Protein AF-A0AAD6GJM2-F1 (afdb_monomer_lite)

Foldseek 3Di:
DDDDPPVVCVDPVVVVCCVVDDDDPLPDPCSVCVVDPDCPPPNPPPPCLDDPFQFEAAEEEEAEAAPQPAAAPADDADVVWAAAQLNQRCPDPVQDDNVSSQVVSQVSLVVLLCVLPVRHHYDYHRLHAPVVLLVVLQVQCVVQPQHEYEYEYAQRRYDAQDLQQWGWGAHPVRPDIDTDHLLSSCVSNPPPYEYEYQFWLQQSNVVVLVVSQVVLVVVQVVQCVVPVPDDHTHRPNYKYKYLFHNHGGFGTPHLAHSSNLSCLQRVVLLSVLLLLQVPPPPNDPDDSVPQDQDDDCCDCQGLNVVLNLLLLLLLLLLCVVFDDLVVSCVQCPSYSSSNSRSSSVLSSCQRRVVRVGHMAMVVGGDNRNPPPCVVVSSVSSVLRVVCRVVVVCVVVVNDDDDDDRDCSLVVLLVVLVVCLVVDDDLVDDDSSLSVLLSCCPPPVCNLSSLVSLLSQLVSALSSLVVSSSSPSVVSLLVCLPDPDLSCLQSSLSNLLSNCVNPLVCLVVCLVSVSLVSLLQLLAPPRDRPDPPSLVSNLSSLLSLLSSVPVDVSSVVVCPDPSSVVSLVVQCPVPPDVSSVVSSVSD

Radius of gyration: 30.92 Å; chains: 1; bounding box: 70×74×113 Å

pLDDT: mean 88.08, std 12.28, range [32.47, 98.69]

InterPro domains:
  IPR004083 Regulatory associated protein of TOR [PTHR12848] (2-572)
  IPR011989 Armadillo-like helical [G3DSA:1.25.10.10] (441-584)
  IPR016024 Armadillo-type fold [SSF48371] (427-577)
  IPR029347 Raptor, N-terminal CASPase-like domain [PF14538] (56-209)
  IPR029347 Raptor, N-terminal CASPase-like domain [SM01302] (54-210)

Sequence (586 aa):
MRHGWQEEYTSSEYLKILHSNFYMYFTEKRHETNGIPRDPVGSWPSQDWRMKDRLKTVSAALAICLNIGVDPPDVVKTNPTSKLECWVDPTSTTGGGQNKIMEQIGKKLQEQYETLSLRTRYKQYLDPSVDETKKFCISLRRNAKDERVLLHYNGHGVPLPTQSGEIWVFNKNYTQYIPVPLYDLQSWLAGPSLFVFDVSHAGNIVQNFHTFVEKHEKENIEAKKRDPNAVVQNYGDCILLAACQKNESLPTNPDLPADLFTCCLTTPIEIALRFFILQNPLRTDISIDDFRVPGRLQDRRSPLGELNWIFTAITDTIAWNTLPRALFKKLFRQDLMVAALFRNFLLSERIMRTYKCNPISSPELPETHHHPLWKSWDLAVEMVLAQLPALIDQEEGRRQYEYQHSTFFAEQLTAFEVYLSSGPTEKTPPDQLPIVLQVLLSQAHRLRALILLSKFLDLGPWAVHLALSIGIFPYVVKLLQSAAQELKPVMVFIWARIMAVDHTVQNDLLKDNGIHYFISILNPASPIPVGNASEHRAMCAFIVSIFCKNYPQGQNVCLSGELFDSCLRHLGDVENPCCGNGLVCA

Secondary structure (DSSP, 8-state):
-----TTTTT-HHHHHHHHH-----S-SHHHHTTTPPPPPSS-------S-S----EEEEEEEE---TT---TT----SS----BTTB-TT-TTS-SHHHHHHHHHHHHHHHHHHH-TTSEEEEEES-BHHHHHHHHHHHHHHHTTSEEEEEEE-TTSPPPPTTSEEEEE-TTSSSEEEEEHHHHHHHH-SSEEEEEESTTTHHHHHHHHHHHHHHHHHHHHHHHH-TT--PPP-S-EEEEESS-TT------TTS-TTHHHHHHH-HHHHHHHHHHHH-SS--S--TTT----S-TT-TTSHHHHHHHHHHHHHHHHHHHHS-HHHHHHHHTS-HHHHHHHHHHHHHHHHHHHTT---EEESPPPP-TT-THHHHHHHHHHHHHHHHHHHHHHHTTS--------SHHHHHHHHHHHHHHT---TTS--TTHHHHHHHHT-STTHHHHHHHHHHHHTT-HHHHHHHHHHT-HHHHHHHTT---GGGHHHHHHHHHHHHHH-GGGHHHHHHTTTHHHHHHHHSTTS--SSS-HHHHHHHHHHHHHHHHTT-HHHHHHH--HHHHHHHHHHHT-TT-HHHHHHHH--

Organism: NCBI:txid3151616

Structure (mmCIF, N/CA/C/O backbone):
data_AF-A0AAD6GJM2-F1
#
_entry.id   AF-A0AAD6GJM2-F1
#
loop_
_atom_site.group_PDB
_atom_site.id
_atom_site.type_symbol
_atom_site.label_atom_id
_atom_site.label_alt_id
_atom_site.label_comp_id
_atom_site.label_asym_id
_atom_site.label_entity_id
_atom_site.label_seq_id
_atom_site.pdbx_PDB_ins_code
_atom_site.Cartn_x
_atom_site.Cartn_y
_atom_site.Cartn_z
_atom_site.occupancy
_atom_site.B_iso_or_equiv
_atom_site.auth_seq_id
_atom_site.auth_comp_id
_atom_site.auth_asym_id
_atom_site.auth_atom_id
_atom_site.pdbx_PDB_model_num
ATOM 1 N N . MET A 1 1 ? 37.701 30.498 -75.502 1.00 48.41 1 MET A N 1
ATOM 2 C CA . MET A 1 1 ? 37.377 29.058 -75.581 1.00 48.41 1 MET A CA 1
ATOM 3 C C . MET A 1 1 ? 38.491 28.252 -74.935 1.00 48.41 1 MET A C 1
ATOM 5 O O . MET A 1 1 ? 39.576 28.200 -75.498 1.00 48.41 1 MET A O 1
ATOM 9 N N . ARG A 1 2 ? 38.239 27.670 -73.757 1.00 41.62 2 ARG A N 1
ATOM 10 C CA . ARG A 1 2 ? 38.970 26.520 -73.202 1.00 41.62 2 ARG A CA 1
ATOM 11 C C . ARG A 1 2 ? 38.174 25.950 -72.022 1.00 41.62 2 ARG A C 1
ATOM 13 O O . ARG A 1 2 ? 37.637 26.724 -71.239 1.00 41.62 2 ARG A O 1
ATOM 20 N N . HIS A 1 3 ? 38.184 24.619 -71.939 1.00 45.28 3 HIS A N 1
ATOM 21 C CA . HIS A 1 3 ? 37.600 23.718 -70.931 1.00 45.28 3 HIS A CA 1
ATOM 22 C C . HIS A 1 3 ? 36.175 23.224 -71.231 1.00 45.28 3 HIS A C 1
ATOM 24 O O . HIS A 1 3 ? 35.176 23.849 -70.893 1.00 45.28 3 HIS A O 1
ATOM 30 N N . GLY A 1 4 ? 36.130 22.069 -71.908 1.00 52.31 4 GLY A N 1
ATOM 31 C CA . GLY A 1 4 ? 34.930 21.314 -72.238 1.00 52.31 4 GLY A CA 1
ATOM 32 C C . GLY A 1 4 ? 34.343 20.606 -71.023 1.00 52.31 4 GLY A C 1
ATOM 33 O O . GLY A 1 4 ? 34.796 19.531 -70.657 1.00 52.31 4 GLY A O 1
ATOM 34 N N . TRP A 1 5 ? 33.314 21.224 -70.452 1.00 48.25 5 TRP A N 1
ATOM 35 C CA . TRP A 1 5 ? 32.417 20.615 -69.464 1.00 48.25 5 TRP A CA 1
ATOM 36 C C . TRP A 1 5 ? 30.939 20.755 -69.865 1.00 48.25 5 TRP A C 1
ATOM 38 O O . TRP A 1 5 ? 30.056 20.431 -69.087 1.00 48.25 5 TRP A O 1
ATOM 48 N N . GLN A 1 6 ? 30.627 21.257 -71.066 1.00 52.19 6 GLN A N 1
ATOM 49 C CA . GLN A 1 6 ? 29.241 21.573 -71.442 1.00 52.19 6 GLN A CA 1
ATOM 50 C C . GLN A 1 6 ? 28.368 20.323 -71.687 1.00 52.19 6 GLN A C 1
ATOM 52 O O . GLN A 1 6 ? 27.159 20.378 -71.463 1.00 52.19 6 GLN A O 1
ATOM 57 N N . GLU A 1 7 ? 28.962 19.206 -72.123 1.00 51.91 7 GLU A N 1
ATOM 58 C CA . GLU A 1 7 ? 28.227 17.980 -72.487 1.00 51.91 7 GLU A CA 1
ATOM 59 C C . GLU A 1 7 ? 27.856 17.100 -71.278 1.00 51.91 7 GLU A C 1
ATOM 61 O O . GLU A 1 7 ? 26.853 16.391 -71.328 1.00 51.91 7 GLU A O 1
ATOM 66 N N . GLU A 1 8 ? 28.574 17.189 -70.152 1.00 51.59 8 GLU A N 1
ATOM 67 C CA . GLU A 1 8 ? 28.241 16.408 -68.946 1.00 51.59 8 GLU A CA 1
ATOM 68 C C . GLU A 1 8 ? 26.975 16.929 -68.243 1.00 51.59 8 GLU A C 1
ATOM 70 O O . GLU A 1 8 ? 26.131 16.133 -67.827 1.00 51.59 8 GLU A O 1
ATOM 75 N N . TYR A 1 9 ? 26.772 18.253 -68.205 1.00 51.66 9 TYR A N 1
ATOM 76 C CA . TYR A 1 9 ? 25.588 18.883 -67.595 1.00 51.66 9 TYR A CA 1
ATOM 77 C C . TYR A 1 9 ? 24.320 18.819 -68.465 1.00 51.66 9 TYR A C 1
ATOM 79 O O . TYR A 1 9 ? 23.241 19.191 -68.005 1.00 51.66 9 TYR A O 1
ATOM 87 N N . THR A 1 10 ? 24.427 18.366 -69.718 1.00 54.91 10 THR A N 1
ATOM 88 C CA . THR A 1 10 ? 23.298 18.243 -70.662 1.00 54.91 10 THR A CA 1
ATOM 89 C C . THR A 1 10 ? 22.994 16.800 -71.062 1.00 54.91 10 THR A C 1
ATOM 91 O O . THR A 1 10 ? 22.073 16.560 -71.846 1.00 54.91 10 THR A O 1
ATOM 94 N N . SER A 1 11 ? 23.706 15.818 -70.497 1.00 64.44 11 SER A N 1
ATOM 95 C CA . SER A 1 11 ? 23.408 14.410 -70.749 1.00 64.44 11 SER A CA 1
ATOM 96 C C . SER A 1 11 ? 22.015 14.045 -70.212 1.00 64.44 11 SER A C 1
ATOM 98 O O . SER A 1 11 ? 21.613 14.429 -69.109 1.00 64.44 11 SER A O 1
ATOM 100 N N . SER A 1 12 ? 21.252 13.279 -70.999 1.00 62.16 12 SER A N 1
ATOM 101 C CA . SER A 1 12 ? 19.899 12.838 -70.617 1.00 62.16 12 SER A CA 1
ATOM 102 C C . SER A 1 12 ? 19.874 12.009 -69.323 1.00 62.16 12 SER A C 1
ATOM 104 O O . SER A 1 12 ? 18.846 11.920 -68.656 1.00 62.16 12 SER A O 1
ATOM 106 N N . GLU A 1 13 ? 21.016 11.432 -68.953 1.00 62.97 13 GLU A N 1
ATOM 107 C CA . GLU A 1 13 ? 21.228 10.625 -67.756 1.00 62.97 13 GLU A CA 1
ATOM 108 C C . GLU A 1 13 ? 21.452 11.504 -66.514 1.00 62.97 13 GLU A C 1
ATOM 110 O O . GLU A 1 13 ? 20.819 11.275 -65.486 1.00 62.97 13 GLU A O 1
ATOM 115 N N . TYR A 1 14 ? 22.233 12.586 -66.629 1.00 63.31 14 TYR A N 1
ATOM 116 C CA . TYR A 1 14 ? 22.404 13.593 -65.572 1.00 63.31 14 TYR A CA 1
ATOM 117 C C . TYR A 1 14 ? 21.103 14.358 -65.283 1.00 63.31 14 TYR A C 1
ATOM 119 O O . TYR A 1 14 ? 20.727 14.552 -64.126 1.00 63.31 14 TYR A O 1
ATOM 127 N N . LEU A 1 15 ? 20.353 14.715 -66.331 1.00 64.69 15 LEU A N 1
ATOM 128 C CA . LEU A 1 15 ? 19.030 15.331 -66.188 1.00 64.69 15 LEU A CA 1
ATOM 129 C C . LEU A 1 15 ? 17.995 14.358 -65.598 1.00 64.69 15 LEU A C 1
ATOM 131 O O . LEU A 1 15 ? 17.140 14.785 -64.822 1.00 64.69 15 LEU A O 1
ATOM 135 N N . LYS A 1 16 ? 18.094 13.051 -65.890 1.00 63.56 16 LYS A N 1
ATOM 136 C CA . LYS A 1 16 ? 17.300 12.014 -65.208 1.00 63.56 16 LYS A CA 1
ATOM 137 C C . LYS A 1 16 ? 17.653 11.910 -63.726 1.00 63.56 16 LYS A C 1
ATOM 139 O O . LYS A 1 16 ? 16.728 11.865 -62.928 1.00 63.56 16 LYS A O 1
ATOM 144 N N . ILE A 1 17 ? 18.939 11.938 -63.361 1.00 64.75 17 ILE A N 1
ATOM 145 C CA . ILE A 1 17 ? 19.404 11.915 -61.961 1.00 64.75 17 ILE A CA 1
ATOM 146 C C . ILE A 1 17 ? 18.888 13.135 -61.185 1.00 64.75 17 ILE A C 1
ATOM 148 O O . ILE A 1 17 ? 18.401 12.974 -60.070 1.00 64.75 17 ILE A O 1
ATOM 152 N N . LEU A 1 18 ? 18.926 14.334 -61.776 1.00 59.38 18 LEU A N 1
ATOM 153 C CA . LEU A 1 18 ? 18.370 15.555 -61.173 1.00 59.38 18 LEU A CA 1
ATOM 154 C C . LEU A 1 18 ? 16.837 15.524 -61.049 1.00 59.38 18 LEU A C 1
ATOM 156 O O . LEU A 1 18 ? 16.288 16.078 -60.102 1.00 59.38 18 LEU A O 1
ATOM 160 N N . HIS A 1 19 ? 16.141 14.871 -61.984 1.00 60.06 19 HIS A N 1
ATOM 161 C CA . HIS A 1 19 ? 14.687 14.698 -61.934 1.00 60.06 19 HIS A CA 1
ATOM 162 C C . HIS A 1 19 ? 14.254 13.582 -60.960 1.00 60.06 19 HIS A C 1
ATOM 164 O O . HIS A 1 19 ? 13.132 13.612 -60.456 1.00 60.06 19 HIS A O 1
ATOM 170 N N . SER A 1 20 ? 15.112 12.590 -60.688 1.00 62.97 20 SER A N 1
ATOM 171 C CA . SER A 1 20 ? 14.824 11.472 -59.777 1.00 62.97 20 SER A CA 1
ATOM 172 C C . SER A 1 20 ? 15.326 11.679 -58.342 1.00 62.97 20 SER A C 1
ATOM 174 O O . SER A 1 20 ? 14.704 11.160 -57.421 1.00 62.97 20 SER A O 1
ATOM 176 N N . ASN A 1 21 ? 16.407 12.442 -58.132 1.00 61.53 21 ASN A N 1
ATOM 177 C CA . ASN A 1 21 ? 16.992 12.716 -56.815 1.00 61.53 21 ASN A CA 1
ATOM 178 C C . ASN A 1 21 ? 16.865 14.204 -56.458 1.00 61.53 21 ASN A C 1
ATOM 180 O O . ASN A 1 21 ? 17.702 15.027 -56.828 1.00 61.53 21 ASN A O 1
ATOM 184 N N . PHE A 1 22 ? 15.835 14.543 -55.682 1.00 70.25 22 PHE A N 1
ATOM 185 C CA . PHE A 1 22 ? 15.718 15.859 -55.056 1.00 70.25 22 PHE A CA 1
ATOM 186 C C . PHE A 1 22 ? 16.562 15.911 -53.779 1.00 70.25 22 PHE A C 1
ATOM 188 O O . PHE A 1 22 ? 16.211 15.311 -52.763 1.00 70.25 22 PHE A O 1
ATOM 195 N N . TYR A 1 23 ? 17.663 16.662 -53.811 1.00 72.44 23 TYR A N 1
ATOM 196 C CA . TYR A 1 23 ? 18.408 17.002 -52.601 1.00 72.44 23 TYR A CA 1
ATOM 197 C C . TYR A 1 23 ? 17.672 18.111 -51.853 1.00 72.44 23 TYR A C 1
ATOM 199 O O . TYR A 1 23 ? 17.548 19.238 -52.333 1.00 72.44 23 TYR A O 1
ATOM 207 N N . MET A 1 24 ? 17.159 17.782 -50.671 1.00 77.81 24 MET A N 1
ATOM 208 C CA . MET A 1 24 ? 16.561 18.765 -49.778 1.00 77.81 24 MET A CA 1
ATOM 209 C C . MET A 1 24 ? 17.670 19.481 -49.004 1.00 77.81 24 MET A C 1
ATOM 211 O O . MET A 1 24 ? 18.383 18.871 -48.209 1.00 77.81 24 MET A O 1
ATOM 215 N N . TYR A 1 25 ? 17.827 20.779 -49.252 1.00 81.19 25 TYR A N 1
ATOM 216 C CA . TYR A 1 25 ? 18.770 21.635 -48.534 1.00 81.19 25 TYR A CA 1
ATOM 217 C C . TYR A 1 25 ? 18.047 22.372 -47.405 1.00 81.19 25 TYR A C 1
ATOM 219 O O . TYR A 1 25 ? 16.904 22.789 -47.567 1.00 81.19 25 TYR A O 1
ATOM 227 N N . PHE A 1 26 ? 18.725 22.564 -46.269 1.00 79.06 26 PHE A N 1
ATOM 228 C CA . PHE A 1 26 ? 18.203 23.293 -45.101 1.00 79.06 26 PHE A CA 1
ATOM 229 C C . PHE A 1 26 ? 16.931 22.705 -44.464 1.00 79.06 26 PHE A C 1
ATOM 231 O O . PHE A 1 26 ? 16.203 23.410 -43.774 1.00 79.06 26 PHE A O 1
ATOM 238 N N . THR A 1 27 ? 16.681 21.408 -44.645 1.00 80.12 27 THR A N 1
ATOM 239 C CA . THR A 1 27 ? 15.526 20.703 -44.061 1.00 80.12 27 THR A CA 1
ATOM 240 C C . THR A 1 27 ? 15.868 19.886 -42.813 1.00 80.12 27 THR A C 1
ATOM 242 O O . THR A 1 27 ? 15.007 19.212 -42.260 1.00 80.12 27 THR A O 1
ATOM 245 N N . GLU A 1 28 ? 17.124 19.897 -42.357 1.00 77.69 28 GLU A N 1
ATOM 246 C CA . GLU A 1 28 ? 17.504 19.247 -41.097 1.00 77.69 28 GLU A CA 1
ATOM 247 C C . GLU A 1 28 ? 16.947 19.996 -39.874 1.00 77.69 28 GLU A C 1
ATOM 249 O O . GLU A 1 28 ? 16.827 21.221 -39.882 1.00 77.69 28 GLU A O 1
ATOM 254 N N . LYS A 1 29 ? 16.732 19.276 -38.762 1.00 75.06 29 LYS A N 1
ATOM 255 C CA . LYS A 1 29 ? 16.180 19.822 -37.504 1.00 75.06 29 LYS A CA 1
ATOM 256 C C . LYS A 1 29 ? 16.883 21.089 -37.001 1.00 75.06 29 LYS A C 1
ATOM 258 O O . LYS A 1 29 ? 16.228 21.978 -36.466 1.00 75.06 29 LYS A O 1
ATOM 263 N N . ARG A 1 30 ? 18.205 21.209 -37.195 1.00 77.00 30 ARG A N 1
ATOM 264 C CA . ARG A 1 30 ? 18.977 22.409 -36.808 1.00 77.00 30 ARG A CA 1
ATOM 265 C C . ARG A 1 30 ? 18.494 23.686 -37.512 1.00 77.00 30 ARG A C 1
ATOM 267 O O . ARG A 1 30 ? 18.637 24.773 -36.960 1.00 77.00 30 ARG A O 1
ATOM 274 N N . HIS A 1 31 ? 17.920 23.551 -38.708 1.00 82.00 31 HIS A N 1
ATOM 275 C CA . HIS A 1 31 ? 17.394 24.648 -39.519 1.00 82.00 31 HIS A CA 1
ATOM 276 C C . HIS A 1 31 ? 15.937 24.986 -39.171 1.00 82.00 31 HIS A C 1
ATOM 278 O O . HIS A 1 31 ? 15.516 26.119 -39.369 1.00 82.00 31 HIS A O 1
ATOM 284 N N . GLU A 1 32 ? 15.183 24.057 -38.572 1.00 77.62 32 GLU A N 1
ATOM 285 C CA . GLU A 1 32 ? 13.817 24.320 -38.088 1.00 77.62 32 GLU A CA 1
ATOM 286 C C . GLU A 1 32 ? 13.773 25.207 -36.836 1.00 77.62 32 GLU A C 1
ATOM 288 O O . GLU A 1 32 ? 12.739 25.806 -36.522 1.00 77.62 32 GLU A O 1
ATOM 293 N N . THR A 1 33 ? 14.863 25.234 -36.065 1.00 71.44 33 THR A N 1
ATOM 294 C CA . THR A 1 33 ? 14.949 25.973 -34.797 1.00 71.44 33 THR A CA 1
ATOM 295 C C . THR A 1 33 ? 16.070 27.010 -34.778 1.00 71.44 33 THR A C 1
ATOM 297 O O . THR A 1 33 ? 16.302 27.634 -33.746 1.00 71.44 33 THR A O 1
ATOM 300 N N . ASN A 1 34 ? 16.769 27.215 -35.902 1.00 74.19 34 ASN A N 1
ATOM 301 C CA . ASN A 1 34 ? 17.951 28.083 -36.011 1.00 74.19 34 ASN A CA 1
ATOM 302 C C . ASN A 1 34 ? 19.024 27.790 -34.944 1.00 74.19 34 ASN A C 1
ATOM 304 O O . ASN A 1 34 ? 19.669 28.701 -34.431 1.00 74.19 34 ASN A O 1
ATOM 308 N N . GLY A 1 35 ? 19.183 26.519 -34.563 1.00 67.62 35 GLY A N 1
ATOM 309 C CA . GLY A 1 35 ? 20.106 26.103 -33.501 1.00 67.62 35 GLY A CA 1
ATOM 310 C C . GLY A 1 35 ? 19.695 26.520 -32.083 1.00 67.62 35 GLY A C 1
ATOM 311 O O . GLY A 1 35 ? 20.417 26.222 -31.137 1.00 67.62 35 GLY A O 1
ATOM 312 N N . ILE A 1 36 ? 18.538 27.163 -31.908 1.00 72.25 36 ILE A N 1
ATOM 313 C CA . ILE A 1 36 ? 17.976 27.478 -30.596 1.00 72.25 36 ILE A CA 1
ATOM 314 C C . ILE A 1 36 ? 17.217 26.235 -30.121 1.00 72.25 36 ILE A C 1
ATOM 316 O O . ILE A 1 36 ? 16.324 25.762 -30.835 1.00 72.25 36 ILE A O 1
ATOM 320 N N . PRO A 1 37 ? 17.546 25.660 -28.951 1.00 67.88 37 PRO A N 1
ATOM 321 C CA . PRO A 1 37 ? 16.721 24.619 -28.358 1.00 67.88 37 PRO A CA 1
ATOM 322 C C . PRO A 1 37 ? 15.307 25.172 -28.180 1.00 67.88 37 PRO A C 1
ATOM 324 O O . PRO A 1 37 ? 15.127 26.196 -27.523 1.00 67.88 37 PRO A O 1
ATOM 327 N N . ARG A 1 38 ? 14.297 24.539 -28.789 1.00 62.69 38 ARG A N 1
ATOM 328 C CA . ARG A 1 38 ? 12.911 24.895 -28.472 1.00 62.69 38 ARG A CA 1
ATOM 329 C C . ARG A 1 38 ? 12.703 24.596 -26.993 1.00 62.69 38 ARG A C 1
ATOM 331 O O . ARG A 1 38 ? 12.960 23.466 -26.571 1.00 62.69 38 ARG A O 1
ATOM 338 N N . ASP A 1 39 ? 12.205 25.572 -26.240 1.00 56.12 39 ASP A N 1
ATOM 339 C CA . ASP A 1 39 ? 11.537 25.245 -24.987 1.00 56.12 39 ASP A CA 1
ATOM 340 C C . ASP A 1 39 ? 10.459 24.209 -25.327 1.00 56.12 39 ASP A C 1
ATOM 342 O O . ASP A 1 39 ? 9.733 24.398 -26.316 1.00 56.12 39 ASP A O 1
ATOM 346 N N . PRO A 1 40 ? 10.389 23.076 -24.607 1.00 55.28 40 PRO A N 1
ATOM 347 C CA . PRO A 1 40 ? 9.371 22.076 -24.873 1.00 55.28 40 PRO A CA 1
ATOM 348 C C . PRO A 1 40 ? 8.015 22.785 -24.873 1.00 55.28 40 PRO A C 1
ATOM 350 O O . PRO A 1 40 ? 7.659 23.455 -23.905 1.00 55.28 40 PRO A O 1
ATOM 353 N N . VAL A 1 41 ? 7.308 22.720 -26.005 1.00 43.38 41 VAL A N 1
ATOM 354 C CA . VAL A 1 41 ? 6.005 23.369 -26.182 1.00 43.38 41 VAL A CA 1
ATOM 355 C C . VAL A 1 41 ? 5.102 22.910 -25.040 1.00 43.38 41 VAL A C 1
ATOM 357 O O . VAL A 1 41 ? 4.840 21.717 -24.913 1.00 43.38 41 VAL A O 1
ATOM 360 N N . GLY A 1 42 ? 4.680 23.858 -24.199 1.00 50.03 42 GLY A N 1
ATOM 361 C CA . GLY A 1 42 ? 4.120 23.554 -22.886 1.00 50.03 42 GLY A CA 1
ATOM 362 C C . GLY A 1 42 ? 5.231 23.093 -21.950 1.00 50.03 42 GLY A C 1
ATOM 363 O O . GLY A 1 42 ? 5.522 21.904 -21.884 1.00 50.03 42 GLY A O 1
ATOM 364 N N . SER A 1 43 ? 5.854 24.031 -21.229 1.00 48.75 43 SER A N 1
ATOM 365 C CA . SER A 1 43 ? 6.734 23.721 -20.104 1.00 48.75 43 SER A CA 1
ATOM 366 C C . SER A 1 43 ? 5.998 22.723 -19.221 1.00 48.75 43 SER A C 1
ATOM 368 O O . SER A 1 43 ? 5.069 23.125 -18.519 1.00 48.75 43 SER A O 1
ATOM 370 N N . TRP A 1 44 ? 6.338 21.434 -19.311 1.00 53.56 44 TRP A N 1
ATOM 371 C CA . TRP A 1 44 ? 5.795 20.430 -18.413 1.00 53.56 44 TRP A CA 1
ATOM 372 C C . TRP A 1 44 ? 6.175 20.943 -17.034 1.00 53.56 44 TRP A C 1
ATOM 374 O O . TRP A 1 44 ? 7.376 21.008 -16.742 1.00 53.56 44 TRP A O 1
ATOM 384 N N . PRO A 1 45 ? 5.216 21.451 -16.233 1.00 50.09 45 PRO A N 1
ATOM 385 C CA . PRO A 1 45 ? 5.564 21.954 -14.922 1.00 50.09 45 PRO A CA 1
ATOM 386 C C . PRO A 1 45 ? 6.261 20.789 -14.245 1.00 50.09 45 PRO A C 1
ATOM 388 O O . PRO A 1 45 ? 5.763 19.669 -14.354 1.00 50.09 45 PRO A O 1
ATOM 391 N N . SER A 1 46 ? 7.431 21.034 -13.652 1.00 52.75 46 SER A N 1
ATOM 392 C CA . SER A 1 46 ? 8.192 20.028 -12.915 1.00 52.75 46 SER A CA 1
ATOM 393 C C . SER A 1 46 ? 7.245 19.346 -11.929 1.00 52.75 46 SER A C 1
ATOM 395 O O . SER A 1 46 ? 7.047 19.831 -10.815 1.00 52.75 46 SER A O 1
ATOM 397 N N . GLN A 1 47 ? 6.598 18.260 -12.354 1.00 57.91 47 GLN A N 1
ATOM 398 C CA . GLN A 1 47 ? 5.697 17.514 -11.505 1.00 57.91 47 GLN A CA 1
ATOM 399 C C . GLN A 1 47 ? 6.609 16.873 -10.484 1.00 57.91 47 GLN A C 1
ATOM 401 O O . GLN A 1 47 ? 7.511 16.110 -10.833 1.00 57.91 47 GLN A O 1
ATOM 406 N N . ASP A 1 48 ? 6.413 17.247 -9.224 1.00 69.75 48 ASP A N 1
ATOM 407 C CA . ASP A 1 48 ? 7.217 16.758 -8.119 1.00 69.75 48 ASP A CA 1
ATOM 408 C C . ASP A 1 48 ? 6.879 15.280 -7.888 1.00 69.75 48 ASP A C 1
ATOM 410 O O . ASP A 1 48 ? 6.048 14.911 -7.057 1.00 69.75 48 ASP A O 1
ATOM 414 N N . TRP A 1 49 ? 7.470 14.409 -8.705 1.00 83.88 49 TRP A N 1
ATOM 415 C CA . TRP A 1 49 ? 7.344 12.958 -8.611 1.00 83.88 49 TRP A CA 1
ATOM 416 C C . TRP A 1 49 ? 8.153 12.426 -7.421 1.00 83.88 49 TRP A C 1
ATOM 418 O O . TRP A 1 49 ? 7.825 11.378 -6.861 1.00 83.88 49 TRP A O 1
ATOM 428 N N . ARG A 1 50 ? 9.159 13.185 -6.961 1.00 83.94 50 ARG A N 1
ATOM 429 C CA . ARG A 1 50 ? 9.966 12.847 -5.788 1.00 83.94 50 ARG A CA 1
ATOM 430 C C . ARG A 1 50 ? 9.107 12.852 -4.525 1.00 83.94 50 ARG A C 1
ATOM 432 O O . ARG A 1 50 ? 8.233 13.692 -4.315 1.00 83.94 50 ARG A O 1
ATOM 439 N N . MET A 1 51 ? 9.343 11.876 -3.657 1.00 75.00 51 MET A N 1
ATOM 440 C CA . MET A 1 51 ? 8.694 11.809 -2.348 1.00 75.00 51 MET A CA 1
ATOM 441 C C . MET A 1 51 ? 9.565 12.550 -1.335 1.00 75.00 51 MET A C 1
ATOM 443 O O . MET A 1 51 ? 10.548 11.982 -0.861 1.00 75.00 51 MET A O 1
ATOM 447 N N . LYS A 1 52 ? 9.231 13.813 -1.048 1.00 69.00 52 LYS A N 1
ATOM 448 C CA . LYS A 1 52 ? 9.972 14.650 -0.090 1.00 69.00 52 LYS A CA 1
ATOM 449 C C . LYS A 1 52 ? 9.730 14.216 1.362 1.00 69.00 52 LYS A C 1
ATOM 451 O O . LYS A 1 52 ? 10.692 14.065 2.108 1.00 69.00 52 LYS A O 1
ATOM 456 N N . ASP A 1 53 ? 8.490 13.857 1.701 1.00 70.25 53 ASP A N 1
ATOM 457 C CA . ASP A 1 53 ? 8.089 13.516 3.072 1.00 70.25 53 ASP A CA 1
ATOM 458 C C . ASP A 1 53 ? 7.806 12.015 3.224 1.00 70.25 53 ASP A C 1
ATOM 460 O O . ASP A 1 53 ? 6.661 11.565 3.162 1.00 70.25 53 ASP A O 1
ATOM 464 N N . ARG A 1 54 ? 8.851 11.196 3.394 1.00 76.00 54 ARG A N 1
ATOM 465 C CA . ARG A 1 54 ? 8.674 9.766 3.711 1.00 76.00 54 ARG A CA 1
ATOM 466 C C . ARG A 1 54 ? 8.313 9.584 5.186 1.00 76.00 54 ARG A C 1
ATOM 468 O O . ARG A 1 54 ? 9.207 9.463 6.019 1.00 76.00 54 ARG A O 1
ATOM 475 N N . LEU A 1 55 ? 7.017 9.515 5.473 1.00 86.88 55 LEU A N 1
ATOM 476 C CA . LEU A 1 55 ? 6.491 9.107 6.778 1.00 86.88 55 LEU A CA 1
ATOM 477 C C . LEU A 1 55 ? 6.614 7.593 6.969 1.00 86.88 55 LEU A C 1
ATOM 479 O O . LEU A 1 55 ? 6.509 6.827 6.008 1.00 86.88 55 LEU A O 1
ATOM 483 N N . LYS A 1 56 ? 6.815 7.152 8.212 1.00 92.62 56 LYS A N 1
ATOM 484 C CA . LYS A 1 56 ? 6.840 5.729 8.560 1.00 92.62 56 LYS A CA 1
ATOM 485 C C . LYS A 1 56 ? 5.932 5.439 9.743 1.00 92.62 56 LYS A C 1
ATOM 487 O O . LYS A 1 56 ? 5.956 6.134 10.756 1.00 92.62 56 LYS A O 1
ATOM 492 N N . THR A 1 57 ? 5.212 4.328 9.664 1.00 95.62 57 THR A N 1
ATOM 493 C CA . THR A 1 57 ? 4.492 3.777 10.812 1.00 95.62 57 THR A CA 1
ATOM 494 C C . THR A 1 57 ? 5.464 3.030 11.726 1.00 95.62 57 THR A C 1
ATOM 496 O O . THR A 1 57 ? 5.864 1.895 11.453 1.00 95.62 57 THR A O 1
ATOM 499 N N . VAL A 1 58 ? 5.879 3.674 12.820 1.00 95.75 58 VAL A N 1
ATOM 500 C CA . VAL A 1 58 ? 6.941 3.166 13.713 1.00 95.75 58 VAL A CA 1
ATOM 501 C C . VAL A 1 58 ? 6.421 2.329 14.876 1.00 95.75 58 VAL A C 1
ATOM 503 O O . VAL A 1 58 ? 7.143 1.469 15.385 1.00 95.75 58 VAL A O 1
ATOM 506 N N . SER A 1 59 ? 5.192 2.582 15.325 1.00 96.00 59 SER A N 1
ATOM 507 C CA . SER A 1 59 ? 4.580 1.875 16.455 1.00 96.00 59 SER A CA 1
ATOM 508 C C . SER A 1 59 ? 3.103 1.608 16.185 1.00 96.00 59 SER A C 1
ATOM 510 O O . SER A 1 59 ? 2.446 2.414 15.527 1.00 96.00 59 SER A O 1
ATOM 512 N N . ALA A 1 60 ? 2.593 0.502 16.718 1.00 97.38 60 ALA A N 1
ATOM 513 C CA . ALA A 1 60 ? 1.207 0.084 16.582 1.00 97.38 60 ALA A CA 1
ATOM 514 C C . ALA A 1 60 ? 0.637 -0.388 17.930 1.00 97.38 60 ALA A C 1
ATOM 516 O O . ALA A 1 60 ? 1.276 -1.177 18.629 1.00 97.38 60 ALA A O 1
ATOM 517 N N . ALA A 1 61 ? -0.555 0.088 18.282 1.00 97.94 61 ALA A N 1
ATOM 518 C CA . ALA A 1 61 ? -1.386 -0.456 19.352 1.00 97.94 61 ALA A CA 1
ATOM 519 C C . ALA A 1 61 ? -2.469 -1.349 18.753 1.00 97.94 61 ALA A C 1
ATOM 521 O O . ALA A 1 61 ? -3.194 -0.916 17.861 1.00 97.94 61 ALA A O 1
ATOM 522 N N . LEU A 1 62 ? -2.587 -2.561 19.281 1.00 98.38 62 LEU A N 1
ATOM 523 C CA . LEU A 1 62 ? -3.640 -3.514 18.957 1.00 98.38 62 LEU A CA 1
ATOM 524 C C . LEU A 1 62 ? -4.571 -3.596 20.171 1.00 98.38 62 LEU A C 1
ATOM 526 O O . LEU A 1 62 ? -4.279 -4.326 21.116 1.00 98.38 62 LEU A O 1
ATOM 530 N N . ALA A 1 63 ? -5.615 -2.769 20.188 1.00 97.94 63 ALA A N 1
ATOM 531 C CA . ALA A 1 63 ? -6.620 -2.724 21.244 1.00 97.94 63 ALA A CA 1
ATOM 532 C C . ALA A 1 63 ? -7.781 -3.658 20.882 1.00 97.94 63 ALA A C 1
ATOM 534 O O . ALA A 1 63 ? -8.561 -3.368 19.977 1.00 97.94 63 ALA A O 1
ATOM 535 N N . ILE A 1 64 ? -7.864 -4.788 21.576 1.00 97.75 64 ILE A N 1
ATOM 536 C CA . ILE A 1 64 ? -8.833 -5.854 21.316 1.00 97.75 64 ILE A CA 1
ATOM 537 C C . ILE A 1 64 ? -9.813 -5.876 22.485 1.00 97.75 64 ILE A C 1
ATOM 539 O O . ILE A 1 64 ? -9.396 -6.143 23.608 1.00 97.75 64 ILE A O 1
ATOM 543 N N . CYS A 1 65 ? -11.082 -5.561 22.230 1.00 96.88 65 CYS A N 1
ATOM 544 C CA . CYS A 1 65 ? -12.145 -5.515 23.230 1.00 96.88 65 CYS A CA 1
ATOM 545 C C . CYS A 1 65 ? -13.201 -6.580 22.895 1.00 96.88 65 CYS A C 1
ATOM 547 O O . CYS A 1 65 ? -14.151 -6.293 22.166 1.00 96.88 65 CYS A O 1
ATOM 549 N N . LEU A 1 66 ? -13.024 -7.809 23.395 1.00 94.25 66 LEU A N 1
ATOM 550 C CA . LEU A 1 66 ? -13.861 -8.968 23.044 1.00 94.25 66 LEU A CA 1
ATOM 551 C C . LEU A 1 66 ? -14.652 -9.550 24.216 1.00 94.25 66 LEU A C 1
ATOM 553 O O . LEU A 1 66 ? -15.703 -10.128 23.956 1.00 94.25 66 LEU A O 1
ATOM 557 N N . ASN A 1 67 ? -14.167 -9.433 25.463 1.00 92.38 67 ASN A N 1
ATOM 558 C CA . ASN A 1 67 ? -14.805 -10.012 26.659 1.00 92.38 67 ASN A CA 1
ATOM 559 C C . ASN A 1 67 ? -15.406 -11.410 26.405 1.00 92.38 67 ASN A C 1
ATOM 561 O O . ASN A 1 67 ? -16.617 -11.628 26.492 1.00 92.38 67 ASN A O 1
ATOM 565 N N . ILE A 1 68 ? -14.546 -12.344 25.985 1.00 90.75 68 ILE A N 1
ATOM 566 C CA . ILE A 1 68 ? -14.954 -13.635 25.415 1.00 90.75 68 ILE A CA 1
ATOM 567 C C . ILE A 1 68 ? -15.969 -14.341 26.321 1.00 90.75 68 ILE A C 1
ATOM 569 O O . ILE A 1 68 ? -15.708 -14.597 27.493 1.00 90.75 68 ILE A O 1
ATOM 573 N N . GLY A 1 69 ? -17.108 -14.727 25.743 1.00 84.88 69 GLY A N 1
ATOM 574 C CA . GLY A 1 69 ? -18.182 -15.440 26.439 1.00 84.88 69 GLY A CA 1
ATOM 575 C C . GLY A 1 69 ? -19.264 -14.542 27.044 1.00 84.88 69 GLY A C 1
ATOM 576 O O . GLY A 1 69 ? -20.247 -15.075 27.555 1.00 84.88 69 GLY A O 1
ATOM 577 N N . VAL A 1 70 ? -19.120 -13.217 26.964 1.00 88.25 70 VAL A N 1
ATOM 578 C CA . VAL A 1 70 ? -20.145 -12.252 27.373 1.00 88.25 70 VAL A CA 1
ATOM 579 C C . VAL A 1 70 ? -20.496 -11.367 26.184 1.00 88.25 70 VAL A C 1
ATOM 581 O O . VAL A 1 70 ? -19.672 -10.593 25.707 1.00 88.25 70 VAL A O 1
ATOM 584 N N . ASP A 1 71 ? -21.734 -11.471 25.708 1.00 86.12 71 ASP A N 1
ATOM 585 C CA . ASP A 1 71 ? -22.204 -10.645 24.598 1.00 86.12 71 ASP A CA 1
ATOM 586 C C . ASP A 1 71 ? -22.592 -9.233 25.082 1.00 86.12 71 ASP A C 1
ATOM 588 O O . ASP A 1 71 ? -23.187 -9.086 26.159 1.00 86.12 71 ASP A O 1
ATOM 592 N N . PRO A 1 72 ? -22.277 -8.176 24.311 1.00 89.44 72 PRO A N 1
ATOM 593 C CA . PRO A 1 72 ? -22.700 -6.823 24.641 1.00 89.44 72 PRO A CA 1
ATOM 594 C C . PRO A 1 72 ? -24.222 -6.658 24.467 1.00 89.44 72 PRO A C 1
ATOM 596 O O . PRO A 1 72 ? -24.831 -7.328 23.632 1.00 89.44 72 PRO A O 1
ATOM 599 N N . PRO A 1 73 ? -24.858 -5.741 25.220 1.00 85.62 73 PRO A N 1
ATOM 600 C CA . PRO A 1 73 ? -26.320 -5.623 25.283 1.00 85.62 73 PRO A CA 1
ATOM 601 C C . PRO A 1 73 ? -26.981 -5.230 23.952 1.00 85.62 73 PRO A C 1
ATOM 603 O O . PRO A 1 73 ? -28.145 -5.556 23.732 1.00 85.62 73 PRO A O 1
ATOM 606 N N . ASP A 1 74 ? -26.245 -4.551 23.069 1.00 81.88 74 ASP A N 1
ATOM 607 C CA . ASP A 1 74 ? -26.779 -3.969 21.832 1.00 81.88 74 ASP A CA 1
ATOM 608 C C . ASP A 1 74 ? -26.660 -4.904 20.616 1.00 81.88 74 ASP A C 1
ATOM 610 O O . ASP A 1 74 ? -27.104 -4.555 19.521 1.00 81.88 74 ASP A O 1
ATOM 614 N N . VAL A 1 75 ? -26.047 -6.083 20.779 1.00 79.25 75 VAL A N 1
ATOM 615 C CA . VAL A 1 75 ? -25.761 -7.009 19.675 1.00 79.25 75 VAL A CA 1
ATOM 616 C C . VAL A 1 75 ? -26.490 -8.327 19.895 1.00 79.25 75 VAL A C 1
ATOM 618 O O . VAL A 1 75 ? -26.160 -9.109 20.781 1.00 79.25 75 VAL A O 1
ATOM 621 N N . VAL A 1 76 ? -27.465 -8.609 19.032 1.00 78.94 76 VAL A N 1
ATOM 622 C CA . VAL A 1 76 ? -28.159 -9.901 19.011 1.00 78.94 76 VAL A CA 1
ATOM 623 C C . VAL A 1 76 ? -27.444 -10.829 18.032 1.00 78.94 76 VAL A C 1
ATOM 625 O O . VAL A 1 76 ? -27.515 -10.633 16.819 1.00 78.94 76 VAL A O 1
ATOM 628 N N . LYS A 1 77 ? -26.759 -11.853 18.551 1.00 80.19 77 LYS A N 1
ATOM 629 C CA . LYS A 1 77 ? -26.099 -12.874 17.726 1.00 80.19 77 LYS A CA 1
ATOM 630 C C . LYS A 1 77 ? -27.105 -13.905 17.216 1.00 80.19 77 LYS A C 1
ATOM 632 O O . LYS A 1 77 ? -28.003 -14.338 17.937 1.00 80.19 77 LYS A O 1
ATOM 637 N N . THR A 1 78 ? -26.942 -14.321 15.964 1.00 83.56 78 THR A N 1
ATOM 638 C CA . THR A 1 78 ? -27.702 -15.436 15.387 1.00 83.56 78 THR A CA 1
ATOM 639 C C . THR A 1 78 ? -27.139 -16.779 15.865 1.00 83.56 78 THR A C 1
ATOM 641 O O . THR A 1 78 ? -26.017 -16.859 16.360 1.00 83.56 78 THR A O 1
ATOM 644 N N . ASN A 1 79 ? -27.899 -17.867 15.729 1.00 82.06 79 ASN A N 1
ATOM 645 C CA . ASN A 1 79 ? -27.380 -19.218 15.946 1.00 82.06 79 ASN A CA 1
ATOM 646 C C . ASN A 1 79 ? -27.676 -20.083 14.710 1.00 82.06 79 ASN A C 1
ATOM 648 O O . ASN A 1 79 ? -28.849 -20.390 14.483 1.00 82.06 79 ASN A O 1
ATOM 652 N N . PRO A 1 80 ? -26.664 -20.475 13.915 1.00 86.31 80 PRO A N 1
ATOM 653 C CA . PRO A 1 80 ? -25.229 -20.183 14.065 1.00 86.31 80 PRO A CA 1
ATOM 654 C C . PRO A 1 80 ? -24.856 -18.715 13.732 1.00 86.31 80 PRO A C 1
ATOM 656 O O . PRO A 1 80 ? -25.641 -17.978 13.135 1.00 86.31 80 PRO A O 1
ATOM 659 N N . THR A 1 81 ? -23.661 -18.281 14.146 1.00 86.00 81 THR A N 1
ATOM 660 C CA . THR A 1 81 ? -23.079 -16.942 13.882 1.00 86.00 81 THR A CA 1
ATOM 661 C C . THR A 1 81 ? -21.618 -17.083 13.469 1.00 86.00 81 THR A C 1
ATOM 663 O O . THR A 1 81 ? -21.005 -18.111 13.768 1.00 86.00 81 THR A O 1
ATOM 666 N N . SER A 1 82 ? -21.058 -16.050 12.837 1.00 89.25 82 SER A N 1
ATOM 667 C CA . SER A 1 82 ? -19.610 -15.859 12.699 1.00 89.25 82 SER A CA 1
ATOM 668 C C . SER A 1 82 ? -18.961 -15.785 14.083 1.00 89.25 82 SER A C 1
ATOM 670 O O . SER A 1 82 ? -19.478 -15.128 14.992 1.00 89.25 82 SER A O 1
ATOM 672 N N . LYS A 1 83 ? -17.863 -16.525 14.270 1.00 90.94 83 LYS A N 1
ATOM 673 C CA . LYS A 1 83 ? -17.181 -16.654 15.574 1.00 90.94 83 LYS A CA 1
ATOM 674 C C . LYS A 1 83 ? -15.677 -16.460 15.509 1.00 90.94 83 LYS A C 1
ATOM 676 O O . LYS A 1 83 ? -15.106 -16.057 16.512 1.00 90.94 83 LYS A O 1
ATOM 681 N N . LEU A 1 84 ? -15.041 -16.814 14.391 1.00 94.00 84 LEU A N 1
ATOM 682 C CA . LEU A 1 84 ? -13.584 -16.782 14.297 1.00 94.00 84 LEU A CA 1
ATOM 683 C C . LEU A 1 84 ? -13.089 -15.343 14.449 1.00 94.00 84 LEU A C 1
ATOM 685 O O . LEU A 1 84 ? -13.582 -14.456 13.761 1.00 94.00 84 LEU A O 1
ATOM 689 N N . GLU A 1 85 ? -12.114 -15.155 15.328 1.00 95.56 85 GLU A N 1
ATOM 690 C CA . GLU A 1 85 ? -11.402 -13.897 15.549 1.00 95.56 85 GLU A CA 1
ATOM 691 C C . GLU A 1 85 ? -9.927 -14.164 15.268 1.00 95.56 85 GLU A C 1
ATOM 693 O O . GLU A 1 85 ? -9.313 -15.031 15.896 1.00 95.56 85 GLU A O 1
ATOM 698 N N . CYS A 1 86 ? -9.351 -13.476 14.286 1.00 96.25 86 CYS A N 1
ATOM 699 C CA . CYS A 1 86 ? -7.976 -13.675 13.835 1.00 96.25 86 CYS A CA 1
ATOM 700 C C . CYS A 1 86 ? -7.662 -15.147 13.500 1.00 96.25 86 CYS A C 1
ATOM 702 O O . CYS A 1 86 ? -6.559 -15.633 13.775 1.00 96.25 86 CYS A O 1
ATOM 704 N N . TRP A 1 87 ? -8.643 -15.843 12.910 1.00 94.56 87 TRP A N 1
ATOM 705 C CA . TRP A 1 87 ? -8.617 -17.279 12.586 1.00 94.56 87 TRP A CA 1
ATOM 706 C C . TRP A 1 87 ? -8.553 -18.224 13.799 1.00 94.56 87 TRP A C 1
ATOM 708 O O . TRP A 1 87 ? -8.157 -19.382 13.673 1.00 94.56 87 TRP A O 1
ATOM 718 N N . VAL A 1 88 ? -8.947 -17.751 14.983 1.00 94.12 88 VAL A N 1
ATOM 719 C CA . VAL A 1 88 ? -9.055 -18.549 16.212 1.00 94.12 88 VAL A CA 1
ATOM 720 C C . VAL A 1 88 ? -10.523 -18.651 16.615 1.00 94.12 88 VAL A C 1
ATOM 722 O O . VAL A 1 88 ? -11.226 -17.646 16.641 1.00 94.12 88 VAL A O 1
ATOM 725 N N . ASP A 1 89 ? -10.996 -19.856 16.948 1.00 91.94 89 ASP A N 1
ATOM 726 C CA . ASP A 1 89 ? -12.337 -20.042 17.512 1.00 91.94 89 ASP A CA 1
ATOM 727 C C . ASP A 1 89 ? -12.336 -19.693 19.013 1.00 91.94 89 ASP A C 1
ATOM 729 O O . ASP A 1 89 ? -11.747 -20.437 19.810 1.00 91.94 89 ASP A O 1
ATOM 733 N N . PRO A 1 90 ? -13.013 -18.605 19.434 1.00 89.38 90 PRO A N 1
ATOM 734 C CA . PRO A 1 90 ? -13.040 -18.185 20.828 1.00 89.38 90 PRO A CA 1
ATOM 735 C C . PRO A 1 90 ? -13.857 -19.123 21.729 1.00 89.38 90 PRO A C 1
ATOM 737 O O . PRO A 1 90 ? -13.757 -19.042 22.953 1.00 89.38 90 PRO A O 1
ATOM 740 N N . THR A 1 91 ? -14.667 -20.010 21.143 1.00 85.25 91 THR A N 1
ATOM 741 C CA . THR A 1 91 ? -15.504 -20.985 21.859 1.00 85.25 91 THR A CA 1
ATOM 742 C C . THR A 1 91 ? -14.844 -22.355 22.008 1.00 85.25 91 THR A C 1
ATOM 744 O O . THR A 1 91 ? -15.390 -23.240 22.671 1.00 85.25 91 THR A O 1
ATOM 747 N N . SER A 1 92 ? -13.652 -22.535 21.433 1.00 80.50 92 SER A N 1
ATOM 748 C CA . SER A 1 92 ? -12.937 -23.803 21.477 1.00 80.50 92 SER A CA 1
ATOM 749 C C . SER A 1 92 ? -12.476 -24.162 22.894 1.00 80.50 92 SER A C 1
ATOM 751 O O . SER A 1 92 ? -11.716 -23.441 23.540 1.00 80.50 92 SER A O 1
ATOM 753 N N . THR A 1 93 ? -12.875 -25.346 23.361 1.00 66.88 93 THR A N 1
ATOM 754 C CA . THR A 1 93 ? -12.477 -25.901 24.667 1.00 66.88 93 THR A CA 1
ATOM 755 C C . THR A 1 93 ? -11.034 -26.414 24.696 1.00 66.88 93 THR A C 1
ATOM 757 O O . THR A 1 93 ? -10.494 -26.665 25.774 1.00 66.88 93 THR A O 1
ATOM 760 N N . THR A 1 94 ? -10.370 -26.540 23.541 1.00 64.38 94 THR A N 1
ATOM 761 C CA . THR A 1 94 ? -8.983 -27.032 23.438 1.00 64.38 94 THR A CA 1
ATOM 762 C C . THR A 1 94 ? -7.931 -25.934 23.654 1.00 64.38 94 THR A C 1
ATOM 764 O O . THR A 1 94 ? -6.761 -26.244 23.885 1.00 64.38 94 THR A O 1
ATOM 767 N N . GLY A 1 95 ? -8.330 -24.654 23.644 1.00 59.75 95 GLY A N 1
ATOM 768 C CA . GLY A 1 95 ? -7.437 -23.488 23.745 1.00 59.75 95 GLY A CA 1
ATOM 769 C C . GLY A 1 95 ? -6.955 -23.127 25.159 1.00 59.75 95 GLY A C 1
ATOM 770 O O . GLY A 1 95 ? -5.995 -22.364 25.304 1.00 59.75 95 GLY A O 1
ATOM 771 N N . GLY A 1 96 ? -7.552 -23.709 26.206 1.00 63.25 96 GLY A N 1
ATOM 772 C CA . GLY A 1 96 ? -7.392 -23.293 27.608 1.00 63.25 96 GLY A CA 1
ATOM 773 C C . GLY A 1 96 ? -8.488 -22.315 28.056 1.00 63.25 96 GLY A C 1
ATOM 774 O O . GLY A 1 96 ? -9.474 -22.132 27.356 1.00 63.25 96 GLY A O 1
ATOM 775 N N . GLY A 1 97 ? -8.351 -21.710 29.244 1.00 81.12 97 GLY A N 1
ATOM 776 C CA . GLY A 1 97 ? -9.320 -20.715 29.734 1.00 81.12 97 GLY A CA 1
ATOM 777 C C . GLY A 1 97 ? -9.379 -19.452 28.858 1.00 81.12 97 GLY A C 1
ATOM 778 O O . GLY A 1 97 ? -8.442 -19.182 28.108 1.00 81.12 97 GLY A O 1
ATOM 779 N N . GLN A 1 98 ? -10.443 -18.653 28.998 1.00 83.88 98 GLN A N 1
ATOM 780 C CA . GLN A 1 98 ? -10.727 -17.461 28.171 1.00 83.88 98 GLN A CA 1
ATOM 781 C C . GLN A 1 98 ? -9.523 -16.513 28.010 1.00 83.88 98 GLN A C 1
ATOM 783 O O . GLN A 1 98 ? -9.232 -16.075 26.901 1.00 83.88 98 GLN A O 1
ATOM 788 N N . ASN A 1 99 ? -8.750 -16.284 29.077 1.00 86.69 99 ASN A N 1
ATOM 789 C CA . ASN A 1 99 ? -7.548 -15.439 29.028 1.00 86.69 99 ASN A CA 1
ATOM 790 C C . ASN A 1 99 ? -6.484 -15.959 28.048 1.00 86.69 99 ASN A C 1
ATOM 792 O O . ASN A 1 99 ? -5.869 -15.179 27.329 1.00 86.69 99 ASN A O 1
ATOM 796 N N . LYS A 1 100 ? -6.283 -17.280 27.976 1.00 90.75 100 LYS A N 1
ATOM 797 C CA . LYS A 1 100 ? -5.290 -17.883 27.076 1.00 90.75 100 LYS A CA 1
ATOM 798 C C . LYS A 1 100 ? -5.727 -17.787 25.614 1.00 90.75 100 LYS A C 1
ATOM 800 O O . LYS A 1 100 ? -4.886 -17.615 24.737 1.00 90.75 100 LYS A O 1
ATOM 805 N N . ILE A 1 101 ? -7.029 -17.884 25.355 1.00 92.75 101 ILE A N 1
ATOM 806 C CA . ILE A 1 101 ? -7.607 -17.683 24.021 1.00 92.75 101 ILE A CA 1
ATOM 807 C C . ILE A 1 101 ? -7.444 -16.218 23.599 1.00 92.75 101 ILE A C 1
ATOM 809 O O . ILE A 1 101 ? -6.985 -15.952 22.492 1.00 92.75 101 ILE A O 1
ATOM 813 N N . MET A 1 102 ? -7.723 -15.268 24.496 1.00 93.31 102 MET A N 1
ATOM 814 C CA . MET A 1 102 ? -7.503 -13.842 24.241 1.00 93.31 102 MET A CA 1
ATOM 815 C C . MET A 1 102 ? -6.033 -13.535 23.902 1.00 93.31 102 MET A C 1
ATOM 817 O O . MET A 1 102 ? -5.749 -12.835 22.932 1.00 93.31 102 MET A O 1
ATOM 821 N N . GLU A 1 103 ? -5.082 -14.105 24.649 1.00 94.81 103 GLU A N 1
ATOM 822 C CA . GLU A 1 103 ? -3.647 -13.990 24.347 1.00 94.81 103 GLU A CA 1
ATOM 823 C C . GLU A 1 103 ? -3.284 -14.597 22.982 1.00 94.81 103 GLU A C 1
ATOM 825 O O . GLU A 1 103 ? -2.442 -14.055 22.264 1.00 94.81 103 GLU A O 1
ATOM 830 N N . GLN A 1 104 ? -3.918 -15.710 22.597 1.00 95.56 104 GLN A N 1
ATOM 831 C CA . GLN A 1 104 ? -3.727 -16.316 21.277 1.00 95.56 104 GLN A CA 1
ATOM 832 C C . GLN A 1 104 ? -4.247 -15.415 20.155 1.00 95.56 104 GLN A C 1
ATOM 834 O O . GLN A 1 104 ? -3.520 -15.224 19.182 1.00 95.56 104 GLN A O 1
ATOM 839 N N . ILE A 1 105 ? -5.441 -14.832 20.301 1.00 96.69 105 ILE A N 1
ATOM 840 C CA . ILE A 1 105 ? -6.009 -13.874 19.337 1.00 96.69 105 ILE A CA 1
ATOM 841 C C . ILE A 1 105 ? -5.085 -12.659 19.205 1.00 96.69 105 ILE A C 1
ATOM 843 O O . ILE A 1 105 ? -4.679 -12.310 18.098 1.00 96.69 105 ILE A O 1
ATOM 847 N N . GLY A 1 106 ? -4.654 -12.071 20.327 1.00 97.38 106 GLY A N 1
ATOM 848 C CA . GLY A 1 106 ? -3.718 -10.943 20.333 1.00 97.38 106 GLY A CA 1
ATOM 849 C C . GLY A 1 106 ? -2.392 -11.251 19.641 1.00 97.38 106 GLY A C 1
ATOM 850 O O . GLY A 1 106 ? -1.916 -10.468 18.812 1.00 97.38 106 GLY A O 1
ATOM 851 N N . LYS A 1 107 ? -1.814 -12.423 19.926 1.00 97.50 107 LYS A N 1
ATOM 852 C CA . LYS A 1 107 ? -0.592 -12.894 19.270 1.00 97.50 107 LYS A CA 1
ATOM 853 C C . LYS A 1 107 ? -0.802 -13.109 17.774 1.00 97.50 107 LYS A C 1
ATOM 855 O O . LYS A 1 107 ? 0.052 -12.701 16.993 1.00 97.50 107 LYS A O 1
ATOM 860 N N . LYS A 1 108 ? -1.925 -13.709 17.373 1.00 97.69 108 LYS A N 1
ATOM 861 C CA . LYS A 1 108 ? -2.260 -13.933 15.964 1.00 97.69 108 LYS A CA 1
ATOM 862 C C . LYS A 1 108 ? -2.425 -12.618 15.218 1.00 97.69 108 LYS A C 1
ATOM 864 O O . LYS A 1 108 ? -1.792 -12.455 14.183 1.00 97.69 108 LYS A O 1
ATOM 869 N N . LEU A 1 109 ? -3.159 -11.653 15.767 1.00 98.25 109 LEU A N 1
ATOM 870 C CA . LEU A 1 109 ? -3.302 -10.333 15.155 1.00 98.25 109 LEU A CA 1
ATOM 871 C C . LEU A 1 109 ? -1.947 -9.637 14.970 1.00 98.25 109 LEU A C 1
ATOM 873 O O . LEU A 1 109 ? -1.676 -9.060 13.915 1.00 98.25 109 LEU A O 1
ATOM 877 N N . GLN A 1 110 ? -1.067 -9.717 15.973 1.00 98.12 110 GLN A N 1
ATOM 878 C CA . GLN A 1 110 ? 0.291 -9.192 15.851 1.00 98.12 110 GLN A CA 1
ATOM 879 C C . GLN A 1 110 ? 1.077 -9.898 14.736 1.00 98.12 110 GLN A C 1
ATOM 881 O O . GLN A 1 110 ? 1.650 -9.211 13.892 1.00 98.12 110 GLN A O 1
ATOM 886 N N . GLU A 1 111 ? 1.077 -11.236 14.700 1.00 97.38 111 GLU A N 1
ATOM 887 C CA . GLU A 1 111 ? 1.732 -12.025 13.644 1.00 97.38 111 GLU A CA 1
ATOM 888 C C . GLU A 1 111 ? 1.227 -11.612 12.250 1.00 97.38 111 GLU A C 1
ATOM 890 O O . GLU A 1 111 ? 2.027 -11.445 11.328 1.00 97.38 111 GLU A O 1
ATOM 895 N N . GLN A 1 112 ? -0.082 -11.384 12.094 1.00 97.38 112 GLN A N 1
ATOM 896 C CA . GLN A 1 112 ? -0.670 -10.947 10.828 1.00 97.38 112 GLN A CA 1
ATOM 897 C C . GLN A 1 112 ? -0.170 -9.554 10.411 1.00 97.38 112 GLN A C 1
ATOM 899 O O . GLN A 1 112 ? 0.260 -9.371 9.271 1.00 97.38 112 GLN A O 1
ATOM 904 N N . TYR A 1 113 ? -0.149 -8.575 11.320 1.00 97.69 113 TYR A N 1
ATOM 905 C CA . TYR A 1 113 ? 0.392 -7.241 11.027 1.00 97.69 113 TYR A CA 1
ATOM 906 C C . TYR A 1 113 ? 1.903 -7.249 10.739 1.00 97.69 113 TYR A C 1
ATOM 908 O O . TYR A 1 113 ? 2.379 -6.502 9.877 1.00 97.69 113 TYR A O 1
ATOM 916 N N . GLU A 1 114 ? 2.669 -8.111 11.410 1.00 96.00 114 GLU A N 1
ATOM 917 C CA . GLU A 1 114 ? 4.103 -8.296 11.161 1.00 96.00 114 GLU A CA 1
ATOM 918 C C . GLU A 1 114 ? 4.382 -8.759 9.722 1.00 96.00 114 GLU A C 1
ATOM 920 O O . GLU A 1 114 ? 5.410 -8.379 9.152 1.00 96.00 114 GLU A O 1
ATOM 925 N N . THR A 1 115 ? 3.445 -9.480 9.087 1.00 93.50 115 THR A N 1
ATOM 926 C CA . THR A 1 115 ? 3.549 -9.824 7.656 1.00 93.50 115 THR A CA 1
ATOM 927 C C . THR A 1 115 ? 3.501 -8.596 6.739 1.00 93.50 115 THR A C 1
ATOM 929 O O . THR A 1 115 ? 4.130 -8.604 5.678 1.00 93.50 115 THR A O 1
ATOM 932 N N . LEU A 1 116 ? 2.810 -7.524 7.153 1.00 93.88 116 LEU A N 1
ATOM 933 C CA . LEU A 1 116 ? 2.711 -6.263 6.410 1.00 93.88 116 LEU A CA 1
ATOM 934 C C . LEU A 1 116 ? 3.939 -5.372 6.652 1.00 93.88 116 LEU A C 1
ATOM 936 O O . LEU A 1 116 ? 4.452 -4.742 5.725 1.00 93.88 116 LEU A O 1
ATOM 940 N N . SER A 1 117 ? 4.426 -5.317 7.897 1.00 92.94 117 SER A N 1
ATOM 941 C CA . SER A 1 117 ? 5.632 -4.570 8.274 1.00 92.94 117 SER A CA 1
ATOM 942 C C . SER A 1 117 ? 6.326 -5.180 9.492 1.00 92.94 117 SER A C 1
ATOM 944 O O . SER A 1 117 ? 5.881 -5.015 10.627 1.00 92.94 117 SER A O 1
ATOM 946 N N . LEU A 1 118 ? 7.504 -5.766 9.271 1.00 89.62 118 LEU A N 1
ATOM 947 C CA . LEU A 1 118 ? 8.370 -6.299 10.334 1.00 89.62 118 LEU A CA 1
ATOM 948 C C . LEU A 1 118 ? 9.086 -5.212 11.157 1.00 89.62 118 LEU A C 1
ATOM 950 O O . LEU A 1 118 ? 9.706 -5.507 12.174 1.00 89.62 118 LEU A O 1
ATOM 954 N N . ARG A 1 119 ? 9.091 -3.955 10.692 1.00 90.94 119 ARG A N 1
ATOM 955 C CA . ARG A 1 119 ? 9.850 -2.860 11.333 1.00 90.94 119 ARG A CA 1
ATOM 956 C C . ARG A 1 119 ? 9.039 -2.088 12.369 1.00 90.94 119 ARG A C 1
ATOM 958 O O . ARG A 1 119 ? 9.615 -1.332 13.150 1.00 90.94 119 ARG A O 1
ATOM 965 N N . THR A 1 120 ? 7.720 -2.225 12.335 1.00 94.94 120 THR A N 1
ATOM 966 C CA . THR A 1 120 ? 6.806 -1.530 13.239 1.00 94.94 120 THR A CA 1
ATOM 967 C C . THR A 1 120 ? 6.805 -2.235 14.595 1.00 94.94 120 THR A C 1
ATOM 969 O O . THR A 1 120 ? 6.815 -3.458 14.666 1.00 94.94 120 THR A O 1
ATOM 972 N N . ARG A 1 121 ? 6.820 -1.472 15.692 1.00 95.88 121 ARG A N 1
ATOM 973 C CA . ARG A 1 121 ? 6.753 -2.038 17.047 1.00 95.88 121 ARG A CA 1
ATOM 974 C C . ARG A 1 121 ? 5.304 -2.221 17.472 1.00 95.88 121 ARG A C 1
ATOM 976 O O . ARG A 1 121 ? 4.623 -1.226 17.722 1.00 95.88 121 ARG A O 1
ATOM 983 N N . TYR A 1 122 ? 4.867 -3.466 17.587 1.00 97.00 122 TYR A N 1
ATOM 984 C CA . TYR A 1 122 ? 3.511 -3.819 18.000 1.00 97.00 122 TYR A CA 1
ATOM 985 C C . TYR A 1 122 ? 3.402 -3.950 19.518 1.00 97.00 122 TYR A C 1
ATOM 987 O O . TYR A 1 122 ? 4.319 -4.431 20.187 1.00 97.00 122 TYR A O 1
ATOM 995 N N . LYS A 1 123 ? 2.271 -3.503 20.064 1.00 96.69 123 LYS A N 1
ATOM 996 C CA . LYS A 1 123 ? 1.872 -3.732 21.453 1.00 96.69 123 LYS A CA 1
ATOM 997 C C . LYS A 1 123 ? 0.414 -4.152 21.494 1.00 96.69 123 LYS A C 1
ATOM 999 O O . LYS A 1 123 ? -0.436 -3.469 20.926 1.00 96.69 123 LYS A O 1
ATOM 1004 N N . GLN A 1 124 ? 0.156 -5.255 22.181 1.00 97.25 124 GLN A N 1
ATOM 1005 C CA . GLN A 1 124 ? -1.179 -5.804 22.376 1.00 97.25 124 GLN A CA 1
ATOM 1006 C C . GLN A 1 124 ? -1.786 -5.235 23.659 1.00 97.25 124 GLN A C 1
ATOM 1008 O O . GLN A 1 124 ? -1.106 -5.142 24.683 1.00 97.25 124 GLN A O 1
ATOM 1013 N N . TYR A 1 125 ? -3.057 -4.862 23.587 1.00 97.25 125 TYR A N 1
ATOM 1014 C CA . TYR A 1 125 ? -3.866 -4.392 24.701 1.00 97.25 125 TYR A CA 1
ATOM 1015 C C . TYR A 1 125 ? -5.174 -5.179 24.669 1.00 97.25 125 TYR A C 1
ATOM 1017 O O . TYR A 1 125 ? -6.029 -4.929 23.823 1.00 97.25 125 TYR A O 1
ATOM 1025 N N . LEU A 1 126 ? -5.270 -6.174 25.549 1.00 96.50 126 LEU A N 1
ATOM 1026 C CA . LEU A 1 126 ? -6.360 -7.147 25.598 1.00 96.50 126 LEU A CA 1
ATOM 1027 C C . LEU A 1 126 ? -7.359 -6.705 26.668 1.00 96.50 126 LEU A C 1
ATOM 1029 O O . LEU A 1 126 ? -6.966 -6.564 27.823 1.00 96.50 126 LEU A O 1
ATOM 1033 N N . ASP A 1 127 ? -8.596 -6.431 26.257 1.00 95.88 127 ASP A N 1
ATOM 1034 C CA . ASP A 1 127 ? -9.671 -5.840 27.059 1.00 95.88 127 ASP A CA 1
ATOM 1035 C C . ASP A 1 127 ? -9.190 -4.656 27.936 1.00 95.88 127 ASP A C 1
ATOM 1037 O O . ASP A 1 127 ? -9.328 -4.664 29.158 1.00 95.88 127 ASP A O 1
ATOM 1041 N N . PRO A 1 128 ? -8.584 -3.604 27.348 1.00 96.56 128 PRO A N 1
ATOM 1042 C CA . PRO A 1 128 ? -7.967 -2.539 28.129 1.00 96.56 128 PRO A CA 1
ATOM 1043 C C . PRO A 1 128 ? -8.989 -1.716 28.917 1.00 96.56 128 PRO A C 1
ATOM 1045 O O . PRO A 1 128 ? -10.109 -1.460 28.469 1.00 96.56 128 PRO A O 1
ATOM 1048 N N . SER A 1 129 ? -8.552 -1.188 30.062 1.00 96.69 129 SER A N 1
ATOM 1049 C CA . SER A 1 129 ? -9.299 -0.154 30.777 1.00 96.69 129 SER A CA 1
ATOM 1050 C C . SER A 1 129 ? -9.111 1.243 30.168 1.00 96.69 129 SER A C 1
ATOM 1052 O O . SER A 1 129 ? -8.146 1.504 29.443 1.00 96.69 129 SER A O 1
ATOM 1054 N N . VAL A 1 130 ? -9.986 2.198 30.504 1.00 95.88 130 VAL A N 1
ATOM 1055 C CA . VAL A 1 130 ? -9.839 3.603 30.059 1.00 95.88 130 VAL A CA 1
ATOM 1056 C C . VAL A 1 130 ? -8.511 4.238 30.503 1.00 95.88 130 VAL A C 1
ATOM 1058 O O . VAL A 1 130 ? -7.855 4.934 29.724 1.00 95.88 130 VAL A O 1
ATOM 1061 N N . ASP A 1 131 ? -8.062 3.944 31.729 1.00 95.38 131 ASP A N 1
ATOM 1062 C CA . ASP A 1 131 ? -6.786 4.430 32.269 1.00 95.38 131 ASP A CA 1
ATOM 1063 C C . ASP A 1 131 ? -5.599 3.893 31.461 1.00 95.38 131 ASP A C 1
ATOM 1065 O O . ASP A 1 131 ? -4.632 4.612 31.197 1.00 95.38 131 ASP A O 1
ATOM 1069 N N . GLU A 1 132 ? -5.649 2.612 31.092 1.00 95.81 132 GLU A N 1
ATOM 1070 C CA . GLU A 1 132 ? -4.624 1.968 30.273 1.00 95.81 132 GLU A CA 1
ATOM 1071 C C . GLU A 1 132 ? -4.639 2.518 28.854 1.00 95.81 132 GLU A C 1
ATOM 1073 O O . GLU A 1 132 ? -3.573 2.860 28.343 1.00 95.81 132 GLU A O 1
ATOM 1078 N N . THR A 1 133 ? -5.832 2.710 28.284 1.00 96.12 133 THR A N 1
ATOM 1079 C CA . THR A 1 133 ? -6.054 3.323 26.966 1.00 96.12 133 THR A CA 1
ATOM 1080 C C . THR A 1 133 ? -5.390 4.683 26.863 1.00 96.12 133 THR A C 1
ATOM 1082 O O . THR A 1 133 ? -4.531 4.911 26.007 1.00 96.12 133 THR A O 1
ATOM 1085 N N . LYS A 1 134 ? -5.671 5.564 27.822 1.00 97.25 134 LYS A N 1
ATOM 1086 C CA . LYS A 1 134 ? -5.020 6.871 27.908 1.00 97.25 134 LYS A CA 1
ATOM 1087 C C . LYS A 1 134 ? -3.499 6.756 28.026 1.00 97.25 134 LYS A C 1
ATOM 1089 O O . LYS A 1 134 ? -2.762 7.429 27.301 1.00 97.25 134 LYS A O 1
ATOM 1094 N N . LYS A 1 135 ? -3.006 5.900 28.929 1.00 96.75 135 LYS A N 1
ATOM 1095 C CA . LYS A 1 135 ? -1.563 5.728 29.171 1.00 96.75 135 LYS A CA 1
ATOM 1096 C C . LYS A 1 135 ? -0.830 5.230 27.931 1.00 96.75 135 LYS A C 1
ATOM 1098 O O . LYS A 1 135 ? 0.247 5.752 27.625 1.00 96.75 135 LYS A O 1
ATOM 1103 N N . PHE A 1 136 ? -1.368 4.234 27.225 1.00 95.56 136 PHE A N 1
ATOM 1104 C CA . PHE A 1 136 ? -0.689 3.698 26.055 1.00 95.56 136 PHE A CA 1
ATOM 1105 C C . PHE A 1 136 ? -0.730 4.656 24.870 1.00 95.56 136 PHE A C 1
ATOM 1107 O O . PHE A 1 136 ? 0.302 4.813 24.221 1.00 95.56 136 PHE A O 1
ATOM 1114 N N . CYS A 1 137 ? -1.840 5.362 24.638 1.00 96.88 137 CYS A N 1
ATOM 1115 C CA . CYS A 1 137 ? -1.951 6.348 23.562 1.00 96.88 137 CYS A CA 1
ATOM 1116 C C . CYS A 1 137 ? -0.906 7.465 23.715 1.00 96.88 137 CYS A C 1
ATOM 1118 O O . CYS A 1 137 ? -0.100 7.698 22.810 1.00 96.88 137 CYS A O 1
ATOM 1120 N N . ILE A 1 138 ? -0.826 8.063 24.910 1.00 96.12 138 ILE A N 1
ATOM 1121 C CA . ILE A 1 138 ? 0.155 9.116 25.223 1.00 96.12 138 ILE A CA 1
ATOM 1122 C C . ILE A 1 138 ? 1.591 8.583 25.107 1.00 96.12 138 ILE A C 1
ATOM 1124 O O . ILE A 1 138 ? 2.476 9.248 24.565 1.00 96.12 138 ILE A O 1
ATOM 1128 N N . SER A 1 139 ? 1.842 7.366 25.602 1.00 96.00 139 SER A N 1
ATOM 1129 C CA . SER A 1 139 ? 3.163 6.734 25.527 1.00 96.00 139 SER A CA 1
ATOM 1130 C C . SER A 1 139 ? 3.600 6.491 24.079 1.00 96.00 139 SER A C 1
ATOM 1132 O O . SER A 1 139 ? 4.753 6.757 23.732 1.00 96.00 139 SER A O 1
ATOM 1134 N N . LEU A 1 140 ? 2.692 6.027 23.216 1.00 95.06 140 LEU A N 1
ATOM 1135 C CA . LEU A 1 140 ? 2.971 5.773 21.803 1.00 95.06 140 LEU A CA 1
ATOM 1136 C C . LEU A 1 140 ? 3.295 7.058 21.048 1.00 95.06 140 LEU A C 1
ATOM 1138 O O . LEU A 1 140 ? 4.340 7.100 20.397 1.00 95.06 140 LEU A O 1
ATOM 1142 N N . ARG A 1 141 ? 2.483 8.115 21.192 1.00 94.44 141 ARG A N 1
ATOM 1143 C CA . ARG A 1 141 ? 2.781 9.417 20.576 1.00 94.44 141 ARG A CA 1
ATOM 1144 C C . ARG A 1 141 ? 4.126 9.960 21.049 1.00 94.44 141 ARG A C 1
ATOM 1146 O O . ARG A 1 141 ? 4.966 10.307 20.222 1.00 94.44 141 ARG A O 1
ATOM 1153 N N . ARG A 1 142 ? 4.390 9.957 22.360 1.00 94.00 142 ARG A N 1
ATOM 1154 C CA . ARG A 1 142 ? 5.673 10.429 22.912 1.00 94.00 142 ARG A CA 1
ATOM 1155 C C . ARG A 1 142 ? 6.876 9.703 22.298 1.00 94.00 142 ARG A C 1
ATOM 1157 O O . ARG A 1 142 ? 7.897 10.330 22.034 1.00 94.00 142 ARG A O 1
ATOM 1164 N N . ASN A 1 143 ? 6.760 8.396 22.064 1.00 93.44 143 ASN A N 1
ATOM 1165 C CA . ASN A 1 143 ? 7.840 7.595 21.486 1.00 93.44 143 ASN A CA 1
ATOM 1166 C C . ASN A 1 143 ? 7.967 7.762 19.963 1.00 93.44 143 ASN A C 1
ATOM 1168 O O . ASN A 1 143 ? 9.069 7.623 19.433 1.00 93.44 143 ASN A O 1
ATOM 1172 N N . ALA A 1 144 ? 6.860 8.017 19.262 1.00 92.88 144 ALA A N 1
ATOM 1173 C CA . ALA A 1 144 ? 6.835 8.187 17.811 1.00 92.88 144 ALA A CA 1
ATOM 1174 C C . ALA A 1 144 ? 7.251 9.595 17.358 1.00 92.88 144 ALA A C 1
ATOM 1176 O O . ALA A 1 144 ? 7.755 9.735 16.248 1.00 92.88 144 ALA A O 1
ATOM 1177 N N . LYS A 1 145 ? 7.106 10.618 18.214 1.00 92.06 145 LYS A N 1
ATOM 1178 C CA . LYS A 1 145 ? 7.342 12.029 17.861 1.00 92.06 145 LYS A CA 1
ATOM 1179 C C . LYS A 1 145 ? 6.495 12.421 16.640 1.00 92.06 145 LYS A C 1
ATOM 1181 O O . LYS A 1 145 ? 5.269 12.357 16.731 1.00 92.06 145 LYS A O 1
ATOM 1186 N N . ASP A 1 146 ? 7.141 12.743 15.521 1.00 90.00 146 ASP A N 1
ATOM 1187 C CA . ASP A 1 146 ? 6.524 13.154 14.255 1.00 90.00 146 ASP A CA 1
ATOM 1188 C C . ASP A 1 146 ? 6.262 11.980 13.296 1.00 90.00 146 ASP A C 1
ATOM 1190 O O . ASP A 1 146 ? 5.752 12.173 12.197 1.00 90.00 146 ASP A O 1
ATOM 1194 N N . GLU A 1 147 ? 6.604 10.750 13.690 1.00 93.56 147 GLU A N 1
ATOM 1195 C CA . GLU A 1 147 ? 6.321 9.549 12.902 1.00 93.56 147 GLU A CA 1
ATOM 1196 C C . GLU A 1 147 ? 4.894 9.035 13.149 1.00 93.56 147 GLU A C 1
ATOM 1198 O O . GLU A 1 147 ? 4.228 9.374 14.138 1.00 93.56 147 GLU A O 1
ATOM 1203 N N . ARG A 1 148 ? 4.411 8.184 12.238 1.00 95.56 148 ARG A N 1
ATOM 1204 C CA . ARG A 1 148 ? 3.034 7.687 12.261 1.00 95.56 148 ARG A CA 1
ATOM 1205 C C . ARG A 1 148 ? 2.848 6.595 13.320 1.00 95.56 148 ARG A C 1
ATOM 1207 O O . ARG A 1 148 ? 3.689 5.701 13.471 1.00 95.56 148 ARG A O 1
ATOM 1214 N N . VAL A 1 149 ? 1.724 6.652 14.035 1.00 97.12 149 VAL A N 1
ATOM 1215 C CA . VAL A 1 149 ? 1.269 5.606 14.969 1.00 97.12 149 VAL A CA 1
ATOM 1216 C C . VAL A 1 149 ? 0.032 4.922 14.398 1.00 97.12 149 VAL A C 1
ATOM 1218 O O . VAL A 1 149 ? -0.876 5.603 13.934 1.00 97.12 149 VAL A O 1
ATOM 1221 N N . LEU A 1 150 ? -0.010 3.591 14.440 1.00 98.12 150 LEU A N 1
ATOM 1222 C CA . LEU A 1 150 ? -1.201 2.802 14.123 1.00 98.12 150 LEU A CA 1
ATOM 1223 C C . LEU A 1 150 ? -1.975 2.481 15.413 1.00 98.12 150 LEU A C 1
ATOM 1225 O O . LEU A 1 150 ? -1.388 1.984 16.371 1.00 98.12 150 LEU A O 1
ATOM 1229 N N . LEU A 1 151 ? -3.282 2.724 15.434 1.00 98.38 151 LEU A N 1
ATOM 1230 C CA . LEU A 1 151 ? -4.207 2.177 16.423 1.00 98.38 151 LEU A CA 1
ATOM 1231 C C . LEU A 1 151 ? -5.202 1.268 15.702 1.00 98.38 151 LEU A C 1
ATOM 1233 O O . LEU A 1 151 ? -6.013 1.738 14.908 1.00 98.38 151 LEU A O 1
ATOM 1237 N N . HIS A 1 152 ? -5.139 -0.022 15.995 1.00 98.69 152 HIS A N 1
ATOM 1238 C CA . HIS A 1 152 ? -6.173 -0.977 15.634 1.00 98.69 152 HIS A CA 1
ATOM 1239 C C . HIS A 1 152 ? -7.108 -1.149 16.831 1.00 98.69 152 HIS A C 1
ATOM 1241 O O . HIS A 1 152 ? -6.639 -1.450 17.927 1.00 98.69 152 HIS A O 1
ATOM 1247 N N . TYR A 1 153 ? -8.403 -0.949 16.621 1.00 98.62 153 TYR A N 1
ATOM 1248 C CA . TYR A 1 153 ? -9.454 -1.139 17.610 1.00 98.62 153 TYR A CA 1
ATOM 1249 C C . TYR A 1 153 ? -10.453 -2.172 17.088 1.00 98.62 153 TYR A C 1
ATOM 1251 O O . TYR A 1 153 ? -11.137 -1.913 16.096 1.00 98.62 153 TYR A O 1
ATOM 1259 N N . ASN A 1 154 ? -10.530 -3.313 17.770 1.00 98.25 154 ASN A N 1
ATOM 1260 C CA . ASN A 1 154 ? -11.573 -4.319 17.586 1.00 98.25 154 ASN A CA 1
ATOM 1261 C C . ASN A 1 154 ? -12.552 -4.198 18.762 1.00 98.25 154 ASN A C 1
ATOM 1263 O O . ASN A 1 154 ? -12.145 -4.314 19.921 1.00 98.25 154 ASN A O 1
ATOM 1267 N N . GLY A 1 155 ? -13.817 -3.907 18.453 1.00 96.75 155 GLY A N 1
ATOM 1268 C CA . GLY A 1 155 ? -14.863 -3.597 19.428 1.00 96.75 155 GLY A CA 1
ATOM 1269 C C . GLY A 1 155 ? -16.008 -4.611 19.481 1.00 96.75 155 GLY A C 1
ATOM 1270 O O . GLY A 1 155 ? -17.130 -4.214 19.779 1.00 96.75 155 GLY A O 1
ATOM 1271 N N . HIS A 1 156 ? -15.792 -5.889 19.153 1.00 95.50 156 HIS A N 1
ATOM 1272 C CA . HIS A 1 156 ? -16.899 -6.857 19.044 1.00 95.50 156 HIS A CA 1
ATOM 1273 C C . HIS A 1 156 ? -17.510 -7.300 20.383 1.00 95.50 156 HIS A C 1
ATOM 1275 O O . HIS A 1 156 ? -18.647 -7.772 20.411 1.00 95.50 156 HIS A O 1
ATOM 1281 N N . GLY A 1 157 ? -16.782 -7.148 21.490 1.00 94.81 157 GLY A N 1
ATOM 1282 C CA . GLY A 1 157 ? -17.225 -7.499 22.844 1.00 94.81 157 GLY A CA 1
ATOM 1283 C C . GLY A 1 157 ? -17.774 -6.338 23.663 1.00 94.81 157 GLY A C 1
ATOM 1284 O O . GLY A 1 157 ? -17.930 -6.466 24.876 1.00 94.81 157 GLY A O 1
ATOM 1285 N N . VAL A 1 158 ? -18.005 -5.184 23.039 1.00 95.75 158 VAL A N 1
ATOM 1286 C CA . VAL A 1 158 ? -18.461 -3.959 23.703 1.00 95.75 158 VAL A CA 1
ATOM 1287 C C . VAL A 1 158 ? -19.672 -3.362 22.973 1.00 95.75 158 VAL A C 1
ATOM 1289 O O . VAL A 1 158 ? -19.965 -3.760 21.845 1.00 95.75 158 VAL A O 1
ATOM 1292 N N . PRO A 1 159 ? -20.417 -2.435 23.605 1.00 95.56 159 PRO A N 1
ATOM 1293 C CA . PRO A 1 159 ? -21.505 -1.711 22.957 1.00 95.56 159 PRO A CA 1
ATOM 1294 C C . PRO A 1 159 ? -21.087 -1.005 21.663 1.00 95.56 159 PRO A C 1
ATOM 1296 O O . PRO A 1 159 ? -19.912 -0.705 21.431 1.00 95.56 159 PRO A O 1
ATOM 1299 N N . LEU A 1 160 ? -22.079 -0.698 20.829 1.00 95.44 160 LEU A N 1
ATOM 1300 C CA . LEU A 1 160 ? -21.853 -0.060 19.535 1.00 95.44 160 LEU A CA 1
ATOM 1301 C C . LEU A 1 160 ? -21.361 1.393 19.703 1.00 95.44 160 LEU A C 1
ATOM 1303 O O . LEU A 1 160 ? -21.774 2.082 20.644 1.00 95.44 160 LEU A O 1
ATOM 1307 N N . PRO A 1 161 ? -20.519 1.907 18.783 1.00 96.00 161 PRO A N 1
ATOM 1308 C CA . PRO A 1 161 ? -20.112 3.307 18.796 1.00 96.00 161 PRO A CA 1
ATOM 1309 C C . PRO A 1 161 ? -21.316 4.249 18.738 1.00 96.00 161 PRO A C 1
ATOM 1311 O O . PRO A 1 161 ? -22.188 4.125 17.867 1.00 96.00 161 PRO A O 1
ATOM 1314 N N . THR A 1 162 ? -21.355 5.216 19.653 1.00 94.19 162 THR A N 1
ATOM 1315 C CA . THR A 1 162 ? -22.507 6.114 19.800 1.00 94.19 162 THR A CA 1
ATOM 1316 C C . THR A 1 162 ? -22.554 7.150 18.674 1.00 94.19 162 THR A C 1
ATOM 1318 O O . THR A 1 162 ? -21.533 7.515 18.086 1.00 94.19 162 THR A O 1
ATOM 1321 N N . GLN A 1 163 ? -23.745 7.690 18.391 1.00 93.06 163 GLN A N 1
ATOM 1322 C CA . GLN A 1 163 ? -23.904 8.789 17.424 1.00 93.06 163 GLN A CA 1
ATOM 1323 C C . GLN A 1 163 ? -23.142 10.058 17.844 1.00 93.06 163 GLN A C 1
ATOM 1325 O O . GLN A 1 163 ? -22.801 10.873 16.990 1.00 93.06 163 GLN A O 1
ATOM 1330 N N . SER A 1 164 ? -22.838 10.195 19.138 1.00 91.81 164 SER A N 1
ATOM 1331 C CA . SER A 1 164 ? -22.054 11.290 19.718 1.00 91.81 164 SER A CA 1
ATOM 1332 C C . SER A 1 164 ? -20.539 11.138 19.519 1.00 91.81 164 SER A C 1
ATOM 1334 O O . SER A 1 164 ? -19.789 12.045 19.873 1.00 91.81 164 SER A O 1
ATOM 1336 N N . GLY A 1 165 ? -20.072 10.016 18.959 1.00 91.38 165 GLY A N 1
ATOM 1337 C CA . GLY A 1 165 ? -18.654 9.782 18.692 1.00 91.38 165 GLY A CA 1
ATOM 1338 C C . GLY A 1 165 ? -17.881 9.286 19.913 1.00 91.38 165 GLY A C 1
ATOM 1339 O O . GLY A 1 165 ? -16.862 9.871 20.286 1.00 91.38 165 GLY A O 1
ATOM 1340 N N . GLU A 1 166 ? -18.352 8.199 20.520 1.00 95.88 166 GLU A N 1
ATOM 1341 C CA . GLU A 1 166 ? -17.662 7.487 21.600 1.00 95.88 166 GLU A CA 1
ATOM 1342 C C . GLU A 1 166 ? -17.381 6.042 21.179 1.00 95.88 166 GLU A C 1
ATOM 1344 O O . GLU A 1 166 ? -18.214 5.401 20.534 1.00 95.88 166 GLU A O 1
ATOM 1349 N N . ILE A 1 167 ? -16.210 5.532 21.561 1.00 97.06 167 ILE A N 1
ATOM 1350 C CA . ILE A 1 167 ? -15.886 4.099 21.516 1.00 97.06 167 ILE A CA 1
ATOM 1351 C C . ILE A 1 167 ? -15.953 3.526 22.929 1.00 97.06 167 ILE A C 1
ATOM 1353 O O . ILE A 1 167 ? -15.864 4.272 23.901 1.00 97.06 167 ILE A O 1
ATOM 1357 N N . TRP A 1 168 ? -16.070 2.210 23.067 1.00 97.56 168 TRP A N 1
ATOM 1358 C CA . TRP A 1 168 ? -16.239 1.575 24.372 1.00 97.56 168 TRP A CA 1
ATOM 1359 C C . TRP A 1 168 ? -15.023 0.738 24.757 1.00 97.56 168 TRP A C 1
ATOM 1361 O O . TRP A 1 168 ? -14.420 0.060 23.925 1.00 97.56 168 TRP A O 1
ATOM 1371 N N . VAL A 1 169 ? -14.667 0.793 26.035 1.00 97.06 169 VAL A N 1
ATOM 1372 C CA . VAL A 1 169 ? -13.634 -0.040 26.667 1.00 97.06 169 VAL A CA 1
ATOM 1373 C C . VAL A 1 169 ? -14.158 -0.558 28.006 1.00 97.06 169 VAL A C 1
ATOM 1375 O O . VAL A 1 169 ? -15.310 -0.308 28.361 1.00 97.06 169 VAL A O 1
ATOM 1378 N N . PHE A 1 170 ? -13.336 -1.259 28.783 1.00 95.88 170 PHE A N 1
ATOM 1379 C CA . PHE A 1 170 ? -13.763 -1.816 30.066 1.00 95.88 170 PHE A CA 1
ATOM 1380 C C . PHE A 1 170 ? -13.362 -0.940 31.257 1.00 95.88 170 PHE A C 1
ATOM 1382 O O . PHE A 1 170 ? -12.521 -0.038 31.176 1.00 95.88 170 PHE A O 1
ATOM 1389 N N . ASN A 1 171 ? -13.955 -1.220 32.415 1.00 94.12 171 ASN A N 1
ATOM 1390 C CA . ASN A 1 171 ? -13.341 -0.881 33.694 1.00 94.12 171 ASN A CA 1
ATOM 1391 C C . ASN A 1 171 ? -12.383 -2.005 34.142 1.00 94.12 171 ASN A C 1
ATOM 1393 O O . ASN A 1 171 ? -12.398 -3.105 33.601 1.00 94.12 171 ASN A O 1
ATOM 1397 N N . LYS A 1 172 ? -11.562 -1.756 35.171 1.00 90.31 172 LYS A N 1
ATOM 1398 C CA . LYS A 1 172 ? -10.542 -2.721 35.645 1.00 90.31 172 LYS A CA 1
ATOM 1399 C C . LYS A 1 172 ? -11.102 -4.071 36.113 1.00 90.31 172 LYS A C 1
ATOM 1401 O O . LYS A 1 172 ? -10.350 -5.032 36.199 1.00 90.31 172 LYS A O 1
ATOM 1406 N N . ASN A 1 173 ? -12.390 -4.119 36.453 1.00 89.88 173 ASN A N 1
ATOM 1407 C CA . ASN A 1 173 ? -13.049 -5.305 36.997 1.00 89.88 173 ASN A CA 1
ATOM 1408 C C . ASN A 1 173 ? -13.970 -5.992 35.971 1.00 89.88 173 ASN A C 1
ATOM 1410 O O . ASN A 1 173 ? -14.679 -6.918 36.351 1.00 89.88 173 ASN A O 1
ATOM 1414 N N . TYR A 1 174 ? -14.010 -5.521 34.718 1.00 89.19 174 TYR A N 1
ATOM 1415 C CA . TYR A 1 174 ? -14.890 -6.017 33.650 1.00 89.19 174 TYR A CA 1
ATOM 1416 C C . TYR A 1 174 ? -16.386 -6.053 34.011 1.00 89.19 174 TYR A C 1
ATOM 1418 O O . TYR A 1 174 ? -17.140 -6.884 33.515 1.00 89.19 174 TYR A O 1
ATOM 1426 N N . THR A 1 175 ? -16.836 -5.146 34.886 1.00 89.12 175 THR A N 1
ATOM 1427 C CA . THR A 1 175 ? -18.247 -5.072 35.313 1.00 89.12 175 THR A CA 1
ATOM 1428 C C . THR A 1 175 ? -19.064 -4.053 34.531 1.00 89.12 175 THR A C 1
ATOM 1430 O O . THR A 1 175 ? -20.291 -4.111 34.546 1.00 89.12 175 THR A O 1
ATOM 1433 N N . GLN A 1 176 ? -18.402 -3.083 33.898 1.00 91.69 176 GLN A N 1
ATOM 1434 C CA . GLN A 1 176 ? -19.043 -1.990 33.172 1.00 91.69 176 GLN A CA 1
ATOM 1435 C C . GLN A 1 176 ? -18.253 -1.652 31.913 1.00 91.69 176 GLN A C 1
ATOM 1437 O O . GLN A 1 176 ? -17.018 -1.650 31.924 1.00 91.69 176 GLN A O 1
ATOM 1442 N N . TYR A 1 177 ? -18.992 -1.291 30.868 1.00 95.81 177 TYR A N 1
ATOM 1443 C CA . TYR A 1 177 ? -18.456 -0.645 29.681 1.00 95.81 177 TYR A CA 1
ATOM 1444 C C . TYR A 1 177 ? -18.280 0.850 29.958 1.00 95.81 177 TYR A C 1
ATOM 1446 O O . TYR A 1 177 ? -19.176 1.500 30.496 1.00 95.81 177 TYR A O 1
ATOM 1454 N N . ILE A 1 178 ? -17.117 1.389 29.610 1.00 97.00 178 ILE A N 1
ATOM 1455 C CA . ILE A 1 178 ? -16.735 2.782 29.833 1.00 97.00 178 ILE A CA 1
ATOM 1456 C C . ILE A 1 178 ? -16.603 3.474 28.471 1.00 97.00 178 ILE A C 1
ATOM 1458 O O . ILE A 1 178 ? -15.831 2.991 27.636 1.00 97.00 178 ILE A O 1
ATOM 1462 N N . PRO A 1 179 ? -17.320 4.586 28.227 1.00 96.81 179 PRO A N 1
ATOM 1463 C CA . PRO A 1 179 ? -17.206 5.319 26.976 1.00 96.81 179 PRO A CA 1
ATOM 1464 C C . PRO A 1 179 ? -15.908 6.135 26.949 1.00 96.81 179 PRO A C 1
ATOM 1466 O O . PRO A 1 179 ? -15.507 6.750 27.940 1.00 96.81 179 PRO A O 1
ATOM 1469 N N . VAL A 1 180 ? -15.258 6.155 25.791 1.00 97.38 180 VAL A N 1
ATOM 1470 C CA . VAL A 1 180 ? -14.080 6.962 25.475 1.00 97.38 180 VAL A CA 1
ATOM 1471 C C . VAL A 1 180 ? -14.455 7.903 24.331 1.00 97.38 180 VAL A C 1
ATOM 1473 O O . VAL A 1 180 ? -14.623 7.446 23.194 1.00 97.38 180 VAL A O 1
ATOM 1476 N N . PRO A 1 181 ? -14.581 9.214 24.594 1.00 96.88 181 PRO A N 1
ATOM 1477 C CA . PRO A 1 181 ? -14.853 10.191 23.551 1.00 96.88 181 PRO A CA 1
ATOM 1478 C C . PRO A 1 181 ? -13.725 10.230 22.518 1.00 96.88 181 PRO A C 1
ATOM 1480 O O . PRO A 1 181 ? -12.541 10.259 22.869 1.00 96.88 181 PRO A O 1
ATOM 1483 N N . LEU A 1 182 ? -14.074 10.320 21.233 1.00 96.12 182 LEU A N 1
ATOM 1484 C CA . LEU A 1 182 ? -13.079 10.477 20.164 1.00 96.12 182 LEU A CA 1
ATOM 1485 C C . LEU A 1 182 ? -12.252 11.754 20.326 1.00 96.12 182 LEU A C 1
ATOM 1487 O O . LEU A 1 182 ? -11.075 11.768 19.972 1.00 96.12 182 LEU A O 1
ATOM 1491 N N . TYR A 1 183 ? -12.846 12.794 20.914 1.00 95.75 183 TYR A N 1
ATOM 1492 C CA . TYR A 1 183 ? -12.155 14.022 21.292 1.00 95.75 183 TYR A CA 1
ATOM 1493 C C . TYR A 1 183 ? -10.915 13.747 22.158 1.00 95.75 183 TYR A C 1
ATOM 1495 O O . TYR A 1 183 ? -9.826 14.226 21.840 1.00 95.75 183 TYR A O 1
ATOM 1503 N N . ASP A 1 184 ? -11.063 12.928 23.203 1.00 96.25 184 ASP A N 1
ATOM 1504 C CA . ASP A 1 184 ? -9.974 12.584 24.119 1.00 96.25 184 ASP A CA 1
ATOM 1505 C C . ASP A 1 184 ? -8.953 11.665 23.446 1.00 96.25 184 ASP A C 1
ATOM 1507 O O . ASP A 1 184 ? -7.743 11.865 23.583 1.00 96.25 184 ASP A O 1
ATOM 1511 N N . LEU A 1 185 ? -9.427 10.687 22.665 1.00 96.06 185 LEU A N 1
ATOM 1512 C CA . LEU A 1 185 ? -8.560 9.788 21.905 1.00 96.06 185 LEU A CA 1
ATOM 1513 C C . LEU A 1 185 ? -7.637 10.568 20.952 1.00 96.06 185 LEU A C 1
ATOM 1515 O O . LEU A 1 185 ? -6.436 10.287 20.881 1.00 96.06 185 LEU A O 1
ATOM 1519 N N . GLN A 1 186 ? -8.183 11.574 20.261 1.00 95.06 186 GLN A N 1
ATOM 1520 C CA . GLN A 1 186 ? -7.428 12.485 19.399 1.00 95.06 186 GLN A CA 1
ATOM 1521 C C . GLN A 1 186 ? -6.395 13.294 20.185 1.00 95.06 186 GLN A C 1
ATOM 1523 O O . GLN A 1 186 ? -5.263 13.415 19.723 1.00 95.06 186 GLN A O 1
ATOM 1528 N N . SER A 1 187 ? -6.726 13.784 21.383 1.00 94.12 187 SER A N 1
ATOM 1529 C CA . SER A 1 187 ? -5.758 14.467 22.252 1.00 94.12 187 SER A CA 1
ATOM 1530 C C . SER A 1 187 ? -4.627 13.556 22.730 1.00 94.12 187 SER A C 1
ATOM 1532 O O . SER A 1 187 ? -3.495 14.006 22.901 1.00 94.12 187 SER A O 1
ATOM 1534 N N . TRP A 1 188 ? -4.895 12.268 22.955 1.00 95.56 188 TRP A N 1
ATOM 1535 C CA . TRP A 1 188 ? -3.875 11.338 23.446 1.00 95.56 188 TRP A CA 1
ATOM 1536 C C . TRP A 1 188 ? -2.912 10.880 22.349 1.00 95.56 188 TRP A C 1
ATOM 1538 O O . TRP A 1 188 ? -1.713 10.758 22.608 1.00 95.56 188 TRP A O 1
ATOM 1548 N N . LEU A 1 189 ? -3.425 10.601 21.145 1.00 93.56 189 LEU A N 1
ATOM 1549 C CA . LEU A 1 189 ? -2.621 10.097 20.029 1.00 93.56 189 LEU A CA 1
ATOM 1550 C C . LEU A 1 189 ? -2.127 11.182 19.086 1.00 93.56 189 LEU A C 1
ATOM 1552 O O . LEU A 1 189 ? -1.021 11.026 18.583 1.00 93.56 189 LEU A O 1
ATOM 1556 N N . ALA A 1 190 ? -2.897 12.241 18.832 1.00 92.62 190 ALA A N 1
ATOM 1557 C CA . ALA A 1 190 ? -2.616 13.286 17.844 1.00 92.62 190 ALA A CA 1
ATOM 1558 C C . ALA A 1 190 ? -2.227 12.759 16.442 1.00 92.62 190 ALA A C 1
ATOM 1560 O O . ALA A 1 190 ? -2.276 11.562 16.162 1.00 92.62 190 ALA A O 1
ATOM 1561 N N . GLY A 1 191 ? -1.851 13.648 15.530 1.00 90.00 191 GLY A N 1
ATOM 1562 C CA . GLY A 1 191 ? -1.300 13.332 14.214 1.00 90.00 191 GLY A CA 1
ATOM 1563 C C . GLY A 1 191 ? 0.238 13.356 14.200 1.00 90.00 191 GLY A C 1
ATOM 1564 O O . GLY A 1 191 ? 0.841 14.061 15.011 1.00 90.00 191 GLY A O 1
ATOM 1565 N N . PRO A 1 192 ? 0.890 12.621 13.279 1.00 94.69 192 PRO A N 1
ATOM 1566 C CA . PRO A 1 192 ? 0.282 11.758 12.265 1.00 94.69 192 PRO A CA 1
ATOM 1567 C C . PRO A 1 192 ? -0.128 10.378 12.804 1.00 94.69 192 PRO A C 1
ATOM 1569 O O . PRO A 1 192 ? 0.665 9.711 13.472 1.00 94.69 192 PRO A O 1
ATOM 1572 N N . SER A 1 193 ? -1.346 9.919 12.500 1.00 96.19 193 SER A N 1
ATOM 1573 C CA . SER A 1 193 ? -1.878 8.631 12.989 1.00 96.19 193 SER A CA 1
ATOM 1574 C C . SER A 1 193 ? -2.668 7.864 11.928 1.00 96.19 193 SER A C 1
ATOM 1576 O O . SER A 1 193 ? -3.155 8.431 10.952 1.00 96.19 193 SER A O 1
ATOM 1578 N N . LEU A 1 194 ? -2.755 6.549 12.097 1.00 97.69 194 LEU A N 1
ATOM 1579 C CA . LEU A 1 194 ? -3.541 5.625 11.287 1.00 97.69 194 LEU A CA 1
ATOM 1580 C C . LEU A 1 194 ? -4.466 4.838 12.212 1.00 97.69 194 LEU A C 1
ATOM 1582 O O . LEU A 1 194 ? -3.996 4.249 13.179 1.00 97.69 194 LEU A O 1
ATOM 1586 N N . PHE A 1 195 ? -5.755 4.815 11.911 1.00 98.38 195 PHE A N 1
ATOM 1587 C CA . PHE A 1 195 ? -6.766 4.143 12.713 1.00 98.38 195 PHE A CA 1
ATOM 1588 C C . PHE A 1 195 ? -7.447 3.046 11.903 1.00 98.38 195 PHE A C 1
ATOM 1590 O O . PHE A 1 195 ? -7.819 3.274 10.753 1.00 98.38 195 PHE A O 1
ATOM 1597 N N . VAL A 1 196 ? -7.624 1.879 12.514 1.00 98.69 196 VAL A N 1
ATOM 1598 C CA . VAL A 1 196 ? -8.417 0.768 11.981 1.00 98.69 196 VAL A CA 1
ATOM 1599 C C . VAL A 1 196 ? -9.497 0.446 13.006 1.00 98.69 196 VAL A C 1
ATOM 1601 O O . VAL A 1 196 ? -9.166 0.103 14.137 1.00 98.69 196 VAL A O 1
ATOM 1604 N N . PHE A 1 197 ? -10.763 0.590 12.623 1.00 98.50 197 PHE A N 1
ATOM 1605 C CA . PHE A 1 197 ? -11.922 0.324 13.473 1.00 98.50 197 PHE A CA 1
ATOM 1606 C C . PHE A 1 197 ? -12.700 -0.870 12.922 1.00 98.50 197 PHE A C 1
ATOM 1608 O O . PHE A 1 197 ? -13.430 -0.728 11.935 1.00 98.50 197 PHE A O 1
ATOM 1615 N N . ASP A 1 198 ? -12.540 -2.024 13.567 1.00 98.31 198 ASP A N 1
ATOM 1616 C CA . ASP A 1 198 ? -13.337 -3.220 13.304 1.00 98.31 198 ASP A CA 1
ATOM 1617 C C . ASP A 1 198 ? -14.453 -3.330 14.345 1.00 98.31 198 ASP A C 1
ATOM 1619 O O . ASP A 1 198 ? -14.249 -3.743 15.488 1.00 98.31 198 ASP A O 1
ATOM 1623 N N . VAL A 1 199 ? -15.610 -2.782 13.980 1.00 96.44 199 VAL A N 1
ATOM 1624 C CA . VAL A 1 199 ? -16.814 -2.753 14.807 1.00 96.44 199 VAL A CA 1
ATOM 1625 C C . VAL A 1 199 ? -18.024 -2.443 13.923 1.00 96.44 199 VAL A C 1
ATOM 1627 O O . VAL A 1 199 ? -17.915 -1.777 12.888 1.00 96.44 199 VAL A O 1
ATOM 1630 N N . SER A 1 200 ? -19.202 -2.905 14.333 1.00 95.69 200 SER A N 1
ATOM 1631 C CA . SER A 1 200 ? -20.467 -2.479 13.723 1.00 95.69 200 SER A CA 1
ATOM 1632 C C . SER A 1 200 ? -20.718 -0.983 13.985 1.00 95.69 200 SER A C 1
ATOM 1634 O O . SER A 1 200 ? -20.245 -0.440 14.978 1.00 95.69 200 SER A O 1
ATOM 1636 N N . HIS A 1 201 ? -21.457 -0.294 13.111 1.00 95.88 201 HIS A N 1
ATOM 1637 C CA . HIS A 1 201 ? -21.695 1.157 13.182 1.00 95.88 201 HIS A CA 1
ATOM 1638 C C . HIS A 1 201 ? -20.421 2.034 13.176 1.00 95.88 201 HIS A C 1
ATOM 1640 O O . HIS A 1 201 ? -20.453 3.193 13.604 1.00 95.88 201 HIS A O 1
ATOM 1646 N N . ALA A 1 202 ? -19.297 1.532 12.649 1.00 96.81 202 ALA A N 1
ATOM 1647 C CA . ALA A 1 202 ? -18.020 2.253 12.631 1.00 96.81 202 ALA A CA 1
ATOM 1648 C C . ALA A 1 202 ? -18.075 3.601 11.880 1.00 96.81 202 ALA A C 1
ATOM 1650 O O . ALA A 1 202 ? -17.284 4.500 12.164 1.00 96.81 202 ALA A O 1
ATOM 1651 N N . GLY A 1 203 ? -19.043 3.807 10.981 1.00 95.88 203 GLY A N 1
ATOM 1652 C CA . GLY A 1 203 ? -19.264 5.099 10.326 1.00 95.88 203 GLY A CA 1
ATOM 1653 C C . GLY A 1 203 ? -19.566 6.252 11.294 1.00 95.88 203 GLY A C 1
ATOM 1654 O O . GLY A 1 203 ? -19.191 7.388 11.003 1.00 95.88 203 GLY A O 1
ATOM 1655 N N . ASN A 1 204 ? -20.144 5.974 12.473 1.00 96.00 204 ASN A N 1
ATOM 1656 C CA . ASN A 1 204 ? -20.313 6.984 13.528 1.00 96.00 204 ASN A CA 1
ATOM 1657 C C . ASN A 1 204 ? -18.961 7.528 14.007 1.00 96.00 204 ASN A C 1
ATOM 1659 O O . ASN A 1 204 ? -18.851 8.710 14.340 1.00 96.00 204 ASN A O 1
ATOM 1663 N N . ILE A 1 205 ? -17.925 6.683 14.011 1.00 96.88 205 ILE A N 1
ATOM 1664 C CA . ILE A 1 205 ? -16.575 7.077 14.406 1.00 96.88 205 ILE A CA 1
ATOM 1665 C C . ILE A 1 205 ? -15.998 8.035 13.371 1.00 96.88 205 ILE A C 1
ATOM 1667 O O . ILE A 1 205 ? -15.610 9.145 13.722 1.00 96.88 205 ILE A O 1
ATOM 1671 N N . VAL A 1 206 ? -15.985 7.639 12.095 1.00 95.38 206 VAL A N 1
ATOM 1672 C CA . VAL A 1 206 ? -15.380 8.434 11.012 1.00 95.38 206 VAL A CA 1
ATOM 1673 C C . VAL A 1 206 ? -16.057 9.798 10.873 1.00 95.38 206 VAL A C 1
ATOM 1675 O O . VAL A 1 206 ? -15.367 10.812 10.772 1.00 95.38 206 VAL A O 1
ATOM 1678 N N . GLN A 1 207 ? -17.392 9.841 10.933 1.00 93.25 207 GLN A N 1
ATOM 1679 C CA . GLN A 1 207 ? -18.153 11.085 10.821 1.00 93.25 207 GLN A CA 1
ATOM 1680 C C . GLN A 1 207 ? -17.793 12.074 11.940 1.00 93.25 207 GLN A C 1
ATOM 1682 O O . GLN A 1 207 ? -17.468 13.228 11.664 1.00 93.25 207 GLN A O 1
ATOM 1687 N N . ASN A 1 208 ? -17.816 11.625 13.198 1.00 95.25 208 ASN A N 1
ATOM 1688 C CA . ASN A 1 208 ? -17.534 12.496 14.340 1.00 95.25 208 ASN A CA 1
ATOM 1689 C C . ASN A 1 208 ? -16.043 12.833 14.480 1.00 95.25 208 ASN A C 1
ATOM 1691 O O . ASN A 1 208 ? -15.695 13.883 15.025 1.00 95.25 208 ASN A O 1
ATOM 1695 N N . PHE A 1 209 ? -15.148 11.984 13.962 1.00 95.12 209 PHE A N 1
ATOM 1696 C CA . PHE A 1 209 ? -13.708 12.214 14.031 1.00 95.12 209 PHE A CA 1
ATOM 1697 C C . PHE A 1 209 ? -13.324 13.555 13.396 1.00 95.12 209 PHE A C 1
ATOM 1699 O O . PHE A 1 209 ? -12.598 14.337 14.009 1.00 95.12 209 PHE A O 1
ATOM 1706 N N . HIS A 1 210 ? -13.855 13.859 12.209 1.00 91.81 210 HIS A N 1
ATOM 1707 C CA . HIS A 1 210 ? -13.593 15.126 11.519 1.00 91.81 210 HIS A CA 1
ATOM 1708 C C . HIS A 1 210 ? -14.099 16.339 12.306 1.00 91.81 210 HIS A C 1
ATOM 1710 O O . HIS A 1 210 ? -13.372 17.319 12.455 1.00 91.81 210 HIS A O 1
ATOM 1716 N N . THR A 1 211 ? -15.295 16.248 12.892 1.00 93.50 211 THR A N 1
ATOM 1717 C CA . THR A 1 211 ? -15.864 17.320 13.720 1.00 93.50 211 THR A CA 1
ATOM 1718 C C . THR A 1 211 ? -14.988 17.639 14.934 1.00 93.50 211 THR A C 1
ATOM 1720 O O . THR A 1 211 ? -14.781 18.810 15.261 1.00 93.50 211 THR A O 1
ATOM 1723 N N . PHE A 1 212 ? -14.431 16.621 15.596 1.00 94.69 212 PHE A N 1
ATOM 1724 C CA . PHE A 1 212 ? -13.533 16.840 16.731 1.00 94.69 212 PHE A CA 1
ATOM 1725 C C . PHE A 1 212 ? -12.153 17.368 16.315 1.00 94.69 212 PHE A C 1
ATOM 1727 O O . PHE A 1 212 ? -11.611 18.213 17.027 1.00 94.69 212 PHE A O 1
ATOM 1734 N N . VAL A 1 213 ? -11.630 16.983 15.142 1.00 93.50 213 VAL A N 1
ATOM 1735 C CA . VAL A 1 213 ? -10.399 17.578 14.588 1.00 93.50 213 VAL A CA 1
ATOM 1736 C C . VAL A 1 213 ? -10.581 19.079 14.360 1.00 93.50 213 VAL A C 1
ATOM 1738 O O . VAL A 1 213 ? -9.762 19.865 14.830 1.00 93.50 213 VAL A O 1
ATOM 1741 N N . GLU A 1 214 ? -11.680 19.501 13.726 1.00 93.44 214 GLU A N 1
ATOM 1742 C CA . GLU A 1 214 ? -11.969 20.928 13.511 1.00 93.44 214 GLU A CA 1
ATOM 1743 C C . GLU A 1 214 ? -12.070 21.709 14.827 1.00 93.44 214 GLU A C 1
ATOM 1745 O O . GLU A 1 214 ? -11.666 22.873 14.908 1.00 93.44 214 GLU A O 1
ATOM 1750 N N . LYS A 1 215 ? -12.620 21.083 15.874 1.00 94.12 215 LYS A N 1
ATOM 1751 C CA . LYS A 1 215 ? -12.701 21.685 17.206 1.00 94.12 215 LYS A CA 1
ATOM 1752 C C . LYS A 1 215 ? -11.307 21.889 17.807 1.00 94.12 215 LYS A C 1
ATOM 1754 O O . LYS A 1 215 ? -10.993 23.005 18.215 1.00 94.12 215 LYS A O 1
ATOM 1759 N N . HIS A 1 216 ? -10.460 20.860 17.788 1.00 94.38 216 HIS A N 1
ATOM 1760 C CA . HIS A 1 216 ? -9.072 20.954 18.254 1.00 94.38 216 HIS A CA 1
ATOM 1761 C C . HIS A 1 216 ? -8.260 21.999 17.474 1.00 94.38 216 HIS A C 1
ATOM 1763 O O . HIS A 1 216 ? -7.462 22.738 18.050 1.00 94.38 216 HIS A O 1
ATOM 1769 N N . GLU A 1 217 ? -8.474 22.115 16.162 1.00 92.19 217 GLU A N 1
ATOM 1770 C CA . GLU A 1 217 ? -7.810 23.127 15.334 1.00 92.19 217 GLU A CA 1
ATOM 1771 C C . GLU A 1 217 ? -8.244 24.556 15.685 1.00 92.19 217 GLU A C 1
ATOM 1773 O O . GLU A 1 217 ? -7.398 25.453 15.758 1.00 92.19 217 GLU A O 1
ATOM 1778 N N . LYS A 1 218 ? -9.532 24.782 15.974 1.00 93.62 218 LYS A N 1
ATOM 1779 C CA . LYS A 1 218 ? -10.023 26.079 16.473 1.00 93.62 218 LYS A CA 1
ATOM 1780 C C . LYS A 1 218 ? -9.385 26.436 17.815 1.00 93.62 218 LYS A C 1
ATOM 1782 O O . LYS A 1 218 ? -8.909 27.559 17.975 1.00 93.62 218 LYS A O 1
ATOM 1787 N N . GLU A 1 219 ? -9.301 25.481 18.737 1.00 93.19 219 GLU A N 1
ATOM 1788 C CA . GLU A 1 219 ? -8.654 25.675 20.040 1.00 93.19 219 GLU A CA 1
ATOM 1789 C C . GLU A 1 219 ? -7.154 25.978 19.897 1.00 93.19 219 GLU A C 1
ATOM 1791 O O . GLU A 1 219 ? -6.647 26.897 20.542 1.00 93.19 219 GLU A O 1
ATOM 1796 N N . ASN A 1 220 ? -6.452 25.301 18.982 1.00 93.19 220 ASN A N 1
ATOM 1797 C CA . ASN A 1 220 ? -5.058 25.609 18.643 1.00 93.19 220 ASN A CA 1
ATOM 1798 C C . ASN A 1 220 ? -4.888 27.048 18.119 1.00 93.19 220 ASN A C 1
ATOM 1800 O O . ASN A 1 220 ? -3.923 27.733 18.474 1.00 93.19 220 ASN A O 1
ATOM 1804 N N . ILE A 1 221 ? -5.805 27.523 17.267 1.00 92.25 221 ILE A N 1
ATOM 1805 C CA . ILE A 1 221 ? -5.784 28.897 16.741 1.00 92.25 221 ILE A CA 1
ATOM 1806 C C . ILE A 1 221 ? -6.023 29.908 17.868 1.00 92.25 221 ILE A C 1
ATOM 1808 O O . ILE A 1 221 ? -5.329 30.922 17.943 1.00 92.25 221 ILE A O 1
ATOM 1812 N N . GLU A 1 222 ? -6.986 29.652 18.753 1.00 93.56 222 GLU A N 1
ATOM 1813 C CA . GLU A 1 222 ? -7.263 30.515 19.904 1.00 93.56 222 GLU A CA 1
ATOM 1814 C C . GLU A 1 222 ? -6.100 30.551 20.898 1.00 93.56 222 GLU A C 1
ATOM 1816 O O . GLU A 1 222 ? -5.742 31.629 21.377 1.00 93.56 222 GLU A O 1
ATOM 1821 N N . ALA A 1 223 ? -5.464 29.408 21.159 1.00 91.50 223 ALA A N 1
ATOM 1822 C CA . ALA A 1 223 ? -4.269 29.324 21.989 1.00 91.50 223 ALA A CA 1
ATOM 1823 C C . ALA A 1 223 ? -3.132 30.174 21.406 1.00 91.50 223 ALA A C 1
ATOM 1825 O O . ALA A 1 223 ? -2.569 30.997 22.123 1.00 91.50 223 ALA A O 1
ATOM 1826 N N . LYS A 1 224 ? -2.875 30.076 20.093 1.00 91.62 224 LYS A N 1
ATOM 1827 C CA . LYS A 1 224 ? -1.879 30.916 19.401 1.00 91.62 224 LYS A CA 1
ATOM 1828 C C . LYS A 1 224 ? -2.213 32.406 19.402 1.00 91.62 224 LYS A C 1
ATOM 1830 O O . LYS A 1 224 ? -1.307 33.234 19.400 1.00 91.62 224 LYS A O 1
ATOM 1835 N N . LYS A 1 225 ? -3.500 32.769 19.389 1.00 93.19 225 LYS A N 1
ATOM 1836 C CA . LYS A 1 225 ? -3.928 34.171 19.525 1.00 93.19 225 LYS A CA 1
ATOM 1837 C C . LYS A 1 225 ? -3.664 34.716 20.929 1.00 93.19 225 LYS A C 1
ATOM 1839 O O . LYS A 1 225 ? -3.360 35.898 21.055 1.00 93.19 225 LYS A O 1
ATOM 1844 N N . ARG A 1 226 ? -3.808 33.885 21.968 1.00 93.69 226 ARG A N 1
ATOM 1845 C CA . ARG A 1 226 ? -3.537 34.267 23.366 1.00 93.69 226 ARG A CA 1
ATOM 1846 C C . ARG A 1 226 ? -2.040 34.305 23.671 1.00 93.69 226 ARG A C 1
ATOM 1848 O O . ARG A 1 226 ? -1.599 35.207 24.373 1.00 93.69 226 ARG A O 1
ATOM 1855 N N . ASP A 1 227 ? -1.283 33.355 23.133 1.00 93.06 227 ASP A N 1
ATOM 1856 C CA . ASP A 1 227 ? 0.170 33.270 23.255 1.00 93.06 227 ASP A CA 1
ATOM 1857 C C . ASP A 1 227 ? 0.789 32.820 21.916 1.00 93.06 227 ASP A C 1
ATOM 1859 O O . ASP A 1 227 ? 0.637 31.656 21.530 1.00 93.06 227 ASP A O 1
ATOM 1863 N N . PRO A 1 228 ? 1.524 33.702 21.209 1.00 90.62 228 PRO A N 1
ATOM 1864 C CA . PRO A 1 228 ? 2.207 33.350 19.965 1.00 90.62 228 PRO A CA 1
ATOM 1865 C C . PRO A 1 228 ? 3.190 32.174 20.086 1.00 90.62 228 PRO A C 1
ATOM 1867 O O . PRO A 1 228 ? 3.477 31.527 19.078 1.00 90.62 228 PRO A O 1
ATOM 1870 N N . ASN A 1 229 ? 3.689 31.879 21.294 1.00 91.56 229 ASN A N 1
ATOM 1871 C CA . ASN A 1 229 ? 4.627 30.788 21.568 1.00 91.56 229 ASN A CA 1
ATOM 1872 C C . ASN A 1 229 ? 3.943 29.495 22.051 1.00 91.56 229 ASN A C 1
ATOM 1874 O O . ASN A 1 229 ? 4.635 28.540 22.414 1.00 91.56 229 ASN A O 1
ATOM 1878 N N . ALA A 1 230 ? 2.606 29.429 22.046 1.00 88.38 230 ALA A N 1
ATOM 1879 C CA . ALA A 1 230 ? 1.874 28.235 22.451 1.00 88.38 230 ALA A CA 1
ATOM 1880 C C . ALA A 1 230 ? 2.253 27.018 21.585 1.00 88.38 230 ALA A C 1
ATOM 1882 O O . ALA A 1 230 ? 2.168 27.044 20.351 1.00 88.38 230 ALA A O 1
ATOM 1883 N N . VAL A 1 231 ? 2.633 25.919 22.245 1.00 85.00 231 VAL A N 1
ATOM 1884 C CA . VAL A 1 231 ? 2.886 24.634 21.585 1.00 85.00 231 VAL A CA 1
ATOM 1885 C C . VAL A 1 231 ? 1.550 24.058 21.127 1.00 85.00 231 VAL A C 1
ATOM 1887 O O . VAL A 1 231 ? 0.713 23.697 21.949 1.00 85.00 231 VAL A O 1
ATOM 1890 N N . VAL A 1 232 ? 1.356 23.971 19.811 1.00 87.62 232 VAL A N 1
ATOM 1891 C CA . VAL A 1 232 ? 0.159 23.374 19.206 1.00 87.62 232 VAL A CA 1
ATOM 1892 C C . VAL A 1 232 ? 0.446 21.963 18.730 1.00 87.62 232 VAL A C 1
ATOM 1894 O O . VAL A 1 232 ? 1.522 21.675 18.204 1.00 87.62 232 VAL A O 1
ATOM 1897 N N . GLN A 1 233 ? -0.539 21.088 18.886 1.00 85.44 233 GLN A N 1
ATOM 1898 C CA . GLN A 1 233 ? -0.454 19.712 18.423 1.00 85.44 233 GLN A CA 1
ATOM 1899 C C . GLN A 1 233 ? -1.159 19.577 17.070 1.00 85.44 233 GLN A C 1
ATOM 1901 O O . GLN A 1 233 ? -2.195 20.198 16.840 1.00 85.44 233 GLN A O 1
ATOM 1906 N N . ASN A 1 234 ? -0.598 18.788 16.155 1.00 88.06 234 ASN A N 1
ATOM 1907 C CA . ASN A 1 234 ? -1.265 18.479 14.893 1.00 88.06 234 ASN A CA 1
ATOM 1908 C C . ASN A 1 234 ? -2.323 17.397 15.135 1.00 88.06 234 ASN A C 1
ATOM 1910 O O . ASN A 1 234 ? -1.995 16.368 15.714 1.00 88.06 234 ASN A O 1
ATOM 1914 N N . TYR A 1 235 ? -3.550 17.597 14.659 1.00 88.31 235 TYR A N 1
ATOM 1915 C CA . TYR A 1 235 ? -4.630 16.605 14.727 1.00 88.31 235 TYR A CA 1
ATOM 1916 C C . TYR A 1 235 ? -5.116 16.150 13.339 1.00 88.31 235 TYR A C 1
ATOM 1918 O O . TYR A 1 235 ? -5.795 15.131 13.234 1.00 88.31 235 TYR A O 1
ATOM 1926 N N . GLY A 1 236 ? -4.738 16.863 12.270 1.00 83.62 236 GLY A N 1
ATOM 1927 C CA . GLY A 1 236 ? -5.312 16.703 10.932 1.00 83.62 236 GLY A CA 1
ATOM 1928 C C . GLY A 1 236 ? -4.684 15.612 10.058 1.00 83.62 236 GLY A C 1
ATOM 1929 O O . GLY A 1 236 ? -5.357 15.089 9.173 1.00 83.62 236 GLY A O 1
ATOM 1930 N N . ASP A 1 237 ? -3.426 15.205 10.289 1.00 89.75 237 ASP A N 1
ATOM 1931 C CA . ASP A 1 237 ? -2.794 14.122 9.502 1.00 89.75 237 ASP A CA 1
ATOM 1932 C C . ASP A 1 237 ? -3.176 12.721 10.015 1.00 89.75 237 ASP A C 1
ATOM 1934 O O . ASP A 1 237 ? -2.338 11.901 10.403 1.00 89.75 237 ASP A O 1
ATOM 1938 N N . CYS A 1 238 ? -4.479 12.452 10.038 1.00 94.50 238 CYS A N 1
ATOM 1939 C CA . CYS A 1 238 ? -5.043 11.169 10.429 1.00 94.50 238 CYS A CA 1
ATOM 1940 C C . CYS A 1 238 ? -5.601 10.430 9.212 1.00 94.50 238 CYS A C 1
ATOM 1942 O O . CYS A 1 238 ? -6.249 11.016 8.349 1.00 94.50 238 CYS A O 1
ATOM 1944 N N . ILE A 1 239 ? -5.342 9.127 9.159 1.00 97.44 239 ILE A N 1
ATOM 1945 C CA . ILE A 1 239 ? -5.957 8.206 8.205 1.00 97.44 239 ILE A CA 1
ATOM 1946 C C . ILE A 1 239 ? -6.868 7.274 8.993 1.00 97.44 239 ILE A C 1
ATOM 1948 O O . ILE A 1 239 ? -6.455 6.759 10.030 1.00 97.44 239 ILE A O 1
ATOM 1952 N N . LEU A 1 240 ? -8.079 7.045 8.502 1.00 98.06 240 LEU A N 1
ATOM 1953 C CA . LEU A 1 240 ? -9.058 6.169 9.131 1.00 98.06 240 LEU A CA 1
ATOM 1954 C C . LEU A 1 240 ? -9.483 5.077 8.156 1.00 98.06 240 LEU A C 1
ATOM 1956 O O . LEU A 1 240 ? -9.728 5.365 6.989 1.00 98.06 240 LEU A O 1
ATOM 1960 N N . LEU A 1 241 ? -9.597 3.851 8.652 1.00 98.69 241 LEU A N 1
ATOM 1961 C CA . LEU A 1 241 ? -10.213 2.709 7.988 1.00 98.69 241 LEU A CA 1
ATOM 1962 C C . LEU A 1 241 ? -11.275 2.154 8.943 1.00 98.69 241 LEU A C 1
ATOM 1964 O O . LEU A 1 241 ? -10.967 1.836 10.089 1.00 98.69 241 LEU A O 1
ATOM 1968 N N . ALA A 1 242 ? -12.518 2.068 8.493 1.00 98.25 242 ALA A N 1
ATOM 1969 C CA . ALA A 1 242 ? -13.660 1.644 9.289 1.00 98.25 242 ALA A CA 1
ATOM 1970 C C . ALA A 1 242 ? -14.433 0.546 8.559 1.00 98.25 242 ALA A C 1
ATOM 1972 O O . ALA A 1 242 ? -14.623 0.619 7.344 1.00 98.25 242 ALA A O 1
ATOM 1973 N N . ALA A 1 243 ? -14.887 -0.455 9.307 1.00 97.81 243 ALA A N 1
ATOM 1974 C CA . ALA A 1 243 ? -15.456 -1.667 8.733 1.00 97.81 243 ALA A CA 1
ATOM 1975 C C . ALA A 1 243 ? -16.802 -1.471 8.015 1.00 97.81 243 ALA A C 1
ATOM 1977 O O . ALA A 1 243 ? -17.094 -2.194 7.067 1.00 97.81 243 ALA A O 1
ATOM 1978 N N . CYS A 1 244 ? -17.628 -0.512 8.441 1.00 96.81 244 CYS A N 1
ATOM 1979 C CA . CYS A 1 244 ? -18.999 -0.367 7.943 1.00 96.81 244 CYS A CA 1
ATOM 1980 C C . CYS A 1 244 ? -19.561 1.055 8.097 1.00 96.81 244 CYS A C 1
ATOM 1982 O O . CYS A 1 244 ? -19.001 1.882 8.825 1.00 96.81 244 CYS A O 1
ATOM 1984 N N . GLN A 1 245 ? -20.700 1.334 7.454 1.00 96.50 245 GLN A N 1
ATOM 1985 C CA . GLN A 1 245 ? -21.418 2.606 7.592 1.00 96.50 245 GLN A CA 1
ATOM 1986 C C . GLN A 1 245 ? -22.099 2.770 8.959 1.00 96.50 245 GLN A C 1
ATOM 1988 O O . GLN A 1 245 ? -22.257 1.834 9.737 1.00 96.50 245 GLN A O 1
ATOM 1993 N N . LYS A 1 246 ? -22.559 3.992 9.253 1.00 93.75 246 LYS A N 1
ATOM 1994 C CA . LYS A 1 246 ? -23.180 4.377 10.539 1.00 93.75 246 LYS A CA 1
ATOM 1995 C C . LYS A 1 246 ? -24.412 3.562 10.960 1.00 93.75 246 LYS A C 1
ATOM 1997 O O . LYS A 1 246 ? -24.739 3.546 12.141 1.00 93.75 246 LYS A O 1
ATOM 2002 N N . ASN A 1 247 ? -25.097 2.934 10.006 1.00 93.00 247 ASN A N 1
ATOM 2003 C CA . ASN A 1 247 ? -26.333 2.168 10.211 1.00 93.00 247 ASN A CA 1
ATOM 2004 C C . ASN A 1 247 ? -26.179 0.705 9.767 1.00 93.00 247 ASN A C 1
ATOM 2006 O O . ASN A 1 247 ? -27.175 0.030 9.520 1.00 93.00 247 ASN A O 1
ATOM 2010 N N . GLU A 1 248 ? -24.944 0.245 9.591 1.00 95.00 248 GLU A N 1
ATOM 2011 C CA . GLU A 1 248 ? -24.645 -1.107 9.142 1.00 95.00 248 GLU A CA 1
ATOM 2012 C C . GLU A 1 248 ? -24.028 -1.917 10.273 1.00 95.00 248 GLU A C 1
ATOM 2014 O O . GLU A 1 248 ? -23.295 -1.405 11.124 1.00 95.00 248 GLU A O 1
ATOM 2019 N N . SER A 1 249 ? -24.317 -3.210 10.251 1.00 93.19 249 SER A N 1
ATOM 2020 C CA . SER A 1 249 ? -23.719 -4.187 11.149 1.00 93.19 249 SER A CA 1
ATOM 2021 C C . SER A 1 249 ? -22.786 -5.099 10.365 1.00 93.19 249 SER A C 1
ATOM 2023 O O . SER A 1 249 ? -22.931 -5.272 9.151 1.00 93.19 249 SER A O 1
ATOM 2025 N N . LEU A 1 250 ? -21.810 -5.669 11.063 1.00 94.75 250 LEU A N 1
ATOM 2026 C CA . LEU A 1 250 ? -20.893 -6.638 10.481 1.00 94.75 250 LEU A CA 1
ATOM 2027 C C . LEU A 1 250 ? -21.629 -7.929 10.081 1.00 94.75 250 LEU A C 1
ATOM 2029 O O . LEU A 1 250 ? -22.649 -8.273 10.689 1.00 94.75 250 LEU A O 1
ATOM 2033 N N . PRO A 1 251 ? -21.129 -8.667 9.074 1.00 92.81 251 PRO A N 1
ATOM 2034 C CA . PRO A 1 251 ? -21.748 -9.916 8.645 1.00 92.81 251 PRO A CA 1
ATOM 2035 C C . PRO A 1 251 ? -21.750 -10.996 9.736 1.00 92.81 251 PRO A C 1
ATOM 2037 O O . PRO A 1 251 ? -20.730 -11.280 10.359 1.00 92.81 251 PRO A O 1
ATOM 2040 N N . THR A 1 252 ? -22.893 -11.665 9.903 1.00 90.56 252 THR A N 1
ATOM 2041 C CA . THR A 1 252 ? -23.089 -12.753 10.881 1.00 90.56 252 THR A CA 1
ATOM 2042 C C . THR A 1 252 ? -23.047 -14.156 10.264 1.00 90.56 252 THR A C 1
ATOM 2044 O O . THR A 1 252 ? -23.370 -15.135 10.936 1.00 90.56 252 THR A O 1
ATOM 2047 N N . ASN A 1 253 ? -22.666 -14.277 8.985 1.00 91.06 253 ASN A N 1
ATOM 2048 C CA . ASN A 1 253 ? -22.577 -15.568 8.295 1.00 91.06 253 ASN A CA 1
ATOM 2049 C C . ASN A 1 253 ? -21.560 -16.484 9.015 1.00 91.06 253 ASN A C 1
ATOM 2051 O O . ASN A 1 253 ? -20.393 -16.102 9.085 1.00 91.06 253 ASN A O 1
ATOM 2055 N N . PRO A 1 254 ? -21.955 -17.673 9.513 1.00 91.75 254 PRO A N 1
ATOM 2056 C CA . PRO A 1 254 ? -21.062 -18.575 10.248 1.00 91.75 254 PRO A CA 1
ATOM 2057 C C . PRO A 1 254 ? -19.847 -19.055 9.453 1.00 91.75 254 PRO A C 1
ATOM 2059 O O . PRO A 1 254 ? -18.830 -19.385 10.058 1.00 91.75 254 PRO A O 1
ATOM 2062 N N . ASP A 1 255 ? -19.927 -19.054 8.122 1.00 91.25 255 ASP A N 1
ATOM 2063 C CA . ASP A 1 255 ? -18.815 -19.454 7.263 1.00 91.25 255 ASP A CA 1
ATOM 2064 C C . ASP A 1 255 ? -17.740 -18.365 7.141 1.00 91.25 255 ASP A C 1
ATOM 2066 O O . ASP A 1 255 ? -16.696 -18.603 6.535 1.00 91.25 255 ASP A O 1
ATOM 2070 N N . LEU A 1 256 ? -17.966 -17.172 7.696 1.00 93.31 256 LEU A N 1
ATOM 2071 C CA . LEU A 1 256 ? -17.017 -16.062 7.713 1.00 93.31 256 LEU A CA 1
ATOM 2072 C C . LEU A 1 256 ? -16.487 -15.809 9.131 1.00 93.31 256 LEU A C 1
ATOM 2074 O O . LEU A 1 256 ? -17.174 -16.090 10.119 1.00 93.31 256 LEU A O 1
ATOM 2078 N N . PRO A 1 257 ? -15.281 -15.231 9.253 1.00 95.31 257 PRO A N 1
ATOM 2079 C CA . PRO A 1 257 ? -14.809 -14.717 10.530 1.00 95.31 257 PRO A CA 1
ATOM 2080 C C . PRO A 1 257 ? -15.666 -13.541 11.018 1.00 95.31 257 PRO A C 1
ATOM 2082 O O . PRO A 1 257 ? -16.256 -12.809 10.219 1.00 95.31 257 PRO A O 1
ATOM 2085 N N . ALA A 1 258 ? -15.730 -13.370 12.339 1.00 94.81 258 ALA A N 1
ATOM 2086 C CA . ALA A 1 258 ? -16.369 -12.222 12.975 1.00 94.81 258 ALA A CA 1
ATOM 2087 C C . ALA A 1 258 ? -15.581 -10.932 12.685 1.00 94.81 258 ALA A C 1
ATOM 2089 O O . ALA A 1 258 ? -16.179 -9.905 12.372 1.00 94.81 258 ALA A O 1
ATOM 2090 N N . ASP A 1 259 ? -14.248 -11.016 12.649 1.00 96.31 259 ASP A N 1
ATOM 2091 C CA . ASP A 1 259 ? -13.328 -9.945 12.249 1.00 96.31 259 ASP A CA 1
ATOM 2092 C C . ASP A 1 259 ? -13.050 -9.922 10.746 1.00 96.31 259 ASP A C 1
ATOM 2094 O O . ASP A 1 259 ? -11.909 -9.830 10.290 1.00 96.31 259 ASP A O 1
ATOM 2098 N N . LEU A 1 260 ? -14.114 -9.991 9.940 1.00 97.88 260 LEU A N 1
ATOM 2099 C CA . LEU A 1 260 ? -14.015 -10.010 8.480 1.00 97.88 260 LEU A CA 1
ATOM 2100 C C . LEU A 1 260 ? -13.222 -8.822 7.923 1.00 97.88 260 LEU A C 1
ATOM 2102 O O . LEU A 1 260 ? -12.430 -8.999 6.993 1.00 97.88 260 LEU A O 1
ATOM 2106 N N . PHE A 1 261 ? -13.413 -7.624 8.479 1.00 98.56 261 PHE A N 1
ATOM 2107 C CA . PHE A 1 261 ? -12.693 -6.436 8.033 1.00 98.56 261 PHE A CA 1
ATOM 2108 C C . PHE A 1 261 ? -11.205 -6.541 8.356 1.00 98.56 261 PHE A C 1
ATOM 2110 O O . PHE A 1 261 ? -10.374 -6.354 7.464 1.00 98.56 261 PHE A O 1
ATOM 2117 N N . THR A 1 262 ? -10.864 -6.908 9.594 1.00 98.44 262 THR A N 1
ATOM 2118 C CA . THR A 1 262 ? -9.478 -7.169 9.999 1.00 98.44 262 THR A CA 1
ATOM 2119 C C . THR A 1 262 ? -8.840 -8.237 9.120 1.00 98.44 262 THR A C 1
ATOM 2121 O O . THR A 1 262 ? -7.783 -7.985 8.545 1.00 98.44 262 THR A O 1
ATOM 2124 N N . CYS A 1 263 ? -9.512 -9.371 8.910 1.00 98.12 263 CYS A N 1
ATOM 2125 C CA . CYS A 1 263 ? -9.034 -10.456 8.057 1.00 98.12 263 CYS A CA 1
ATOM 2126 C C . CYS A 1 263 ? -8.767 -9.981 6.618 1.00 98.12 263 CYS A C 1
ATOM 2128 O O . CYS A 1 263 ? -7.719 -10.297 6.053 1.00 98.12 263 CYS A O 1
ATOM 2130 N N . CYS A 1 264 ? -9.641 -9.149 6.037 1.00 98.38 264 CYS A N 1
ATOM 2131 C CA . CYS A 1 264 ? -9.386 -8.528 4.731 1.00 98.38 264 CYS A CA 1
ATOM 2132 C C . CYS A 1 264 ? -8.127 -7.660 4.733 1.00 98.38 264 CYS A C 1
ATOM 2134 O O . CYS A 1 264 ? -7.359 -7.706 3.775 1.00 98.38 264 CYS A O 1
ATOM 2136 N N . LEU A 1 265 ? -7.900 -6.888 5.798 1.00 98.44 265 LEU A N 1
ATOM 2137 C CA . LEU A 1 265 ? -6.771 -5.970 5.912 1.00 98.44 265 LEU A CA 1
ATOM 2138 C C . LEU A 1 265 ? -5.438 -6.656 6.224 1.00 98.44 265 LEU A C 1
ATOM 2140 O O . LEU A 1 265 ? -4.396 -6.157 5.796 1.00 98.44 265 LEU A O 1
ATOM 2144 N N . THR A 1 266 ? -5.436 -7.761 6.965 1.00 97.94 266 THR A N 1
ATOM 2145 C CA . THR A 1 266 ? -4.211 -8.371 7.506 1.00 97.94 266 THR A CA 1
ATOM 2146 C C . THR A 1 266 ? -3.883 -9.731 6.888 1.00 97.94 266 THR A C 1
ATOM 2148 O O . THR A 1 266 ? -2.711 -10.095 6.816 1.00 97.94 266 THR A O 1
ATOM 2151 N N . THR A 1 267 ? -4.880 -10.459 6.376 1.00 97.19 267 THR A N 1
ATOM 2152 C CA . THR A 1 267 ? -4.740 -11.790 5.752 1.00 97.19 267 THR A CA 1
ATOM 2153 C C . THR A 1 267 ? -5.521 -11.886 4.428 1.00 97.19 267 THR A C 1
ATOM 2155 O O . THR A 1 267 ? -6.309 -12.810 4.218 1.00 97.19 267 THR A O 1
ATOM 2158 N N . PRO A 1 268 ? -5.288 -10.955 3.475 1.00 97.69 268 PRO A N 1
ATOM 2159 C CA . PRO A 1 268 ? -6.137 -10.779 2.293 1.00 97.69 268 PRO A CA 1
ATOM 2160 C C . PRO A 1 268 ? -6.256 -12.034 1.420 1.00 97.69 268 PRO A C 1
ATOM 2162 O O . PRO A 1 268 ? -7.326 -12.316 0.895 1.00 97.69 268 PRO A O 1
ATOM 2165 N N . ILE A 1 269 ? -5.176 -12.804 1.260 1.00 96.69 269 ILE A N 1
ATOM 2166 C CA . ILE A 1 269 ? -5.181 -13.988 0.388 1.00 96.69 269 ILE A CA 1
ATOM 2167 C C . ILE A 1 269 ? -6.044 -15.103 0.979 1.00 96.69 269 ILE A C 1
ATOM 2169 O O . ILE A 1 269 ? -6.831 -15.705 0.259 1.00 96.69 269 ILE A O 1
ATOM 2173 N N . GLU A 1 270 ? -5.944 -15.340 2.285 1.00 94.75 270 GLU A N 1
ATOM 2174 C CA . GLU A 1 270 ? -6.696 -16.389 2.978 1.00 94.75 270 GLU A CA 1
ATOM 2175 C C . GLU A 1 270 ? -8.204 -16.122 2.917 1.00 94.75 270 GLU A C 1
ATOM 2177 O O . GLU A 1 270 ? -8.973 -16.979 2.473 1.00 94.75 270 GLU A O 1
ATOM 2182 N N . ILE A 1 271 ? -8.627 -14.894 3.238 1.00 96.19 271 ILE A N 1
ATOM 2183 C CA . ILE A 1 271 ? -10.044 -14.531 3.161 1.00 96.19 271 ILE A CA 1
ATOM 2184 C C . ILE A 1 271 ? -10.554 -14.427 1.721 1.00 96.19 271 ILE A C 1
ATOM 2186 O O . ILE A 1 271 ? -11.705 -14.775 1.470 1.00 96.19 271 ILE A O 1
ATOM 2190 N N . ALA A 1 272 ? -9.726 -14.010 0.755 1.00 96.19 272 ALA A N 1
ATOM 2191 C CA . ALA A 1 272 ? -10.123 -13.975 -0.652 1.00 96.19 272 ALA A CA 1
ATOM 2192 C C . ALA A 1 272 ? -10.374 -15.380 -1.212 1.00 96.19 272 ALA A C 1
ATOM 2194 O O . ALA A 1 272 ? -11.348 -15.573 -1.936 1.00 96.19 272 ALA A O 1
ATOM 2195 N N . LEU A 1 273 ? -9.532 -16.357 -0.859 1.00 93.62 273 LEU A N 1
ATOM 2196 C CA . LEU A 1 273 ? -9.735 -17.758 -1.226 1.00 93.62 273 LEU A CA 1
ATOM 2197 C C . LEU A 1 273 ? -11.010 -18.317 -0.580 1.00 93.62 273 LEU A C 1
ATOM 2199 O O . LEU A 1 273 ? -11.843 -18.888 -1.281 1.00 93.62 273 LEU A O 1
ATOM 2203 N N . ARG A 1 274 ? -11.205 -18.085 0.729 1.00 93.31 274 ARG A N 1
ATOM 2204 C CA . ARG A 1 274 ? -12.416 -18.510 1.455 1.00 93.31 274 ARG A CA 1
ATOM 2205 C C . ARG A 1 274 ? -13.676 -17.910 0.833 1.00 93.31 274 ARG A C 1
ATOM 2207 O O . ARG A 1 274 ? -14.637 -18.621 0.557 1.00 93.31 274 ARG A O 1
ATOM 2214 N N . PHE A 1 275 ? -13.653 -16.606 0.557 1.00 93.44 275 PHE A N 1
ATOM 2215 C CA . PHE A 1 275 ? -14.740 -15.895 -0.111 1.00 93.44 275 PHE A CA 1
ATOM 2216 C C . PHE A 1 275 ? -15.019 -16.462 -1.505 1.00 93.44 275 PHE A C 1
ATOM 2218 O O . PHE A 1 275 ? -16.176 -16.695 -1.839 1.00 93.44 275 PHE A O 1
ATOM 2225 N N . PHE A 1 276 ? -13.980 -16.722 -2.302 1.00 92.31 276 PHE A N 1
ATOM 2226 C CA . PHE A 1 276 ? -14.140 -17.288 -3.637 1.00 92.31 276 PHE A CA 1
ATOM 2227 C C . PHE A 1 276 ? -14.802 -18.669 -3.592 1.00 92.31 276 PHE A C 1
ATOM 2229 O O . PHE A 1 276 ? -15.752 -18.901 -4.332 1.00 92.31 276 PHE A O 1
ATOM 2236 N N . ILE A 1 277 ? -14.367 -19.556 -2.689 1.00 90.25 277 ILE A N 1
ATOM 2237 C CA . ILE A 1 277 ? -14.967 -20.890 -2.507 1.00 90.25 277 ILE A CA 1
ATOM 2238 C C . ILE A 1 277 ? -16.451 -20.776 -2.131 1.00 90.25 277 ILE A C 1
ATOM 2240 O O . ILE A 1 277 ? -17.277 -21.492 -2.688 1.00 90.25 277 ILE A O 1
ATOM 2244 N N . LEU A 1 278 ? -16.807 -19.835 -1.249 1.00 89.94 278 LEU A N 1
ATOM 2245 C CA . LEU A 1 278 ? -18.198 -19.595 -0.845 1.00 89.94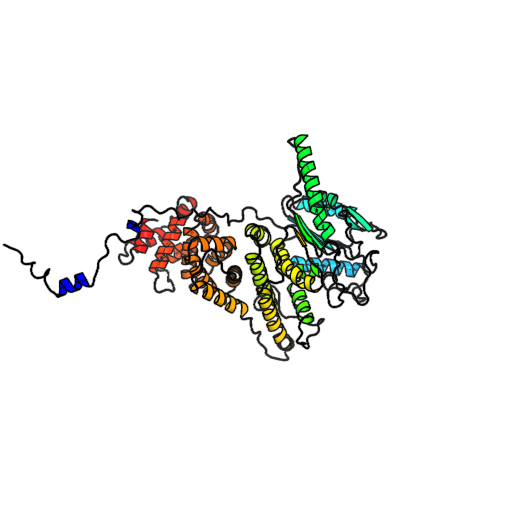 278 LEU A CA 1
ATOM 2246 C C . LEU A 1 278 ? -19.081 -19.040 -1.972 1.00 89.94 278 LEU A C 1
ATOM 2248 O O . LEU A 1 278 ? -20.286 -19.281 -1.977 1.00 89.94 278 LEU A O 1
ATOM 2252 N N . GLN A 1 279 ? -18.509 -18.267 -2.897 1.00 87.62 279 GLN A N 1
ATOM 2253 C CA . GLN A 1 279 ? -19.247 -17.679 -4.018 1.00 87.62 279 GLN A CA 1
ATOM 2254 C C . GLN A 1 279 ? -19.285 -18.579 -5.257 1.00 87.62 279 GLN A C 1
ATOM 2256 O O . GLN A 1 279 ? -20.149 -18.378 -6.112 1.00 87.62 279 GLN A O 1
ATOM 2261 N N . ASN A 1 280 ? -18.355 -19.528 -5.396 1.00 78.94 280 ASN A N 1
ATOM 2262 C CA . ASN A 1 280 ? -18.198 -20.286 -6.630 1.00 78.94 280 ASN A CA 1
ATOM 2263 C C . ASN A 1 280 ? -19.427 -21.183 -6.891 1.00 78.94 280 ASN A C 1
ATOM 2265 O O . ASN A 1 280 ? -19.692 -22.108 -6.120 1.00 78.94 280 ASN A O 1
ATOM 2269 N N . PRO A 1 281 ? -20.182 -20.956 -7.986 1.00 63.16 281 PRO A N 1
ATOM 2270 C CA . PRO A 1 281 ? -21.340 -21.784 -8.317 1.00 63.16 281 PRO A CA 1
ATOM 2271 C C . PRO A 1 281 ? -20.941 -23.198 -8.764 1.00 63.16 281 PRO A C 1
ATOM 2273 O O . PRO A 1 281 ? -21.753 -24.123 -8.687 1.00 63.16 281 PRO A O 1
ATOM 2276 N N . LEU A 1 282 ? -19.703 -23.375 -9.235 1.00 62.22 282 LEU A N 1
ATOM 2277 C CA . LEU A 1 282 ? -19.130 -24.671 -9.562 1.00 62.22 282 LEU A CA 1
ATOM 2278 C C . LEU A 1 282 ? -18.592 -25.266 -8.262 1.00 62.22 282 LEU A C 1
ATOM 2280 O O . LEU A 1 282 ? -17.514 -24.899 -7.802 1.00 62.22 282 LEU A O 1
ATOM 2284 N N . ARG A 1 283 ? -19.376 -26.154 -7.641 1.00 58.66 283 ARG A N 1
ATOM 2285 C CA . ARG A 1 283 ? -18.966 -26.872 -6.428 1.00 58.66 283 ARG A CA 1
ATOM 2286 C C . ARG A 1 283 ? -17.657 -27.607 -6.703 1.00 58.66 283 ARG A C 1
ATOM 2288 O O . ARG A 1 283 ? -17.648 -28.614 -7.405 1.00 58.66 283 ARG A O 1
ATOM 2295 N N . THR A 1 284 ? -16.562 -27.094 -6.167 1.00 64.81 284 THR A N 1
ATOM 2296 C CA . THR A 1 284 ? -15.329 -27.854 -6.014 1.00 64.81 284 THR A CA 1
ATOM 2297 C C . THR A 1 284 ? -15.493 -28.758 -4.793 1.00 64.81 284 THR A C 1
ATOM 2299 O O . THR A 1 284 ? -16.093 -28.348 -3.801 1.00 64.81 284 THR A O 1
ATOM 2302 N N . ASP A 1 285 ? -14.950 -29.978 -4.821 1.00 70.88 285 ASP A N 1
ATOM 2303 C CA . ASP A 1 285 ? -14.928 -30.894 -3.660 1.00 70.88 285 ASP A CA 1
ATOM 2304 C C . ASP A 1 285 ? -13.974 -30.406 -2.538 1.00 70.88 285 ASP A C 1
ATOM 2306 O O . ASP A 1 285 ? -13.441 -31.187 -1.752 1.00 70.88 285 ASP A O 1
ATOM 2310 N N . ILE A 1 286 ? -13.705 -29.097 -2.483 1.00 73.88 286 ILE A N 1
ATOM 2311 C CA . ILE A 1 286 ? -12.760 -28.459 -1.572 1.00 73.88 286 ILE A CA 1
ATOM 2312 C C . ILE A 1 286 ? -13.526 -28.017 -0.322 1.00 73.88 286 ILE A C 1
ATOM 2314 O O . ILE A 1 286 ? -14.399 -27.152 -0.386 1.00 73.88 286 ILE A O 1
ATOM 2318 N N . SER A 1 287 ? -13.177 -28.602 0.825 1.00 79.19 287 SER A N 1
ATOM 2319 C CA . SER A 1 287 ? -13.687 -28.185 2.137 1.00 79.19 287 SER A CA 1
ATOM 2320 C C . SER A 1 287 ? -13.252 -26.751 2.460 1.00 79.19 287 SER A C 1
ATOM 2322 O O . SER A 1 287 ? -12.082 -26.406 2.297 1.00 79.19 287 SER A O 1
ATOM 2324 N N . ILE A 1 288 ? -14.183 -25.927 2.955 1.00 78.62 288 ILE A N 1
ATOM 2325 C CA . ILE A 1 288 ? -13.928 -24.538 3.384 1.00 78.62 288 ILE A CA 1
ATOM 2326 C C . ILE A 1 288 ? -12.965 -24.484 4.580 1.00 78.62 288 ILE A C 1
ATOM 2328 O O . ILE A 1 288 ? -12.239 -23.504 4.735 1.00 78.62 288 ILE A O 1
ATOM 2332 N N . ASP A 1 289 ? -12.940 -25.523 5.412 1.00 73.31 289 ASP A N 1
ATOM 2333 C CA . ASP A 1 289 ? -12.143 -25.522 6.641 1.00 73.31 289 ASP A CA 1
ATOM 2334 C C . ASP A 1 289 ? -10.751 -26.150 6.462 1.00 73.31 289 ASP A C 1
ATOM 2336 O O . ASP A 1 289 ? -9.849 -25.854 7.242 1.00 73.31 289 ASP A O 1
ATOM 2340 N N . ASP A 1 290 ? -10.536 -26.935 5.397 1.00 69.75 290 ASP A N 1
ATOM 2341 C CA . ASP A 1 290 ? -9.290 -27.695 5.188 1.00 69.75 290 ASP A CA 1
ATOM 2342 C C . ASP A 1 290 ? -8.505 -27.288 3.928 1.00 69.75 290 ASP A C 1
ATOM 2344 O O . ASP A 1 290 ? -7.515 -27.934 3.569 1.00 69.75 290 ASP A O 1
ATOM 2348 N N . PHE A 1 291 ? -8.904 -26.223 3.222 1.00 76.12 291 PHE A N 1
ATOM 2349 C CA . PHE A 1 291 ? -8.160 -25.788 2.040 1.00 76.12 291 PHE A CA 1
ATOM 2350 C C . PHE A 1 291 ? -6.871 -25.060 2.455 1.00 76.12 291 PHE A C 1
ATOM 2352 O O . PHE A 1 291 ? -6.878 -23.939 2.959 1.00 76.12 291 PHE A O 1
ATOM 2359 N N . ARG A 1 292 ? -5.719 -25.696 2.224 1.00 83.81 292 ARG A N 1
ATOM 2360 C CA . ARG A 1 292 ? -4.407 -25.078 2.449 1.00 83.81 292 ARG A CA 1
ATOM 2361 C C . ARG A 1 292 ? -3.624 -25.004 1.153 1.00 83.81 292 ARG A C 1
ATOM 2363 O O . ARG A 1 292 ? -3.168 -26.016 0.635 1.00 83.81 292 ARG A O 1
ATOM 2370 N N . VAL A 1 293 ? -3.421 -23.786 0.657 1.00 88.81 293 VAL A N 1
ATOM 2371 C CA . VAL A 1 293 ? -2.565 -23.557 -0.512 1.00 88.81 293 VAL A CA 1
ATOM 2372 C C . VAL A 1 293 ? -1.094 -23.690 -0.095 1.00 88.81 293 VAL A C 1
ATOM 2374 O O . VAL A 1 293 ? -0.668 -23.008 0.845 1.00 88.81 293 VAL A O 1
ATOM 2377 N N . PRO A 1 294 ? -0.303 -24.537 -0.772 1.00 90.75 294 PRO A N 1
ATOM 2378 C CA . PRO A 1 294 ? 1.089 -24.758 -0.415 1.00 90.75 294 PRO A CA 1
ATOM 2379 C C . PRO A 1 294 ? 1.964 -23.545 -0.750 1.00 90.75 294 PRO A C 1
ATOM 2381 O O . PRO A 1 294 ? 1.687 -22.762 -1.667 1.00 90.75 294 PRO A O 1
ATOM 2384 N N . GLY A 1 295 ? 3.061 -23.400 -0.005 1.00 90.69 295 GLY A N 1
ATOM 2385 C CA . GLY A 1 295 ? 4.040 -22.334 -0.208 1.00 90.69 295 GLY A CA 1
ATOM 2386 C C . GLY A 1 295 ? 4.092 -21.269 0.883 1.00 90.69 295 GLY A C 1
ATOM 2387 O O . GLY A 1 295 ? 3.594 -21.433 1.996 1.00 90.69 295 GLY A O 1
ATOM 2388 N N . ARG A 1 296 ? 4.764 -20.157 0.567 1.00 91.25 296 ARG A N 1
ATOM 2389 C CA . ARG A 1 296 ? 4.952 -19.010 1.469 1.00 91.25 296 ARG A CA 1
ATOM 2390 C C . ARG A 1 296 ? 4.662 -17.719 0.715 1.00 91.25 296 ARG A C 1
ATOM 2392 O O . ARG A 1 296 ? 5.114 -17.555 -0.410 1.00 91.25 296 ARG A O 1
ATOM 2399 N N . LEU A 1 297 ? 4.029 -16.748 1.377 1.00 90.94 297 LEU A N 1
ATOM 2400 C CA . LEU A 1 297 ? 3.656 -15.449 0.782 1.00 90.94 297 LEU A CA 1
ATOM 2401 C C . LEU A 1 297 ? 4.825 -14.669 0.149 1.00 90.94 297 LEU A C 1
ATOM 2403 O O . LEU A 1 297 ? 4.611 -13.851 -0.744 1.00 90.94 297 LEU A O 1
ATOM 2407 N N . GLN A 1 298 ? 6.053 -14.892 0.628 1.00 89.50 298 GLN A N 1
ATOM 2408 C CA . GLN A 1 298 ? 7.269 -14.232 0.136 1.00 89.50 298 GLN A CA 1
ATOM 2409 C C . GLN A 1 298 ? 7.881 -14.941 -1.083 1.00 89.50 298 GLN A C 1
ATOM 2411 O O . GLN A 1 298 ? 8.627 -14.319 -1.840 1.00 89.50 298 GLN A O 1
ATOM 2416 N N . ASP A 1 299 ? 7.582 -16.229 -1.272 1.00 91.38 299 ASP A N 1
ATOM 2417 C CA . ASP A 1 299 ? 8.127 -17.030 -2.362 1.00 91.38 299 ASP A CA 1
ATOM 2418 C C . ASP A 1 299 ? 7.199 -16.999 -3.575 1.00 91.38 299 ASP A C 1
ATOM 2420 O O . ASP A 1 299 ? 6.254 -17.778 -3.688 1.00 91.38 299 ASP A O 1
ATOM 2424 N N . ARG A 1 300 ? 7.521 -16.115 -4.517 1.00 91.69 300 ARG A N 1
ATOM 2425 C CA . ARG A 1 300 ? 6.769 -15.899 -5.761 1.00 91.69 300 ARG A CA 1
ATOM 2426 C C . ARG A 1 300 ? 6.747 -17.098 -6.707 1.00 91.69 300 ARG A C 1
ATOM 2428 O O . ARG A 1 300 ? 6.013 -17.049 -7.684 1.00 91.69 300 ARG A O 1
ATOM 2435 N N . ARG A 1 301 ? 7.580 -18.118 -6.474 1.00 90.25 301 ARG A N 1
ATOM 2436 C CA . ARG A 1 301 ? 7.543 -19.371 -7.243 1.00 90.25 301 ARG A CA 1
ATOM 2437 C C . ARG A 1 301 ? 6.559 -20.375 -6.652 1.00 90.25 301 ARG A C 1
ATOM 2439 O O . ARG A 1 301 ? 6.174 -21.314 -7.334 1.00 90.25 301 ARG A O 1
ATOM 2446 N N . SER A 1 302 ? 6.163 -20.188 -5.397 1.00 93.19 302 SER A N 1
ATOM 2447 C CA . SER A 1 302 ? 5.144 -21.017 -4.767 1.00 93.19 302 SER A CA 1
ATOM 2448 C C . SER A 1 302 ? 3.735 -20.537 -5.143 1.00 93.19 302 SER A C 1
ATOM 2450 O O . SER A 1 302 ? 3.560 -19.330 -5.335 1.00 93.19 302 SER A O 1
ATOM 2452 N N . PRO A 1 303 ? 2.718 -21.420 -5.188 1.00 93.56 303 PRO A N 1
ATOM 2453 C CA . PRO A 1 303 ? 1.345 -21.035 -5.533 1.00 93.56 303 PRO A CA 1
ATOM 2454 C C . PRO A 1 303 ? 0.806 -19.900 -4.652 1.00 93.56 303 PRO A C 1
ATOM 2456 O O . PRO A 1 303 ? 0.268 -18.910 -5.146 1.00 93.56 303 PRO A O 1
ATOM 2459 N N . LEU A 1 304 ? 1.034 -19.989 -3.335 1.00 94.94 304 LEU A N 1
ATOM 2460 C CA . LEU A 1 304 ? 0.601 -18.963 -2.385 1.00 94.94 304 LEU A CA 1
ATOM 2461 C C . LEU A 1 304 ? 1.304 -17.610 -2.602 1.00 94.94 304 LEU A C 1
ATOM 2463 O O . LEU A 1 304 ? 0.676 -16.552 -2.514 1.00 94.94 304 LEU A O 1
ATOM 2467 N N . GLY A 1 305 ? 2.611 -17.618 -2.869 1.00 95.00 305 GLY A N 1
ATOM 2468 C CA . GLY A 1 305 ? 3.357 -16.382 -3.103 1.00 95.00 305 GLY A CA 1
ATOM 2469 C C . GLY A 1 305 ? 3.114 -15.776 -4.487 1.00 95.00 305 GLY A C 1
ATOM 2470 O O . GLY A 1 305 ? 3.151 -14.552 -4.618 1.00 95.00 305 GLY A O 1
ATOM 2471 N N . GLU A 1 306 ? 2.814 -16.592 -5.502 1.00 95.06 306 GLU A N 1
ATOM 2472 C CA . GLU A 1 306 ? 2.363 -16.115 -6.812 1.00 95.06 306 GLU A CA 1
ATOM 2473 C C . GLU A 1 306 ? 1.005 -15.408 -6.697 1.00 95.06 306 GLU A C 1
ATOM 2475 O O . GLU A 1 306 ? 0.890 -14.265 -7.144 1.00 95.06 306 GLU A O 1
ATOM 2480 N N . LEU A 1 307 ? 0.021 -16.002 -6.004 1.00 96.25 307 LEU A N 1
ATOM 2481 C CA . LEU A 1 307 ? -1.269 -15.351 -5.731 1.00 96.25 307 LEU A CA 1
ATOM 2482 C C . LEU A 1 307 ? -1.097 -14.017 -5.005 1.00 96.25 307 LEU A C 1
ATOM 2484 O O . LEU A 1 307 ? -1.660 -13.008 -5.422 1.00 96.25 307 LEU A O 1
ATOM 2488 N N . ASN A 1 308 ? -0.277 -13.977 -3.953 1.00 96.50 308 ASN A N 1
ATOM 2489 C CA . ASN A 1 308 ? -0.001 -12.738 -3.224 1.00 96.50 308 ASN A CA 1
ATOM 2490 C C . ASN A 1 308 ? 0.619 -11.648 -4.118 1.00 96.50 308 ASN A C 1
ATOM 2492 O O . ASN A 1 308 ? 0.332 -10.452 -3.981 1.00 96.50 308 ASN A O 1
ATOM 2496 N N . TRP A 1 309 ? 1.467 -12.050 -5.063 1.00 95.62 309 TRP A N 1
ATOM 2497 C CA . TRP A 1 309 ? 2.090 -11.128 -5.999 1.00 95.62 309 TRP A CA 1
ATOM 2498 C C . TRP A 1 309 ? 1.106 -10.612 -7.055 1.00 95.62 309 TRP A C 1
ATOM 2500 O O . TRP A 1 309 ? 1.078 -9.404 -7.303 1.00 95.62 309 TRP A O 1
ATOM 2510 N N . ILE A 1 310 ? 0.257 -11.483 -7.610 1.00 96.88 310 ILE A N 1
ATOM 2511 C CA . ILE A 1 310 ? -0.833 -11.102 -8.521 1.00 96.88 310 ILE A CA 1
ATOM 2512 C C . ILE A 1 310 ? -1.813 -10.164 -7.807 1.00 96.88 310 ILE A C 1
ATOM 2514 O O . ILE A 1 310 ? -2.136 -9.102 -8.337 1.00 96.88 310 ILE A O 1
ATOM 2518 N N . PHE A 1 311 ? -2.212 -10.489 -6.575 1.00 97.75 311 PHE A N 1
ATOM 2519 C CA . PHE A 1 311 ? -3.080 -9.651 -5.745 1.00 97.75 311 PHE A CA 1
ATOM 2520 C C . PHE A 1 311 ? -2.507 -8.243 -5.557 1.00 97.75 311 PHE A C 1
ATOM 2522 O O . PHE A 1 311 ? -3.193 -7.240 -5.764 1.00 97.75 311 PHE A O 1
ATOM 2529 N N . THR A 1 312 ? -1.219 -8.156 -5.212 1.00 96.19 312 THR A N 1
ATOM 2530 C CA . THR A 1 312 ? -0.519 -6.875 -5.057 1.00 96.19 312 THR A CA 1
ATOM 2531 C C . THR A 1 312 ? -0.501 -6.087 -6.367 1.00 96.19 312 THR A C 1
ATOM 2533 O O . THR A 1 312 ? -0.725 -4.880 -6.349 1.00 96.19 312 THR A O 1
ATOM 2536 N N . ALA A 1 313 ? -0.268 -6.747 -7.505 1.00 96.12 313 ALA A N 1
ATOM 2537 C CA . ALA A 1 313 ? -0.266 -6.093 -8.810 1.00 96.12 313 ALA A CA 1
ATOM 2538 C C . ALA A 1 313 ? -1.651 -5.572 -9.205 1.00 96.12 313 ALA A C 1
ATOM 2540 O O . ALA A 1 313 ? -1.767 -4.435 -9.659 1.00 96.12 313 ALA A O 1
ATOM 2541 N N . ILE A 1 314 ? -2.698 -6.370 -8.997 1.00 97.38 314 ILE A N 1
ATOM 2542 C CA . ILE A 1 314 ? -4.077 -5.996 -9.314 1.00 97.38 314 ILE A CA 1
ATOM 2543 C C . ILE A 1 314 ? -4.530 -4.823 -8.446 1.00 97.38 314 ILE A C 1
ATOM 2545 O O . ILE A 1 314 ? -4.959 -3.808 -8.984 1.00 97.38 314 ILE A O 1
ATOM 2549 N N . THR A 1 315 ? -4.382 -4.914 -7.123 1.00 97.56 315 THR A N 1
ATOM 2550 C CA . THR A 1 315 ? -4.839 -3.861 -6.198 1.00 97.56 315 THR A CA 1
ATOM 2551 C C . THR A 1 315 ? -4.100 -2.537 -6.394 1.00 97.56 315 THR A C 1
ATOM 2553 O O . THR A 1 315 ? -4.730 -1.482 -6.392 1.00 97.56 315 THR A O 1
ATOM 2556 N N . ASP A 1 316 ? -2.787 -2.569 -6.642 1.00 95.94 316 ASP A N 1
ATOM 2557 C CA . ASP A 1 316 ? -2.007 -1.361 -6.950 1.00 95.94 316 ASP A CA 1
ATOM 2558 C C . ASP A 1 316 ? -2.434 -0.728 -8.287 1.00 95.94 316 ASP A C 1
ATOM 2560 O O . ASP A 1 316 ? -2.462 0.495 -8.422 1.00 95.94 316 ASP A O 1
ATOM 2564 N N . THR A 1 317 ? -2.834 -1.555 -9.258 1.00 96.25 317 THR A N 1
ATOM 2565 C CA . THR A 1 317 ? -3.316 -1.092 -10.566 1.00 96.25 317 THR A CA 1
ATOM 2566 C C . THR A 1 317 ? -4.716 -0.494 -10.490 1.00 96.25 317 THR A C 1
ATOM 2568 O O . THR A 1 317 ? -4.951 0.579 -11.038 1.00 96.25 317 THR A O 1
ATOM 2571 N N . ILE A 1 318 ? -5.628 -1.135 -9.755 1.00 97.25 318 ILE A N 1
ATOM 2572 C CA . ILE A 1 318 ? -6.967 -0.596 -9.483 1.00 97.25 318 ILE A CA 1
ATOM 2573 C C . ILE A 1 318 ? -6.840 0.776 -8.814 1.00 97.25 318 ILE A C 1
ATOM 2575 O O . ILE A 1 318 ? -7.432 1.750 -9.272 1.00 97.25 318 ILE A O 1
ATOM 2579 N N . ALA A 1 319 ? -6.008 0.885 -7.775 1.00 96.44 319 ALA A N 1
ATOM 2580 C CA . ALA A 1 319 ? -5.760 2.153 -7.100 1.00 96.44 319 ALA A CA 1
ATOM 2581 C C . ALA A 1 319 ? -5.199 3.224 -8.046 1.00 96.44 319 ALA A C 1
ATOM 2583 O O . ALA A 1 319 ? -5.618 4.378 -7.998 1.00 96.44 319 ALA A O 1
ATOM 2584 N N . TRP A 1 320 ? -4.260 2.863 -8.918 1.00 94.25 320 TRP A N 1
ATOM 2585 C CA . TRP A 1 320 ? -3.668 3.805 -9.864 1.00 94.25 320 TRP A CA 1
ATOM 2586 C C . TRP A 1 320 ? -4.663 4.329 -10.904 1.00 94.25 320 TRP A C 1
ATOM 2588 O O . TRP A 1 320 ? -4.583 5.499 -11.284 1.00 94.25 320 TRP A O 1
ATOM 2598 N N . ASN A 1 321 ? -5.579 3.483 -11.371 1.00 93.19 321 ASN A N 1
ATOM 2599 C CA . ASN A 1 321 ? -6.541 3.851 -12.410 1.00 93.19 321 ASN A CA 1
ATOM 2600 C C . ASN A 1 321 ? -7.741 4.613 -11.841 1.00 93.19 321 ASN A C 1
ATOM 2602 O O . ASN A 1 321 ? -8.300 5.469 -12.523 1.00 93.19 321 ASN A O 1
ATOM 2606 N N . THR A 1 322 ? -8.104 4.348 -10.584 1.00 94.69 322 THR A N 1
ATOM 2607 C CA . THR A 1 322 ? -9.281 4.953 -9.952 1.00 94.69 322 THR A CA 1
ATOM 2608 C C . THR A 1 322 ? -8.958 6.224 -9.161 1.00 94.69 322 THR A C 1
ATOM 2610 O O . THR A 1 322 ? -9.773 7.145 -9.116 1.00 94.69 322 THR A O 1
ATOM 2613 N N . LEU A 1 323 ? -7.789 6.312 -8.513 1.00 94.25 323 LEU A N 1
ATOM 2614 C CA . LEU A 1 323 ? -7.494 7.405 -7.581 1.00 94.25 323 LEU A CA 1
ATOM 2615 C C . LEU A 1 323 ? -6.854 8.627 -8.256 1.00 94.25 323 LEU A C 1
ATOM 2617 O O . LEU A 1 323 ? -5.987 8.490 -9.126 1.00 94.25 323 LEU A O 1
ATOM 2621 N N . PRO A 1 324 ? -7.150 9.849 -7.768 1.00 92.69 324 PRO A N 1
ATOM 2622 C CA . PRO A 1 324 ? -6.367 11.028 -8.111 1.00 92.69 324 PRO A CA 1
ATOM 2623 C C . PRO A 1 324 ? -4.882 10.830 -7.779 1.00 92.69 324 PRO A C 1
ATOM 2625 O O . PRO A 1 324 ? -4.530 10.310 -6.718 1.00 92.69 324 PRO A O 1
ATOM 2628 N N . ARG A 1 325 ? -3.988 11.319 -8.649 1.00 87.88 325 ARG A N 1
ATOM 2629 C CA . ARG A 1 325 ? -2.528 11.106 -8.546 1.00 87.88 325 ARG A CA 1
ATOM 2630 C C . ARG A 1 325 ? -1.941 11.499 -7.184 1.00 87.88 325 ARG A C 1
ATOM 2632 O O . ARG A 1 325 ? -1.111 10.773 -6.639 1.00 87.88 325 ARG A O 1
ATOM 2639 N N . ALA A 1 326 ? -2.390 12.620 -6.617 1.00 89.56 326 ALA A N 1
ATOM 2640 C CA . ALA A 1 326 ? -1.941 13.084 -5.303 1.00 89.56 326 ALA A CA 1
ATOM 2641 C C . ALA A 1 326 ? -2.359 12.126 -4.175 1.00 89.56 326 ALA A C 1
ATOM 2643 O O . ALA A 1 326 ? -1.553 11.811 -3.298 1.00 89.56 326 ALA A O 1
ATOM 2644 N N . LEU A 1 327 ? -3.597 11.624 -4.230 1.00 93.31 327 LEU A N 1
ATOM 2645 C CA . LEU A 1 327 ? -4.124 10.689 -3.243 1.00 93.31 327 LEU A CA 1
ATOM 2646 C C . LEU A 1 327 ? -3.432 9.326 -3.347 1.00 93.31 327 LEU A C 1
ATOM 2648 O O . LEU A 1 327 ? -2.993 8.787 -2.334 1.00 93.31 327 LEU A O 1
ATOM 2652 N N . PHE A 1 328 ? -3.235 8.819 -4.568 1.00 93.75 328 PHE A N 1
ATOM 2653 C CA . PHE A 1 328 ? -2.463 7.600 -4.807 1.00 93.75 328 PHE A CA 1
ATOM 2654 C C . PHE A 1 328 ? -1.050 7.702 -4.223 1.00 93.75 328 PHE A C 1
ATOM 2656 O O . PHE A 1 328 ? -0.617 6.825 -3.479 1.00 93.75 328 PHE A O 1
ATOM 2663 N N . LYS A 1 329 ? -0.332 8.800 -4.497 1.00 90.56 329 LYS A N 1
ATOM 2664 C CA . LYS A 1 329 ? 1.021 9.017 -3.964 1.00 90.56 329 LYS A CA 1
ATOM 2665 C C . LYS A 1 329 ? 1.030 9.030 -2.429 1.00 90.56 329 LYS A C 1
ATOM 2667 O O . LYS A 1 329 ? 1.907 8.410 -1.826 1.00 90.56 329 LYS A O 1
ATOM 2672 N N . LYS A 1 330 ? 0.044 9.684 -1.802 1.00 91.44 330 LYS A N 1
ATOM 2673 C CA . LYS A 1 330 ? -0.107 9.736 -0.338 1.00 91.44 330 LYS A CA 1
ATOM 2674 C C . LYS A 1 330 ? -0.348 8.346 0.264 1.00 91.44 330 LYS A C 1
ATOM 2676 O O . LYS A 1 330 ? 0.322 7.978 1.222 1.00 91.44 330 LYS A O 1
ATOM 2681 N N . LEU A 1 331 ? -1.271 7.565 -0.297 1.00 95.06 331 LEU A N 1
ATOM 2682 C CA . LEU A 1 331 ? -1.729 6.316 0.324 1.00 95.06 331 LEU A CA 1
ATOM 2683 C C . LEU A 1 331 ? -0.922 5.078 -0.097 1.00 95.06 331 LEU A C 1
ATOM 2685 O O . LEU A 1 331 ? -0.663 4.215 0.732 1.00 95.06 331 LEU A O 1
ATOM 2689 N N . PHE A 1 332 ? -0.477 4.994 -1.352 1.00 94.31 332 PHE A N 1
ATOM 2690 C CA . PHE A 1 332 ? 0.142 3.789 -1.928 1.00 94.31 332 PHE A CA 1
ATOM 2691 C C . PHE A 1 332 ? 1.666 3.882 -2.087 1.00 94.31 332 PHE A C 1
ATOM 2693 O O . PHE A 1 332 ? 2.300 2.898 -2.482 1.00 94.31 332 PHE A O 1
ATOM 2700 N N . ARG A 1 333 ? 2.285 5.044 -1.823 1.00 91.00 333 ARG A N 1
ATOM 2701 C CA . 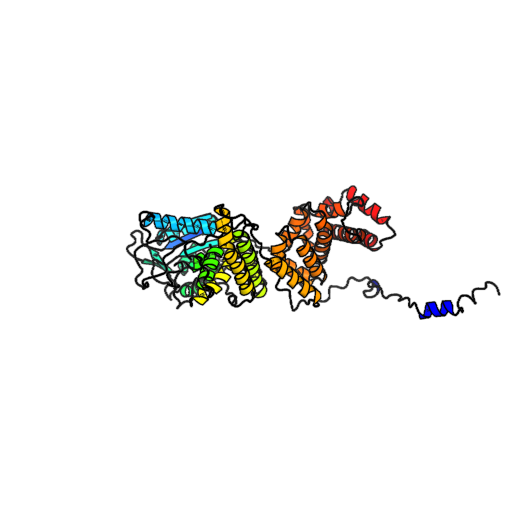ARG A 1 333 ? 3.738 5.245 -2.019 1.00 91.00 333 ARG A CA 1
ATOM 2702 C C . ARG A 1 333 ? 4.481 5.839 -0.821 1.00 91.00 333 ARG A C 1
ATOM 2704 O O . ARG A 1 333 ? 5.666 5.549 -0.669 1.00 91.00 333 ARG A O 1
ATOM 2711 N N . GLN A 1 334 ? 3.822 6.631 0.026 1.00 90.12 334 GLN A N 1
ATOM 2712 C CA . GLN A 1 334 ? 4.485 7.367 1.110 1.00 90.12 334 GLN A CA 1
ATOM 2713 C C . GLN A 1 334 ? 4.954 6.472 2.272 1.00 90.12 334 GLN A C 1
ATOM 2715 O O . GLN A 1 334 ? 6.106 6.584 2.693 1.00 90.12 334 GLN A O 1
ATOM 2720 N N . ASP A 1 335 ? 4.081 5.581 2.756 1.00 93.00 335 ASP A N 1
ATOM 2721 C CA . ASP A 1 335 ? 4.323 4.667 3.881 1.00 93.00 335 ASP A CA 1
ATOM 2722 C C . ASP A 1 335 ? 3.946 3.233 3.476 1.00 93.00 335 ASP A C 1
ATOM 2724 O O . ASP A 1 335 ? 2.863 2.990 2.944 1.00 93.00 335 ASP A O 1
ATOM 2728 N N . LEU A 1 336 ? 4.841 2.275 3.734 1.00 92.94 336 LEU A N 1
ATOM 2729 C CA . LEU A 1 336 ? 4.650 0.865 3.389 1.00 92.94 336 LEU A CA 1
ATOM 2730 C C . LEU A 1 336 ? 3.456 0.234 4.115 1.00 92.94 336 LEU A C 1
ATOM 2732 O O . LEU A 1 336 ? 2.744 -0.560 3.504 1.00 92.94 336 LEU A O 1
ATOM 2736 N N . MET A 1 337 ? 3.230 0.587 5.387 1.00 95.62 337 MET A N 1
ATOM 2737 C CA . MET A 1 337 ? 2.108 0.046 6.163 1.00 95.62 337 MET A CA 1
ATOM 2738 C C . MET A 1 337 ? 0.778 0.559 5.610 1.00 95.62 337 MET A C 1
ATOM 2740 O O . MET A 1 337 ? -0.134 -0.221 5.352 1.00 95.62 337 MET A O 1
ATOM 2744 N N . VAL A 1 338 ? 0.694 1.870 5.365 1.00 96.94 338 VAL A N 1
ATOM 2745 C CA . VAL A 1 338 ? -0.489 2.508 4.770 1.00 96.94 338 VAL A CA 1
ATOM 2746 C C . VAL A 1 338 ? -0.769 1.906 3.391 1.00 96.94 338 VAL A C 1
ATOM 2748 O O . VAL A 1 338 ? -1.888 1.476 3.135 1.00 96.94 338 VAL A O 1
ATOM 2751 N N . ALA A 1 339 ? 0.254 1.770 2.542 1.00 96.12 339 ALA A N 1
ATOM 2752 C CA . ALA A 1 339 ? 0.109 1.176 1.216 1.00 96.12 339 ALA A CA 1
ATOM 2753 C C . ALA A 1 339 ? -0.362 -0.283 1.268 1.00 96.12 339 ALA A C 1
ATOM 2755 O O . ALA A 1 339 ? -1.131 -0.711 0.411 1.00 96.12 339 ALA A O 1
ATOM 2756 N N . ALA A 1 340 ? 0.092 -1.063 2.253 1.00 97.00 340 ALA A N 1
ATOM 2757 C CA . ALA A 1 340 ? -0.383 -2.427 2.447 1.00 97.00 340 ALA A CA 1
ATOM 2758 C C . ALA A 1 340 ? -1.850 -2.470 2.868 1.00 97.00 340 ALA A C 1
ATOM 2760 O O . ALA A 1 340 ? -2.643 -3.155 2.227 1.00 97.00 340 ALA A O 1
ATOM 2761 N N . LEU A 1 341 ? -2.224 -1.682 3.873 1.00 98.38 341 LEU A N 1
ATOM 2762 C CA . LEU A 1 341 ? -3.596 -1.640 4.361 1.00 98.38 341 LEU A CA 1
ATOM 2763 C C . LEU A 1 341 ? -4.569 -1.115 3.307 1.00 98.38 341 LEU A C 1
ATOM 2765 O O . LEU A 1 341 ? -5.639 -1.685 3.167 1.00 98.38 341 LEU A O 1
ATOM 2769 N N . PHE A 1 342 ? -4.203 -0.109 2.509 1.00 98.44 342 PHE A N 1
ATOM 2770 C CA . PHE A 1 342 ? -5.080 0.394 1.449 1.00 98.44 342 PHE A CA 1
ATOM 2771 C C . PHE A 1 342 ? -5.228 -0.559 0.263 1.00 98.44 342 PHE A C 1
ATOM 2773 O O . PHE A 1 342 ? -6.328 -0.670 -0.266 1.00 98.44 342 PHE A O 1
ATOM 2780 N N . ARG A 1 343 ? -4.175 -1.291 -0.135 1.00 98.06 343 ARG A N 1
ATOM 2781 C CA . ARG A 1 343 ? -4.319 -2.384 -1.119 1.00 98.06 343 ARG A CA 1
ATOM 2782 C C . ARG A 1 343 ? -5.320 -3.424 -0.629 1.00 98.06 343 ARG A C 1
ATOM 2784 O O . ARG A 1 343 ? -6.203 -3.839 -1.374 1.00 98.06 343 ARG A O 1
ATOM 2791 N N . ASN A 1 344 ? -5.197 -3.795 0.639 1.00 98.50 344 ASN A N 1
ATOM 2792 C CA . ASN A 1 344 ? -6.037 -4.798 1.275 1.00 98.50 344 ASN A CA 1
ATOM 2793 C C . ASN A 1 344 ? -7.460 -4.263 1.558 1.00 98.50 344 ASN A C 1
ATOM 2795 O O . ASN A 1 344 ? -8.429 -5.014 1.511 1.00 98.50 344 ASN A O 1
ATOM 2799 N N . PHE A 1 345 ? -7.618 -2.952 1.751 1.00 98.62 345 PHE A N 1
ATOM 2800 C CA . PHE A 1 345 ? -8.915 -2.285 1.883 1.00 98.62 345 PHE A CA 1
ATOM 2801 C C . PHE A 1 345 ? -9.735 -2.346 0.587 1.00 98.62 345 PHE A C 1
ATOM 2803 O O . PHE A 1 345 ? -10.952 -2.467 0.640 1.00 98.62 345 PHE A O 1
ATOM 2810 N N . LEU A 1 346 ? -9.099 -2.353 -0.592 1.00 98.50 346 LEU A N 1
ATOM 2811 C CA . LEU A 1 346 ? -9.843 -2.560 -1.845 1.00 98.50 346 LEU A CA 1
ATOM 2812 C C . LEU A 1 346 ? -10.510 -3.946 -1.884 1.00 98.50 346 LEU A C 1
ATOM 2814 O O . LEU A 1 346 ? -11.600 -4.109 -2.432 1.00 98.50 346 LEU A O 1
ATOM 2818 N N . LEU A 1 347 ? -9.867 -4.952 -1.281 1.00 98.38 347 LEU A N 1
ATOM 2819 C CA . LEU A 1 347 ? -10.460 -6.278 -1.128 1.00 98.38 347 LEU A CA 1
ATOM 2820 C C . LEU A 1 347 ? -11.605 -6.265 -0.112 1.00 98.38 347 LEU A C 1
ATOM 2822 O O . LEU A 1 347 ? -12.634 -6.886 -0.378 1.00 98.38 347 LEU A O 1
ATOM 2826 N N . SER A 1 348 ? -11.461 -5.555 1.015 1.00 97.94 348 SER A N 1
ATOM 2827 C CA . SER A 1 348 ? -12.557 -5.441 1.984 1.00 97.94 348 SER A CA 1
ATOM 2828 C C . SER A 1 348 ? -13.773 -4.752 1.368 1.00 97.94 348 SER A C 1
ATOM 2830 O O . SER A 1 348 ? -14.883 -5.251 1.531 1.00 97.94 348 SER A O 1
ATOM 2832 N N . GLU A 1 349 ? -13.575 -3.694 0.571 1.00 97.06 349 GLU A N 1
ATOM 2833 C CA . GLU A 1 349 ? -14.646 -3.033 -0.182 1.00 97.06 349 GLU A CA 1
ATOM 2834 C C . GLU A 1 349 ? -15.403 -4.039 -1.062 1.00 97.06 349 GLU A C 1
ATOM 2836 O O . GLU A 1 349 ? -16.630 -4.035 -1.104 1.00 97.06 349 GLU A O 1
ATOM 2841 N N . ARG A 1 350 ? -14.687 -4.946 -1.733 1.00 96.94 350 ARG A N 1
ATOM 2842 C CA . ARG A 1 350 ? -15.291 -5.967 -2.594 1.00 96.94 350 ARG A CA 1
ATOM 2843 C C . ARG A 1 350 ? -16.032 -7.057 -1.812 1.00 96.94 350 ARG A C 1
ATOM 2845 O O . ARG A 1 350 ? -17.178 -7.374 -2.136 1.00 96.94 350 ARG A O 1
ATOM 2852 N N . ILE A 1 351 ? -15.385 -7.657 -0.813 1.00 97.12 351 ILE A N 1
ATOM 2853 C CA . ILE A 1 351 ? -15.943 -8.788 -0.056 1.00 97.12 351 ILE A CA 1
ATOM 2854 C C . ILE A 1 351 ? -17.129 -8.324 0.789 1.00 97.12 351 ILE A C 1
ATOM 2856 O O . ILE A 1 351 ? -18.211 -8.903 0.715 1.00 97.12 351 ILE A O 1
ATOM 2860 N N . MET A 1 352 ? -16.954 -7.258 1.571 1.00 97.12 352 MET A N 1
ATOM 2861 C CA . MET A 1 352 ? -17.949 -6.831 2.554 1.00 97.12 352 MET A CA 1
ATOM 2862 C C . MET A 1 352 ? -19.229 -6.314 1.890 1.00 97.12 352 MET A C 1
ATOM 2864 O O . MET A 1 352 ? -20.323 -6.589 2.390 1.00 97.12 352 MET A O 1
ATOM 2868 N N . ARG A 1 353 ? -19.130 -5.683 0.708 1.00 95.50 353 ARG A N 1
ATOM 2869 C CA . ARG A 1 353 ? -20.305 -5.230 -0.059 1.00 95.50 353 ARG A CA 1
ATOM 2870 C C . ARG A 1 353 ? -21.224 -6.373 -0.478 1.00 95.50 353 ARG A C 1
ATOM 2872 O O . ARG A 1 353 ? -22.441 -6.200 -0.484 1.00 95.50 353 ARG A O 1
ATOM 2879 N N . THR A 1 354 ? -20.669 -7.558 -0.737 1.00 94.62 354 THR A N 1
ATOM 2880 C CA . THR A 1 354 ? -21.457 -8.773 -1.027 1.00 94.62 354 THR A CA 1
ATOM 2881 C C . THR A 1 354 ? -22.348 -9.160 0.159 1.00 94.62 354 THR A C 1
ATOM 2883 O O . THR A 1 354 ? -23.452 -9.670 -0.019 1.00 94.62 354 THR A O 1
ATOM 2886 N N . TYR A 1 355 ? -21.913 -8.830 1.377 1.00 94.31 355 TYR A N 1
ATOM 2887 C CA . TYR A 1 355 ? -22.636 -9.058 2.626 1.00 94.31 355 TYR A CA 1
ATOM 2888 C C . TYR A 1 355 ? -23.326 -7.794 3.163 1.00 94.31 355 TYR A C 1
ATOM 2890 O O . TYR A 1 355 ? -23.604 -7.708 4.357 1.00 94.31 355 TYR A O 1
ATOM 2898 N N . LYS A 1 356 ? -23.641 -6.825 2.285 1.00 94.50 356 LYS A N 1
ATOM 2899 C CA . LYS A 1 356 ? -24.354 -5.571 2.611 1.00 94.50 356 LYS A CA 1
ATOM 2900 C C . LYS A 1 356 ? -23.655 -4.710 3.671 1.00 94.50 356 LYS A C 1
ATOM 2902 O O . LYS A 1 356 ? -24.312 -4.008 4.435 1.00 94.50 356 LYS A O 1
ATOM 2907 N N . CYS A 1 357 ? -22.332 -4.772 3.702 1.00 95.81 357 CYS A N 1
ATOM 2908 C CA . CYS A 1 357 ? -21.498 -4.020 4.620 1.00 95.81 357 CYS A CA 1
ATOM 2909 C C . CYS A 1 357 ? -20.520 -3.174 3.792 1.00 95.81 357 CYS A C 1
ATOM 2911 O O . CYS A 1 357 ? -19.838 -3.699 2.915 1.00 95.81 357 CYS A O 1
ATOM 2913 N N . ASN A 1 358 ? -20.487 -1.861 4.003 1.00 97.19 358 ASN A N 1
ATOM 2914 C CA . ASN A 1 358 ? -19.742 -0.913 3.178 1.00 97.19 358 ASN A CA 1
ATOM 2915 C C . ASN A 1 358 ? -18.610 -0.276 4.003 1.00 97.19 358 ASN A C 1
ATOM 2917 O O . ASN A 1 358 ? -18.865 0.660 4.767 1.00 97.19 358 ASN A O 1
ATOM 2921 N N . PRO A 1 359 ? -17.359 -0.746 3.847 1.00 97.62 359 PRO A N 1
ATOM 2922 C CA . PRO A 1 359 ? -16.212 -0.147 4.516 1.00 97.62 359 PRO A CA 1
ATOM 2923 C C . PRO A 1 359 ? -16.008 1.314 4.121 1.00 97.62 359 PRO A C 1
ATOM 2925 O O . PRO A 1 359 ? -16.245 1.700 2.976 1.00 97.62 359 PRO A O 1
ATOM 2928 N N . ILE A 1 360 ? -15.520 2.119 5.063 1.00 97.06 360 ILE A N 1
ATOM 2929 C CA . ILE A 1 360 ? -15.234 3.544 4.867 1.00 97.06 360 ILE A CA 1
ATOM 2930 C C . ILE A 1 360 ? -13.752 3.800 5.109 1.00 97.06 360 ILE A C 1
ATOM 2932 O O . ILE A 1 360 ? -13.163 3.264 6.048 1.00 97.06 360 ILE A O 1
ATOM 2936 N N . SER A 1 361 ? -13.160 4.683 4.313 1.00 97.62 361 SER A N 1
ATOM 2937 C CA . SER A 1 361 ? -11.849 5.255 4.594 1.00 97.62 361 SER A CA 1
ATOM 2938 C C . SER A 1 361 ? -11.912 6.778 4.692 1.00 97.62 361 SER A C 1
ATOM 2940 O O . SER A 1 361 ? -12.750 7.423 4.068 1.00 97.62 361 SER A O 1
ATOM 2942 N N . SER A 1 362 ? -10.983 7.362 5.443 1.00 96.25 362 SER A N 1
ATOM 2943 C CA . SER A 1 362 ? -10.659 8.785 5.382 1.00 96.25 362 SER A CA 1
ATOM 2944 C C . SER A 1 362 ? -9.150 8.923 5.160 1.00 96.25 362 SER A C 1
ATOM 2946 O O . SER A 1 362 ? -8.379 8.460 6.006 1.00 96.25 362 SER A O 1
ATOM 2948 N N . PRO A 1 363 ? -8.683 9.493 4.033 1.00 95.88 363 PRO A N 1
ATOM 2949 C CA . PRO A 1 363 ? -9.470 10.072 2.939 1.00 95.88 363 PRO A CA 1
ATOM 2950 C C . PRO A 1 363 ? -10.392 9.066 2.227 1.00 95.88 363 PRO A C 1
ATOM 2952 O O . PRO A 1 363 ? -10.076 7.877 2.147 1.00 95.88 363 PRO A O 1
ATOM 2955 N N . GLU A 1 364 ? -11.518 9.558 1.711 1.00 95.38 364 GLU A N 1
ATOM 2956 C CA . GLU A 1 364 ? -12.495 8.754 0.969 1.00 95.38 364 GLU A CA 1
ATOM 2957 C C . GLU A 1 364 ? -11.918 8.296 -0.378 1.00 95.38 364 GLU A C 1
ATOM 2959 O O . GLU A 1 364 ? -11.235 9.060 -1.071 1.00 95.38 364 GLU A O 1
ATOM 2964 N N . LEU A 1 365 ? -12.177 7.036 -0.737 1.00 94.75 365 LEU A N 1
ATOM 2965 C CA . LEU A 1 365 ? -11.829 6.477 -2.041 1.00 94.75 365 LEU A CA 1
ATOM 2966 C C . LEU A 1 365 ? -13.085 6.402 -2.921 1.00 94.75 365 LEU A C 1
ATOM 2968 O O . LEU A 1 365 ? -14.158 6.082 -2.411 1.00 94.75 365 LEU A O 1
ATOM 2972 N N . PRO A 1 366 ? -12.968 6.621 -4.242 1.00 95.00 366 PRO A N 1
ATOM 2973 C CA . PRO A 1 366 ? -14.007 6.231 -5.184 1.00 95.00 366 PRO A CA 1
ATOM 2974 C C . PRO A 1 366 ? -14.204 4.711 -5.176 1.00 95.00 366 PRO A C 1
ATOM 2976 O O . PRO A 1 366 ? -13.298 3.960 -4.818 1.00 95.00 366 PRO A O 1
ATOM 2979 N N . GLU A 1 367 ? -15.370 4.258 -5.630 1.00 93.69 367 GLU A N 1
ATOM 2980 C CA . GLU A 1 367 ? -15.721 2.838 -5.620 1.00 93.69 367 GLU A CA 1
ATOM 2981 C C . GLU A 1 367 ? -14.788 1.996 -6.504 1.00 93.69 367 GLU A C 1
ATOM 2983 O O . GLU A 1 367 ? -14.605 2.282 -7.690 1.00 93.69 367 GLU A O 1
ATOM 2988 N N . THR A 1 368 ? -14.219 0.924 -5.943 1.00 95.75 368 THR A N 1
ATOM 2989 C CA . THR A 1 368 ? -13.260 0.054 -6.650 1.00 95.75 368 THR A CA 1
ATOM 2990 C C . THR A 1 368 ? -13.744 -1.381 -6.854 1.00 95.75 368 THR A C 1
ATOM 2992 O O . THR A 1 368 ? -13.174 -2.126 -7.656 1.00 95.75 368 THR A O 1
ATOM 2995 N N . HIS A 1 369 ? -14.818 -1.786 -6.178 1.00 94.69 369 HIS A N 1
ATOM 2996 C CA . HIS A 1 369 ? -15.307 -3.169 -6.167 1.00 94.69 369 HIS A CA 1
ATOM 2997 C C . HIS A 1 369 ? -15.798 -3.692 -7.532 1.00 94.69 369 HIS A C 1
ATOM 2999 O O . HIS A 1 369 ? -15.718 -4.891 -7.788 1.00 94.69 369 HIS A O 1
ATOM 3005 N N . HIS A 1 370 ? -16.248 -2.813 -8.434 1.00 94.12 370 HIS A N 1
ATOM 3006 C CA . HIS A 1 370 ? -16.686 -3.175 -9.792 1.00 94.12 370 HIS A CA 1
ATOM 3007 C C . HIS A 1 370 ? -15.562 -3.161 -10.842 1.00 94.12 370 HIS A C 1
ATOM 3009 O O . HIS A 1 370 ? -15.821 -3.390 -12.026 1.00 94.12 370 HIS A O 1
ATOM 3015 N N . HIS A 1 371 ? -14.316 -2.871 -10.449 1.00 96.19 371 HIS A N 1
ATOM 3016 C CA . HIS A 1 371 ? -13.225 -2.721 -11.408 1.00 96.19 371 HIS A CA 1
ATOM 3017 C C . HIS A 1 371 ? -12.961 -4.035 -12.185 1.00 96.19 371 HIS A C 1
ATOM 3019 O O . HIS A 1 371 ? -12.816 -5.089 -11.560 1.00 96.19 371 HIS A O 1
ATOM 3025 N N . PRO A 1 372 ? -12.822 -4.013 -13.530 1.00 95.50 372 PRO A N 1
ATOM 3026 C CA . PRO A 1 372 ? -12.689 -5.227 -14.346 1.00 95.50 372 PRO A CA 1
ATOM 3027 C C . PRO A 1 372 ? -11.535 -6.159 -13.955 1.00 95.50 372 PRO A C 1
ATOM 3029 O O . PRO A 1 372 ? -11.668 -7.372 -14.086 1.00 95.50 372 PRO A O 1
ATOM 3032 N N . LEU A 1 373 ? -10.424 -5.616 -13.441 1.00 95.88 373 LEU A N 1
ATOM 3033 C CA . LEU A 1 373 ? -9.275 -6.412 -12.977 1.00 95.88 373 LEU A CA 1
ATOM 3034 C C . LEU A 1 373 ? -9.609 -7.399 -11.849 1.00 95.88 373 LEU A C 1
ATOM 3036 O O . LEU A 1 373 ? -8.887 -8.379 -11.683 1.00 95.88 373 LEU A O 1
ATOM 3040 N N . TRP A 1 374 ? -10.709 -7.207 -11.116 1.00 96.75 374 TRP A N 1
ATOM 3041 C CA . TRP A 1 374 ? -11.182 -8.220 -10.174 1.00 96.75 374 TRP A CA 1
ATOM 3042 C C . TRP A 1 374 ? -11.558 -9.536 -10.860 1.00 96.75 374 TRP A C 1
ATOM 3044 O O . TRP A 1 374 ? -11.356 -10.592 -10.276 1.00 96.75 374 TRP A O 1
ATOM 3054 N N . LYS A 1 375 ? -11.990 -9.505 -12.127 1.00 95.06 375 LYS A N 1
ATOM 3055 C CA . LYS A 1 375 ? -12.215 -10.727 -12.916 1.00 95.06 375 LYS A CA 1
ATOM 3056 C C . LYS A 1 375 ? -10.908 -11.456 -13.229 1.00 95.06 375 LYS A C 1
ATOM 3058 O O . LYS A 1 375 ? -10.877 -12.679 -13.249 1.00 95.06 375 LYS A O 1
ATOM 3063 N N . SER A 1 376 ? -9.817 -10.718 -13.452 1.00 95.12 376 SER A N 1
ATOM 3064 C CA . SER A 1 376 ? -8.486 -11.317 -13.616 1.00 95.12 376 SER A CA 1
ATOM 3065 C C . SER A 1 376 ? -7.975 -11.926 -12.309 1.00 95.12 376 SER A C 1
ATOM 3067 O O . SER A 1 376 ? -7.296 -12.947 -12.343 1.00 95.12 376 SER A O 1
ATOM 3069 N N . TRP A 1 377 ? -8.318 -11.326 -11.163 1.00 96.56 377 TRP A N 1
ATOM 3070 C CA . TRP A 1 377 ? -8.057 -11.919 -9.849 1.00 96.56 377 TRP A CA 1
ATOM 3071 C C . TRP A 1 377 ? -8.825 -13.228 -9.667 1.00 96.56 377 TRP A C 1
ATOM 3073 O O . TRP A 1 377 ? -8.227 -14.231 -9.290 1.00 96.56 377 TRP A O 1
ATOM 3083 N N . ASP A 1 378 ? -10.119 -13.229 -9.985 1.00 95.00 378 ASP A N 1
ATOM 3084 C CA . ASP A 1 378 ? -10.974 -14.412 -9.876 1.00 95.00 378 ASP A CA 1
ATOM 3085 C C . ASP A 1 378 ? -10.438 -15.572 -10.721 1.00 95.00 378 ASP A C 1
ATOM 3087 O O . ASP A 1 378 ? -10.298 -16.681 -10.213 1.00 95.00 378 ASP A O 1
ATOM 3091 N N . LEU A 1 379 ? -10.034 -15.298 -11.967 1.00 93.94 379 LEU A N 1
ATOM 3092 C CA . LEU A 1 379 ? -9.403 -16.291 -12.838 1.00 93.94 379 LEU A CA 1
ATOM 3093 C C . LEU A 1 379 ? -8.093 -16.834 -12.245 1.00 93.94 379 LEU A C 1
ATOM 3095 O O . LEU A 1 379 ? -7.855 -18.038 -12.271 1.00 93.94 379 LEU A O 1
ATOM 3099 N N . ALA A 1 380 ? -7.238 -15.970 -11.688 1.00 94.56 380 ALA A N 1
ATOM 3100 C CA . ALA A 1 380 ? -5.987 -16.406 -11.070 1.00 94.56 380 ALA A CA 1
ATOM 3101 C C . ALA A 1 380 ? -6.231 -17.307 -9.847 1.00 94.56 380 ALA A C 1
ATOM 3103 O O . ALA A 1 380 ? -5.539 -18.310 -9.673 1.00 94.56 380 ALA A O 1
ATOM 3104 N N . VAL A 1 381 ? -7.230 -16.977 -9.023 1.00 93.44 381 VAL A N 1
ATOM 3105 C CA . VAL A 1 381 ? -7.649 -17.811 -7.889 1.00 93.44 381 VAL A CA 1
ATOM 3106 C C . VAL A 1 381 ? -8.187 -19.156 -8.373 1.00 93.44 381 VAL A C 1
ATOM 3108 O O . VAL A 1 381 ? -7.751 -20.196 -7.879 1.00 93.44 381 VAL A O 1
ATOM 3111 N N . GLU A 1 382 ? -9.077 -19.151 -9.366 1.00 91.50 382 GLU A N 1
ATOM 3112 C CA . GLU A 1 382 ? -9.650 -20.364 -9.952 1.00 91.50 382 GLU A CA 1
ATOM 3113 C C . GLU A 1 382 ? -8.563 -21.304 -10.491 1.00 91.50 382 GLU A C 1
ATOM 3115 O O . GLU A 1 382 ? -8.570 -22.496 -10.185 1.00 91.50 382 GLU A O 1
ATOM 3120 N N . MET A 1 383 ? -7.572 -20.767 -11.212 1.00 91.50 383 MET A N 1
ATOM 3121 C CA . MET A 1 383 ? -6.445 -21.540 -11.745 1.00 91.50 383 MET A CA 1
ATOM 3122 C C . MET A 1 383 ? -5.617 -22.232 -10.656 1.00 91.50 383 MET A C 1
ATOM 3124 O O . MET A 1 383 ? -5.131 -23.344 -10.875 1.00 91.50 383 MET A O 1
ATOM 3128 N N . VAL A 1 384 ? -5.430 -21.598 -9.494 1.00 91.38 384 VAL A N 1
ATOM 3129 C CA . VAL A 1 384 ? -4.691 -22.207 -8.377 1.00 91.38 384 VAL A CA 1
ATOM 3130 C C . VAL A 1 384 ? -5.540 -23.250 -7.662 1.00 91.38 384 VAL A C 1
ATOM 3132 O O . VAL A 1 384 ? -5.053 -24.346 -7.386 1.00 91.38 384 VAL A O 1
ATOM 3135 N N . LEU A 1 385 ? -6.817 -22.954 -7.409 1.00 89.50 385 LEU A N 1
ATOM 3136 C CA . LEU A 1 385 ? -7.729 -23.889 -6.747 1.00 89.50 385 LEU A CA 1
ATOM 3137 C C . LEU A 1 385 ? -7.988 -25.145 -7.589 1.00 89.50 385 LEU A C 1
ATOM 3139 O O . LEU A 1 385 ? -8.049 -26.239 -7.035 1.00 89.50 385 LEU A O 1
ATOM 3143 N N . ALA A 1 386 ? -8.056 -25.024 -8.917 1.00 89.81 386 ALA A N 1
ATOM 3144 C CA . ALA A 1 386 ? -8.191 -26.168 -9.820 1.00 89.81 386 ALA A CA 1
ATOM 3145 C C . ALA A 1 386 ? -6.992 -27.134 -9.748 1.00 89.81 386 ALA A C 1
ATOM 3147 O O . ALA A 1 386 ? -7.147 -28.339 -9.944 1.00 89.81 386 ALA A O 1
ATOM 3148 N N . GLN A 1 387 ? -5.795 -26.621 -9.444 1.00 91.50 387 GLN A N 1
ATOM 3149 C CA . GLN A 1 387 ? -4.578 -27.423 -9.281 1.00 91.50 387 GLN A CA 1
ATOM 3150 C C . GLN A 1 387 ? -4.398 -27.959 -7.854 1.00 91.50 387 GLN A C 1
ATOM 3152 O O . GLN A 1 387 ? -3.576 -28.851 -7.640 1.00 91.50 387 GLN A O 1
ATOM 3157 N N . LEU A 1 388 ? -5.152 -27.439 -6.879 1.00 89.12 388 LEU A N 1
ATOM 3158 C CA . LEU A 1 388 ? -4.945 -27.707 -5.457 1.00 89.12 388 LEU A CA 1
ATOM 3159 C C . LEU A 1 388 ? -4.985 -29.203 -5.094 1.00 89.12 388 LEU A C 1
ATOM 3161 O O . LEU A 1 388 ? -4.055 -29.636 -4.416 1.00 89.12 388 LEU A O 1
ATOM 3165 N N . PRO A 1 389 ? -5.942 -30.027 -5.574 1.00 88.62 389 PRO A N 1
ATOM 3166 C CA . PRO A 1 389 ? -5.939 -31.460 -5.265 1.00 88.62 389 PRO A CA 1
ATOM 3167 C C . PRO A 1 389 ? -4.647 -32.162 -5.710 1.00 88.62 389 PRO A C 1
ATOM 3169 O O . PRO A 1 389 ? -4.064 -32.938 -4.960 1.00 88.62 389 PRO A O 1
ATOM 3172 N N . ALA A 1 390 ? -4.146 -31.830 -6.906 1.00 89.44 390 ALA A N 1
ATOM 3173 C CA . ALA A 1 390 ? -2.910 -32.406 -7.434 1.00 89.44 390 ALA A CA 1
ATOM 3174 C C . ALA A 1 390 ? -1.658 -31.921 -6.683 1.00 89.44 390 ALA A C 1
ATOM 3176 O O . ALA A 1 390 ? -0.685 -32.668 -6.583 1.00 89.44 390 ALA A O 1
ATOM 3177 N N . LEU A 1 391 ? -1.678 -30.690 -6.162 1.00 89.06 391 LEU A N 1
ATOM 3178 C CA . LEU A 1 391 ? -0.605 -30.135 -5.336 1.00 89.06 391 LEU A CA 1
ATOM 3179 C C . LEU A 1 391 ? -0.549 -30.796 -3.951 1.00 89.06 391 LEU A C 1
ATOM 3181 O O . LEU A 1 391 ? 0.536 -31.133 -3.489 1.00 89.06 391 LEU A O 1
ATOM 3185 N N . ILE A 1 392 ? -1.703 -31.031 -3.319 1.00 86.38 392 ILE A N 1
ATOM 3186 C CA . ILE A 1 392 ? -1.792 -31.736 -2.029 1.00 86.38 392 ILE A CA 1
ATOM 3187 C C . ILE A 1 392 ? -1.286 -33.174 -2.183 1.00 86.38 392 ILE A C 1
ATOM 3189 O O . ILE A 1 392 ? -0.397 -33.594 -1.444 1.00 86.38 392 ILE A O 1
ATOM 3193 N N . ASP A 1 393 ? -1.760 -33.901 -3.203 1.00 88.50 393 ASP A N 1
ATOM 3194 C CA . ASP A 1 393 ? -1.282 -35.259 -3.492 1.00 88.50 393 ASP A CA 1
ATOM 3195 C C . ASP A 1 393 ? 0.235 -35.304 -3.742 1.00 88.50 393 ASP A C 1
ATOM 3197 O O . ASP A 1 393 ? 0.877 -36.326 -3.489 1.00 88.50 393 ASP A O 1
ATOM 3201 N N . GLN A 1 394 ? 0.827 -34.214 -4.239 1.00 87.94 394 GLN A N 1
ATOM 3202 C CA . GLN A 1 394 ? 2.270 -34.105 -4.421 1.00 87.94 394 GLN A CA 1
ATOM 3203 C C . GLN A 1 394 ? 3.025 -33.857 -3.113 1.00 87.94 394 GLN A C 1
ATOM 3205 O O . GLN A 1 394 ? 4.042 -34.517 -2.892 1.00 87.94 394 GLN A O 1
ATOM 3210 N N . GLU A 1 395 ? 2.544 -32.972 -2.236 1.00 85.00 395 GLU A N 1
ATOM 3211 C CA . GLU A 1 395 ? 3.134 -32.782 -0.901 1.00 85.00 395 GLU A CA 1
ATOM 3212 C C . GLU A 1 395 ? 3.053 -34.065 -0.057 1.00 85.00 395 GLU A C 1
ATOM 3214 O O . GLU A 1 395 ? 3.983 -34.382 0.685 1.00 85.00 395 GLU A O 1
ATOM 3219 N N . GLU A 1 396 ? 1.984 -34.846 -0.223 1.00 87.19 396 GLU A N 1
ATOM 3220 C CA . GLU A 1 396 ? 1.787 -36.140 0.440 1.00 87.19 396 GLU A CA 1
ATOM 3221 C C . GLU A 1 396 ? 2.532 -37.303 -0.246 1.00 87.19 396 GLU A C 1
ATOM 3223 O O . GLU A 1 396 ? 2.475 -38.443 0.219 1.00 87.19 396 GLU A O 1
ATOM 3228 N N . GLY A 1 397 ? 3.239 -37.041 -1.351 1.00 86.56 397 GLY A N 1
ATOM 3229 C CA . GLY A 1 397 ? 4.041 -38.031 -2.076 1.00 86.56 397 GLY A CA 1
ATOM 3230 C C . GLY A 1 397 ? 3.237 -39.063 -2.876 1.00 86.56 397 GLY A C 1
ATOM 3231 O O . GLY A 1 397 ? 3.802 -40.058 -3.329 1.00 86.56 397 GLY A O 1
ATOM 3232 N N . ARG A 1 398 ? 1.931 -38.847 -3.074 1.00 89.62 398 ARG A N 1
ATOM 3233 C CA . ARG A 1 398 ? 1.038 -39.729 -3.846 1.00 89.62 398 ARG A CA 1
ATOM 3234 C C . ARG A 1 398 ? 1.157 -39.523 -5.357 1.00 89.62 398 ARG A C 1
ATOM 3236 O O . ARG A 1 398 ? 0.886 -40.449 -6.120 1.00 89.62 398 ARG A O 1
ATOM 3243 N N . ARG A 1 399 ? 1.554 -38.325 -5.801 1.00 89.50 399 ARG A N 1
ATOM 3244 C CA . ARG A 1 399 ? 1.664 -37.959 -7.223 1.00 89.50 399 ARG A CA 1
ATOM 3245 C C . ARG A 1 399 ? 2.877 -37.072 -7.491 1.00 89.50 399 ARG A C 1
ATOM 3247 O O . ARG A 1 399 ? 3.165 -36.157 -6.734 1.00 89.50 399 ARG A O 1
ATOM 3254 N N . GLN A 1 400 ? 3.548 -37.269 -8.625 1.00 88.00 400 GLN A N 1
ATOM 3255 C CA . GLN A 1 400 ? 4.480 -36.266 -9.143 1.00 88.00 400 GLN A CA 1
ATOM 3256 C C . GLN A 1 400 ? 3.694 -35.218 -9.941 1.00 88.00 400 GLN A C 1
ATOM 3258 O O . GLN A 1 400 ? 3.097 -35.531 -10.973 1.00 88.00 400 GLN A O 1
ATOM 3263 N N . TYR A 1 401 ? 3.661 -33.986 -9.443 1.00 90.75 401 TYR A N 1
ATOM 3264 C CA . TYR A 1 401 ? 2.995 -32.860 -10.089 1.00 90.75 401 TYR A CA 1
ATOM 3265 C C . TYR A 1 401 ? 3.869 -31.610 -9.972 1.00 90.75 401 TYR A C 1
ATOM 3267 O O . TYR A 1 401 ? 4.448 -31.352 -8.920 1.00 90.75 401 TYR A O 1
ATOM 3275 N N . GLU A 1 402 ? 3.986 -30.851 -11.057 1.00 91.19 402 GLU A N 1
ATOM 3276 C CA . GLU A 1 402 ? 4.689 -29.571 -11.070 1.00 91.19 402 GLU A CA 1
ATOM 3277 C C . GLU A 1 402 ? 3.660 -28.453 -11.207 1.00 91.19 402 GLU A C 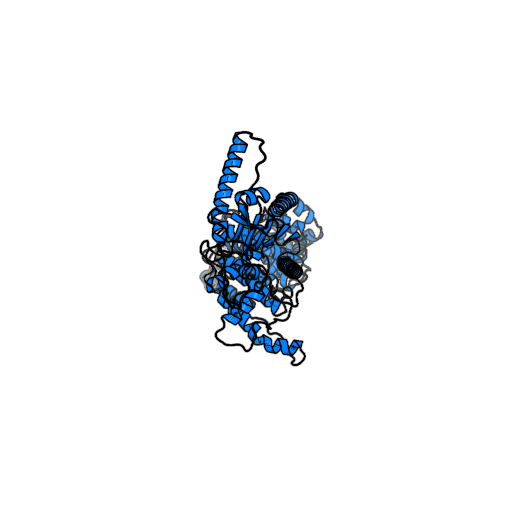1
ATOM 3279 O O . GLU A 1 402 ? 2.764 -28.520 -12.053 1.00 91.19 402 GLU A O 1
ATOM 3284 N N . TYR A 1 403 ? 3.774 -27.445 -10.344 1.00 93.69 403 TYR A N 1
ATOM 3285 C CA . TYR A 1 403 ? 2.866 -26.309 -10.341 1.00 93.69 403 TYR A CA 1
ATOM 3286 C C . TYR A 1 403 ? 2.922 -25.559 -11.675 1.00 93.69 403 TYR A C 1
ATOM 3288 O O . TYR A 1 403 ? 3.990 -25.136 -12.119 1.00 93.69 403 TYR A O 1
ATOM 3296 N N . GLN A 1 404 ? 1.760 -25.360 -12.295 1.00 94.31 404 GLN A N 1
ATOM 3297 C CA . GLN A 1 404 ? 1.646 -24.560 -13.504 1.00 94.31 404 GLN A CA 1
ATOM 3298 C C . GLN A 1 404 ? 1.383 -23.108 -13.120 1.00 94.31 404 GLN A C 1
ATOM 3300 O O . GLN A 1 404 ? 0.302 -22.761 -12.637 1.00 94.31 404 GLN A O 1
ATOM 3305 N N . HIS A 1 405 ? 2.393 -22.275 -13.353 1.00 92.81 405 HIS A N 1
ATOM 3306 C CA . HIS A 1 405 ? 2.352 -20.839 -13.108 1.00 92.81 405 HIS A CA 1
ATOM 3307 C C . HIS A 1 405 ? 1.252 -20.136 -13.905 1.00 92.81 405 HIS A C 1
ATOM 3309 O O . HIS A 1 405 ? 0.995 -20.460 -15.068 1.00 92.81 405 HIS A O 1
ATOM 3315 N N . SER A 1 406 ? 0.648 -19.115 -13.297 1.00 93.31 406 SER A N 1
ATOM 3316 C CA . SER A 1 406 ? -0.336 -18.272 -13.974 1.00 93.31 406 SER A CA 1
ATOM 3317 C C . SER A 1 406 ? 0.278 -17.500 -15.150 1.00 93.31 406 SER A C 1
ATOM 3319 O O . SER A 1 406 ? 1.361 -16.918 -15.059 1.00 93.31 406 SER A O 1
ATOM 3321 N N . THR A 1 407 ? -0.468 -17.404 -16.251 1.00 93.88 407 THR A N 1
ATOM 3322 C CA . THR A 1 407 ? -0.122 -16.586 -17.425 1.00 93.88 407 THR A CA 1
ATOM 3323 C C . THR A 1 407 ? -0.405 -15.095 -17.231 1.00 93.88 407 THR A C 1
ATOM 3325 O O . THR A 1 407 ? -0.055 -14.300 -18.107 1.00 93.88 407 THR A O 1
ATOM 3328 N N . PHE A 1 408 ? -0.957 -14.686 -16.079 1.00 94.81 408 PHE A N 1
ATOM 3329 C CA . PHE A 1 408 ? -1.390 -13.316 -15.782 1.00 94.81 408 PHE A CA 1
ATOM 3330 C C . PHE A 1 408 ? -0.375 -12.251 -16.220 1.00 94.81 408 PHE A C 1
ATOM 3332 O O . PHE A 1 408 ? -0.695 -11.361 -17.004 1.00 94.81 408 PHE A O 1
ATOM 3339 N N . PHE A 1 409 ? 0.882 -12.339 -15.773 1.00 94.56 409 PHE A N 1
ATOM 3340 C CA . PHE A 1 409 ? 1.882 -11.322 -16.117 1.00 94.56 409 PHE A CA 1
ATOM 3341 C C . PHE A 1 409 ? 2.229 -11.310 -17.611 1.00 94.56 409 PHE A C 1
ATOM 3343 O O . PHE A 1 409 ? 2.454 -10.240 -18.178 1.00 94.56 409 PHE A O 1
ATOM 3350 N N . ALA A 1 410 ? 2.258 -12.471 -18.265 1.00 93.81 410 ALA A N 1
ATOM 3351 C CA . ALA A 1 410 ? 2.527 -12.560 -19.696 1.00 93.81 410 ALA A CA 1
ATOM 3352 C C . ALA A 1 410 ? 1.389 -11.945 -20.528 1.00 93.81 410 ALA A C 1
ATOM 3354 O O . ALA A 1 410 ? 1.660 -11.248 -21.511 1.00 93.81 410 ALA A O 1
ATOM 3355 N N . GLU A 1 411 ? 0.140 -12.149 -20.112 1.00 94.31 411 GLU A N 1
ATOM 3356 C CA . GLU A 1 411 ? -1.054 -11.560 -20.725 1.00 94.31 411 GLU A CA 1
ATOM 3357 C C . GLU A 1 411 ? -1.091 -10.042 -20.537 1.00 94.31 411 GLU A C 1
ATOM 3359 O O . GLU A 1 411 ? -1.280 -9.313 -21.508 1.00 94.31 411 GLU A O 1
ATOM 3364 N N . GLN A 1 412 ? -0.807 -9.543 -19.329 1.00 95.00 412 GLN A N 1
ATOM 3365 C CA . GLN A 1 412 ? -0.778 -8.101 -19.054 1.00 95.00 412 GLN A CA 1
ATOM 3366 C C . GLN A 1 412 ? 0.341 -7.381 -19.822 1.00 95.00 412 GLN A C 1
ATOM 3368 O O . GLN A 1 412 ? 0.128 -6.283 -20.335 1.00 95.00 412 GLN A O 1
ATOM 3373 N N . LEU A 1 413 ? 1.518 -8.001 -19.980 1.00 95.19 413 LEU A N 1
ATOM 3374 C CA . LEU A 1 413 ? 2.565 -7.462 -20.858 1.00 95.19 413 LEU A CA 1
ATOM 3375 C C . LEU A 1 413 ? 2.131 -7.443 -22.330 1.00 95.19 413 LEU A C 1
ATOM 3377 O O . LEU A 1 413 ? 2.479 -6.517 -23.054 1.00 95.19 413 LEU A O 1
ATOM 3381 N N . THR A 1 414 ? 1.368 -8.444 -22.770 1.00 95.75 414 THR A N 1
ATOM 3382 C CA . THR A 1 414 ? 0.836 -8.493 -24.139 1.00 95.75 414 THR A CA 1
ATOM 3383 C C . THR A 1 414 ? -0.219 -7.409 -24.356 1.00 95.75 414 THR A C 1
ATOM 3385 O O . THR A 1 414 ? -0.177 -6.717 -25.367 1.00 95.75 414 THR A O 1
ATOM 3388 N N . ALA A 1 415 ? -1.105 -7.175 -23.384 1.00 94.38 415 ALA A N 1
ATOM 3389 C CA . ALA A 1 415 ? -2.053 -6.063 -23.422 1.00 94.38 415 ALA A CA 1
ATOM 3390 C C . ALA A 1 415 ? -1.337 -4.701 -23.486 1.00 94.38 415 ALA A C 1
ATOM 3392 O O . ALA A 1 415 ? -1.710 -3.839 -24.279 1.00 94.38 415 ALA A O 1
ATOM 3393 N N . PHE A 1 416 ? -0.258 -4.532 -22.715 1.00 95.44 416 PHE A N 1
ATOM 3394 C CA . PHE A 1 416 ? 0.568 -3.326 -22.768 1.00 95.44 416 PHE A CA 1
ATOM 3395 C C . PHE A 1 416 ? 1.267 -3.146 -24.126 1.00 95.44 416 PHE A C 1
ATOM 3397 O O . PHE A 1 416 ? 1.357 -2.038 -24.645 1.00 95.44 416 PHE A O 1
ATOM 3404 N N . GLU A 1 417 ? 1.726 -4.233 -24.741 1.00 95.19 417 GLU A N 1
ATOM 3405 C CA . GLU A 1 417 ? 2.314 -4.218 -26.082 1.00 95.19 417 GLU A CA 1
ATOM 3406 C C . GLU A 1 417 ? 1.298 -3.829 -27.169 1.00 95.19 417 GLU A C 1
ATOM 3408 O O . GLU A 1 417 ? 1.622 -3.032 -28.049 1.00 95.19 417 GLU A O 1
ATOM 3413 N N . VAL A 1 418 ? 0.059 -4.322 -27.073 1.00 94.69 418 VAL A N 1
ATOM 3414 C CA . VAL A 1 418 ? -1.051 -3.919 -27.955 1.00 94.69 418 VAL A CA 1
ATOM 3415 C C . VAL A 1 418 ? -1.384 -2.437 -27.783 1.00 94.69 418 VAL A C 1
ATOM 3417 O O . VAL A 1 418 ? -1.588 -1.735 -28.768 1.00 94.69 418 VAL A O 1
ATOM 3420 N N . TYR A 1 419 ? -1.380 -1.929 -26.551 1.00 93.38 419 TYR A N 1
ATOM 3421 C CA . TYR A 1 419 ? -1.545 -0.496 -26.306 1.00 93.38 419 TYR A CA 1
ATOM 3422 C C . TYR A 1 419 ? -0.449 0.332 -27.000 1.00 93.38 419 TYR A C 1
ATOM 3424 O O . TYR A 1 419 ? -0.733 1.344 -27.635 1.00 93.38 419 TYR A O 1
ATOM 3432 N N . LEU A 1 420 ? 0.813 -0.104 -26.932 1.00 93.31 420 LEU A N 1
ATOM 3433 C CA . LEU A 1 420 ? 1.918 0.615 -27.572 1.00 93.31 420 LEU A CA 1
ATOM 3434 C C . LEU A 1 420 ? 1.803 0.658 -29.102 1.00 93.31 420 LEU A C 1
ATOM 3436 O O . LEU A 1 420 ? 2.272 1.618 -29.713 1.00 93.31 420 LEU A O 1
ATOM 3440 N N . SER A 1 421 ? 1.179 -0.346 -29.724 1.00 91.50 421 SER A N 1
ATOM 3441 C CA . SER A 1 421 ? 0.982 -0.381 -31.176 1.00 91.50 421 SER A CA 1
ATOM 3442 C C . SER A 1 421 ? -0.232 0.421 -31.658 1.00 91.50 421 SER A C 1
ATOM 3444 O O . SER A 1 421 ? -0.296 0.750 -32.841 1.00 91.50 421 SER A O 1
ATOM 3446 N N . SER A 1 422 ? -1.160 0.805 -30.773 1.00 88.38 422 SER A N 1
ATOM 3447 C CA . SER A 1 422 ? -2.401 1.502 -31.148 1.00 88.38 422 SER A CA 1
ATOM 3448 C C . SER A 1 422 ? -2.272 3.024 -31.312 1.00 88.38 422 SER A C 1
ATOM 3450 O O . SER A 1 422 ? -3.277 3.700 -31.515 1.00 88.38 422 SER A O 1
ATOM 3452 N N . GLY A 1 423 ? -1.065 3.585 -31.202 1.00 81.19 423 GLY A N 1
ATOM 3453 C CA . GLY A 1 423 ? -0.832 5.035 -31.184 1.00 81.19 423 GLY A CA 1
ATOM 3454 C C . GLY A 1 423 ? -1.184 5.692 -29.838 1.00 81.19 423 GLY A C 1
ATOM 3455 O O . GLY A 1 423 ? -2.135 6.472 -29.773 1.00 81.19 423 GLY A O 1
ATOM 3456 N N . PRO A 1 424 ? -0.435 5.389 -28.759 1.00 83.56 424 PRO A N 1
ATOM 3457 C CA . PRO A 1 424 ? -0.628 5.954 -27.423 1.00 83.56 424 PRO A CA 1
ATOM 3458 C C . PRO A 1 424 ? -0.734 7.479 -27.384 1.00 83.56 424 PRO A C 1
ATOM 3460 O O . PRO A 1 424 ? 0.045 8.184 -28.027 1.00 83.56 424 PRO A O 1
ATOM 3463 N N . THR A 1 425 ? -1.612 7.995 -26.525 1.00 81.12 425 THR A N 1
ATOM 3464 C CA . THR A 1 425 ? -1.678 9.429 -26.218 1.00 81.12 425 THR A CA 1
ATOM 3465 C C . THR A 1 425 ? -1.702 9.662 -24.714 1.00 81.12 425 THR A C 1
ATOM 3467 O O . THR A 1 425 ? -2.132 8.801 -23.951 1.00 81.12 425 THR A O 1
ATOM 3470 N N . GLU A 1 426 ? -1.295 10.856 -24.285 1.00 79.00 426 GLU A N 1
ATOM 3471 C CA . GLU A 1 426 ? -1.330 11.259 -22.873 1.00 79.00 426 GLU A CA 1
ATOM 3472 C C . GLU A 1 426 ? -2.733 11.140 -22.253 1.00 79.00 426 GLU A C 1
ATOM 3474 O O . GLU A 1 426 ? -2.875 10.795 -21.082 1.00 79.00 426 GLU A O 1
ATOM 3479 N N . LYS A 1 427 ? -3.780 11.393 -23.048 1.00 79.56 427 LYS A N 1
ATOM 3480 C CA . LYS A 1 427 ? -5.178 11.383 -22.589 1.00 79.56 427 LYS A CA 1
ATOM 3481 C C . LYS A 1 427 ? -5.684 9.989 -22.229 1.00 79.56 427 LYS A C 1
ATOM 3483 O O . LYS A 1 427 ? -6.670 9.872 -21.510 1.00 79.56 427 LYS A O 1
ATOM 3488 N N . THR A 1 428 ? -5.036 8.953 -22.741 1.00 81.44 428 THR A N 1
ATOM 3489 C CA . THR A 1 428 ? -5.435 7.557 -22.570 1.00 81.44 428 THR A CA 1
ATOM 3490 C C . THR A 1 428 ? -4.248 6.776 -22.021 1.00 81.44 428 THR A C 1
ATOM 3492 O O . THR A 1 428 ? -3.664 5.994 -22.765 1.00 81.44 428 THR A O 1
ATOM 3495 N N . PRO A 1 429 ? -3.816 7.021 -20.770 1.00 85.38 429 PRO A N 1
ATOM 3496 C CA . PRO A 1 429 ? -2.667 6.327 -20.209 1.00 85.38 429 PRO A CA 1
ATOM 3497 C C . PRO A 1 429 ? -2.929 4.813 -20.108 1.00 85.38 429 PRO A C 1
ATOM 3499 O O . PRO A 1 429 ? -4.074 4.400 -19.943 1.00 85.38 429 PRO A O 1
ATOM 3502 N N . PRO A 1 430 ? -1.878 3.980 -20.166 1.00 90.06 430 PRO A N 1
ATOM 3503 C CA . PRO A 1 430 ? -2.029 2.535 -20.099 1.00 90.06 430 PRO A CA 1
ATOM 3504 C C . PRO A 1 430 ? -2.345 2.068 -18.680 1.00 90.06 430 PRO A C 1
ATOM 3506 O O . PRO A 1 430 ? -1.557 2.291 -17.754 1.00 90.06 430 PRO A O 1
ATOM 3509 N N . ASP A 1 431 ? -3.437 1.321 -18.543 1.00 88.31 431 ASP A N 1
ATOM 3510 C CA . ASP A 1 431 ? -3.856 0.718 -17.278 1.00 88.31 431 ASP A CA 1
ATOM 3511 C C . ASP A 1 431 ? -2.801 -0.250 -16.723 1.00 88.31 431 ASP A C 1
ATOM 3513 O O . ASP A 1 431 ? -2.653 -0.383 -15.517 1.00 88.31 431 ASP A O 1
ATOM 3517 N N . GLN A 1 432 ? -2.027 -0.920 -17.583 1.00 92.44 432 GLN A N 1
ATOM 3518 C CA . GLN A 1 432 ? -1.078 -1.971 -17.190 1.00 92.44 432 GLN A CA 1
ATOM 3519 C C . GLN A 1 432 ? 0.228 -1.434 -16.585 1.00 92.44 432 GLN A C 1
ATOM 3521 O O . GLN A 1 432 ? 1.072 -2.219 -16.149 1.00 92.44 432 GLN A O 1
ATOM 3526 N N . LEU A 1 433 ? 0.446 -0.118 -16.552 1.00 90.56 433 LEU A N 1
ATOM 3527 C CA . LEU A 1 433 ? 1.744 0.453 -16.185 1.00 90.56 433 LEU A CA 1
ATOM 3528 C C . LEU A 1 433 ? 2.213 0.100 -14.751 1.00 90.56 433 LEU A C 1
ATOM 3530 O O . LEU A 1 433 ? 3.391 -0.235 -14.586 1.00 90.56 433 LEU A O 1
ATOM 3534 N N . PRO A 1 434 ? 1.349 0.068 -13.715 1.00 92.88 434 PRO A N 1
ATOM 3535 C CA . PRO A 1 434 ? 1.729 -0.446 -12.394 1.00 92.88 434 PRO A CA 1
ATOM 3536 C C . PRO A 1 434 ? 2.047 -1.951 -12.400 1.00 92.88 434 PRO A C 1
ATOM 3538 O O . PRO A 1 434 ? 2.945 -2.394 -11.681 1.00 92.88 434 PRO A O 1
ATOM 3541 N N . ILE A 1 435 ? 1.388 -2.743 -13.254 1.00 93.94 435 ILE A N 1
ATOM 3542 C CA . ILE A 1 435 ? 1.695 -4.173 -13.425 1.00 93.94 435 ILE A CA 1
ATOM 3543 C C . ILE A 1 435 ? 3.092 -4.343 -14.017 1.00 93.94 435 ILE A C 1
ATOM 3545 O O . ILE A 1 435 ? 3.867 -5.155 -13.515 1.00 93.94 435 ILE A O 1
ATOM 3549 N N . VAL A 1 436 ? 3.461 -3.541 -15.023 1.00 92.25 436 VAL A N 1
ATOM 3550 C CA . VAL A 1 436 ? 4.818 -3.550 -15.599 1.00 92.25 436 VAL A CA 1
ATOM 3551 C C . VAL A 1 436 ? 5.864 -3.334 -14.502 1.00 92.25 436 VAL A C 1
ATOM 3553 O O . VAL A 1 436 ? 6.847 -4.074 -14.449 1.00 92.25 436 VAL A O 1
ATOM 3556 N N . LEU A 1 437 ? 5.625 -2.405 -13.568 1.00 88.81 437 LEU A N 1
ATOM 3557 C CA . LEU A 1 437 ? 6.500 -2.180 -12.412 1.00 88.81 437 LEU A CA 1
ATOM 3558 C C . LEU A 1 437 ? 6.627 -3.426 -11.525 1.00 88.81 437 LEU A C 1
ATOM 3560 O O . LEU A 1 437 ? 7.738 -3.775 -11.121 1.00 88.81 437 LEU A O 1
ATOM 3564 N N . GLN A 1 438 ? 5.528 -4.136 -11.259 1.00 90.69 438 GLN A N 1
ATOM 3565 C CA . GLN A 1 438 ? 5.582 -5.395 -10.510 1.00 90.69 438 GLN A CA 1
ATOM 3566 C C . GLN A 1 438 ? 6.373 -6.472 -11.258 1.00 90.69 438 GLN A C 1
ATOM 3568 O O . GLN A 1 438 ? 7.154 -7.196 -10.637 1.00 90.69 438 GLN A O 1
ATOM 3573 N N . VAL A 1 439 ? 6.246 -6.543 -12.585 1.00 91.12 439 VAL A N 1
ATOM 3574 C CA . VAL A 1 439 ? 6.975 -7.507 -13.420 1.00 91.12 439 VAL A CA 1
ATOM 3575 C C . VAL A 1 439 ? 8.482 -7.241 -13.444 1.00 91.12 439 VAL A C 1
ATOM 3577 O O . VAL A 1 439 ? 9.252 -8.198 -13.514 1.00 91.12 439 VAL A O 1
ATOM 3580 N N . LEU A 1 440 ? 8.942 -5.992 -13.297 1.00 88.38 440 LEU A N 1
ATOM 3581 C CA . LEU A 1 440 ? 10.380 -5.682 -13.190 1.00 88.38 440 LEU A CA 1
ATOM 3582 C C . LEU A 1 440 ? 11.061 -6.405 -12.017 1.00 88.38 440 LEU A C 1
ATOM 3584 O O . LEU A 1 440 ? 12.263 -6.683 -12.057 1.00 88.38 440 LEU A O 1
ATOM 3588 N N . LEU A 1 441 ? 10.290 -6.745 -10.981 1.00 85.44 441 LEU A N 1
ATOM 3589 C CA . LEU A 1 441 ? 10.768 -7.518 -9.842 1.00 85.44 441 LEU A CA 1
ATOM 3590 C C . LEU A 1 441 ? 10.898 -9.020 -10.145 1.00 85.44 441 LEU A C 1
ATOM 3592 O O . LEU A 1 441 ? 11.587 -9.725 -9.409 1.00 85.44 441 LEU A O 1
ATOM 3596 N N . SER A 1 442 ? 10.271 -9.511 -11.216 1.00 84.69 442 SER A N 1
ATOM 3597 C CA . SER A 1 442 ? 10.503 -10.852 -11.762 1.00 84.69 442 SER A CA 1
ATOM 3598 C C . SER A 1 442 ? 11.904 -10.958 -12.354 1.00 84.69 442 SER A C 1
ATOM 3600 O O . SER A 1 442 ? 12.469 -9.958 -12.788 1.00 84.69 442 SER A O 1
ATOM 3602 N N . GLN A 1 443 ? 12.470 -12.163 -12.418 1.00 81.62 443 GLN A N 1
ATOM 3603 C CA . GLN A 1 443 ? 13.590 -12.445 -13.327 1.00 81.62 443 GLN A CA 1
ATOM 3604 C C . GLN A 1 443 ? 13.076 -12.930 -14.691 1.00 81.62 443 GLN A C 1
ATOM 3606 O O . GLN A 1 443 ? 13.536 -12.431 -15.712 1.00 81.62 443 GLN A O 1
ATOM 3611 N N . ALA A 1 444 ? 12.067 -13.809 -14.714 1.00 85.19 444 ALA A N 1
ATOM 3612 C CA . ALA A 1 444 ? 11.594 -14.497 -15.921 1.00 85.19 444 ALA A CA 1
ATOM 3613 C C . ALA A 1 444 ? 11.069 -13.561 -17.023 1.00 85.19 444 ALA A C 1
ATOM 3615 O O . ALA A 1 444 ? 11.275 -13.804 -18.207 1.00 85.19 444 ALA A O 1
ATOM 3616 N N . HIS A 1 445 ? 10.408 -12.466 -16.644 1.00 89.25 445 HIS A N 1
ATOM 3617 C CA . HIS A 1 445 ? 9.790 -11.529 -17.593 1.00 89.25 445 HIS A CA 1
ATOM 3618 C C . HIS A 1 445 ? 10.452 -10.147 -17.602 1.00 89.25 445 HIS A C 1
ATOM 3620 O O . HIS A 1 445 ? 9.944 -9.216 -18.229 1.00 89.25 445 HIS A O 1
ATOM 3626 N N . ARG A 1 446 ? 11.595 -10.001 -16.920 1.00 92.50 446 ARG A N 1
ATOM 3627 C CA . ARG A 1 446 ? 12.254 -8.707 -16.717 1.00 92.50 446 ARG A CA 1
ATOM 3628 C C . ARG A 1 446 ? 12.656 -8.042 -18.022 1.00 92.50 446 ARG A C 1
ATOM 3630 O O . ARG A 1 446 ? 12.354 -6.871 -18.222 1.00 92.50 446 ARG A O 1
ATOM 3637 N N . LEU A 1 447 ? 13.342 -8.785 -18.891 1.00 92.69 447 LEU A N 1
ATOM 3638 C CA . LEU A 1 447 ? 13.850 -8.256 -20.153 1.00 92.69 447 LEU A CA 1
ATOM 3639 C C . LEU A 1 447 ? 12.696 -7.766 -21.036 1.00 92.69 447 LEU A C 1
ATOM 3641 O O . LEU A 1 447 ? 12.719 -6.628 -21.495 1.00 92.69 447 LEU A O 1
ATOM 3645 N N . ARG A 1 448 ? 11.639 -8.578 -21.187 1.00 94.75 448 ARG A N 1
ATOM 3646 C CA . ARG A 1 448 ? 10.433 -8.197 -21.938 1.00 94.75 448 ARG A CA 1
ATOM 3647 C C . ARG A 1 448 ? 9.777 -6.939 -21.359 1.00 94.75 448 ARG A C 1
ATOM 3649 O O . ARG A 1 448 ? 9.476 -6.019 -22.111 1.00 94.75 448 ARG A O 1
ATOM 3656 N N . ALA A 1 449 ? 9.600 -6.868 -20.039 1.00 95.12 449 ALA A N 1
ATOM 3657 C CA . ALA A 1 449 ? 9.019 -5.697 -19.381 1.00 95.12 449 ALA A CA 1
ATOM 3658 C C . ALA A 1 449 ? 9.861 -4.427 -19.584 1.00 95.12 449 ALA A C 1
ATOM 3660 O O . ALA A 1 449 ? 9.305 -3.371 -19.873 1.00 95.12 449 ALA A O 1
ATOM 3661 N N . LEU A 1 450 ? 11.193 -4.525 -19.496 1.00 95.12 450 LEU A N 1
ATOM 3662 C CA . LEU A 1 450 ? 12.093 -3.398 -19.750 1.00 95.12 450 LEU A CA 1
ATOM 3663 C C . LEU A 1 450 ? 12.041 -2.933 -21.210 1.00 95.12 450 LEU A C 1
ATOM 3665 O O . LEU A 1 450 ? 12.057 -1.731 -21.450 1.00 95.12 450 LEU A O 1
ATOM 3669 N N . ILE A 1 451 ? 11.951 -3.853 -22.176 1.00 94.75 451 ILE A N 1
ATOM 3670 C CA . ILE A 1 451 ? 11.821 -3.510 -23.602 1.00 94.75 451 ILE A CA 1
ATOM 3671 C C . ILE A 1 451 ? 10.504 -2.770 -23.865 1.00 94.75 451 ILE A C 1
ATOM 3673 O O . ILE A 1 451 ? 10.470 -1.791 -24.605 1.00 94.75 451 ILE A O 1
ATOM 3677 N N . LEU A 1 452 ? 9.398 -3.217 -23.270 1.00 95.81 452 LEU A N 1
ATOM 3678 C CA . LEU A 1 452 ? 8.121 -2.518 -23.425 1.00 95.81 452 LEU A CA 1
ATOM 3679 C C . LEU A 1 452 ? 8.138 -1.161 -22.713 1.00 95.81 452 LEU A C 1
ATOM 3681 O O . LEU A 1 452 ? 7.630 -0.176 -23.243 1.00 95.81 452 LEU A O 1
ATOM 3685 N N . LEU A 1 453 ? 8.776 -1.082 -21.544 1.00 95.75 453 LEU A N 1
ATOM 3686 C CA . LEU A 1 453 ? 8.986 0.178 -20.845 1.00 95.75 453 LEU A CA 1
ATOM 3687 C C . LEU A 1 453 ? 9.827 1.155 -21.675 1.0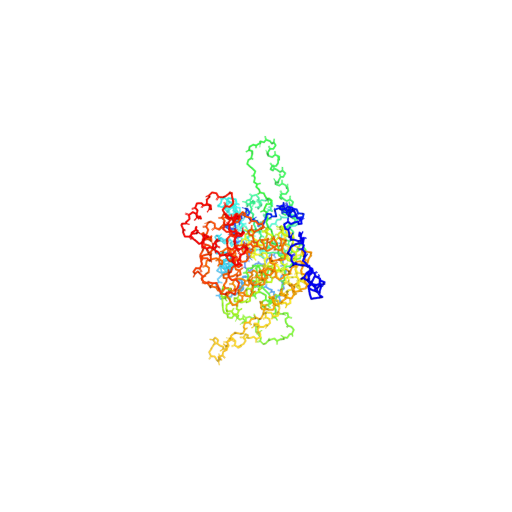0 95.75 453 LEU A C 1
ATOM 3689 O O . LEU A 1 453 ? 9.475 2.326 -21.743 1.00 95.75 453 LEU A O 1
ATOM 3693 N N . SER A 1 454 ? 10.908 0.712 -22.323 1.00 95.00 454 SER A N 1
ATOM 3694 C CA . SER A 1 454 ? 11.726 1.600 -23.155 1.00 95.00 454 SER A CA 1
ATOM 3695 C C . SER A 1 454 ? 10.927 2.151 -24.336 1.00 95.00 454 SER A C 1
ATOM 3697 O O . SER A 1 454 ? 10.959 3.358 -24.562 1.00 95.00 454 SER A O 1
ATOM 3699 N N . LYS A 1 455 ? 10.129 1.309 -25.009 1.00 94.75 455 LYS A N 1
ATOM 3700 C CA . LYS A 1 455 ? 9.181 1.745 -26.050 1.00 94.75 455 LYS A CA 1
ATOM 3701 C C . LYS A 1 455 ? 8.168 2.766 -25.521 1.00 94.75 455 LYS A C 1
ATOM 3703 O O . LYS A 1 455 ? 7.869 3.736 -26.204 1.00 94.75 455 LYS A O 1
ATOM 3708 N N . PHE A 1 456 ? 7.662 2.579 -24.301 1.00 95.50 456 PHE A N 1
ATOM 3709 C CA . PHE A 1 456 ? 6.745 3.532 -23.672 1.00 95.50 456 PHE A CA 1
ATOM 3710 C C . PHE A 1 456 ? 7.411 4.884 -23.383 1.00 95.50 456 PHE A C 1
ATOM 3712 O O . PHE A 1 456 ? 6.859 5.926 -23.722 1.00 95.50 456 PHE A O 1
ATOM 3719 N N . LEU A 1 457 ? 8.612 4.889 -22.799 1.00 94.50 457 LEU A N 1
ATOM 3720 C CA . LEU A 1 457 ? 9.353 6.125 -22.505 1.00 94.50 457 LEU A CA 1
ATOM 3721 C C . LEU A 1 457 ? 9.766 6.886 -23.777 1.00 94.50 457 LEU A C 1
ATOM 3723 O O . LEU A 1 457 ? 9.986 8.096 -23.724 1.00 94.50 457 LEU A O 1
ATOM 3727 N N . ASP A 1 458 ? 9.861 6.196 -24.914 1.00 93.38 458 ASP A N 1
ATOM 3728 C CA . ASP A 1 458 ? 10.155 6.802 -26.216 1.00 93.38 458 ASP A CA 1
ATOM 3729 C C . ASP A 1 458 ? 8.997 7.654 -26.770 1.00 93.38 458 ASP A C 1
ATOM 3731 O O . ASP A 1 458 ? 9.219 8.527 -27.604 1.00 93.38 458 ASP A O 1
ATOM 3735 N N . LEU A 1 459 ? 7.772 7.486 -26.252 1.00 91.38 459 LEU A N 1
ATOM 3736 C CA . LEU A 1 459 ? 6.601 8.284 -26.648 1.00 91.38 459 LEU A CA 1
ATOM 3737 C C . LEU A 1 459 ? 6.722 9.773 -26.275 1.00 91.38 459 LEU A C 1
ATOM 3739 O O . LEU A 1 459 ? 5.936 10.596 -26.751 1.00 91.38 459 LEU A O 1
ATOM 3743 N N . GLY A 1 460 ? 7.678 10.127 -25.411 1.00 89.38 460 GLY A N 1
ATOM 3744 C CA . GLY A 1 460 ? 8.029 11.506 -25.079 1.00 89.38 460 GLY A CA 1
ATOM 3745 C C . GLY A 1 460 ? 8.003 11.828 -23.579 1.00 89.38 460 GLY A C 1
ATOM 3746 O O . GLY A 1 460 ? 7.797 10.944 -22.744 1.00 89.38 460 GLY A O 1
ATOM 3747 N N . PRO A 1 461 ? 8.200 13.110 -23.209 1.00 88.81 461 PRO A N 1
ATOM 3748 C CA . PRO A 1 461 ? 8.337 13.535 -21.812 1.00 88.81 461 PRO A CA 1
ATOM 3749 C C . PRO A 1 461 ? 7.152 13.170 -20.911 1.00 88.81 461 PRO A C 1
ATOM 3751 O O . PRO A 1 461 ? 7.351 12.789 -19.760 1.00 88.81 461 PRO A O 1
ATOM 3754 N N . TRP A 1 462 ? 5.923 13.219 -21.434 1.00 89.25 462 TRP A N 1
ATOM 3755 C CA . TRP A 1 462 ? 4.712 12.860 -20.688 1.00 89.25 462 TRP A CA 1
ATOM 3756 C C . TRP A 1 462 ? 4.753 11.408 -20.177 1.00 89.25 462 TRP A C 1
ATOM 3758 O O . TRP A 1 462 ? 4.392 11.141 -19.030 1.00 89.25 462 TRP A O 1
ATOM 3768 N N . ALA A 1 463 ? 5.255 10.474 -20.993 1.00 91.94 463 ALA A N 1
ATOM 3769 C CA . ALA A 1 463 ? 5.366 9.063 -20.639 1.00 91.94 463 ALA A CA 1
ATOM 3770 C C . ALA A 1 463 ? 6.435 8.850 -19.559 1.00 91.94 463 ALA A C 1
ATOM 3772 O O . ALA A 1 463 ? 6.232 8.079 -18.618 1.00 91.94 463 ALA A O 1
ATOM 3773 N N . VAL A 1 464 ? 7.543 9.594 -19.639 1.00 92.44 464 VAL A N 1
ATOM 3774 C CA . VAL A 1 464 ? 8.584 9.605 -18.603 1.00 92.44 464 VAL A CA 1
ATOM 3775 C C . VAL A 1 464 ? 8.027 10.124 -17.277 1.00 92.44 464 VAL A C 1
ATOM 3777 O O . VAL A 1 464 ? 8.184 9.457 -16.254 1.00 92.44 464 VAL A O 1
ATOM 3780 N N . HIS A 1 465 ? 7.314 11.254 -17.280 1.00 89.62 465 HIS A N 1
ATOM 3781 C CA . HIS A 1 465 ? 6.665 11.782 -16.076 1.00 89.62 465 HIS A CA 1
ATOM 3782 C C . HIS A 1 465 ? 5.664 10.788 -15.481 1.00 89.62 465 HIS A C 1
ATOM 3784 O O . HIS A 1 465 ? 5.675 10.559 -14.268 1.00 89.62 465 HIS A O 1
ATOM 3790 N N . LEU A 1 466 ? 4.855 10.135 -16.320 1.00 90.25 466 LEU A N 1
ATOM 3791 C CA . LEU A 1 466 ? 3.900 9.130 -15.864 1.00 90.25 466 LEU A CA 1
ATOM 3792 C C . LEU A 1 466 ? 4.611 7.941 -15.201 1.00 90.25 466 LEU A C 1
ATOM 3794 O O . LEU A 1 466 ? 4.265 7.566 -14.080 1.00 90.25 466 LEU A O 1
ATOM 3798 N N . ALA A 1 467 ? 5.654 7.394 -15.828 1.00 92.38 467 ALA A N 1
ATOM 3799 C CA . ALA A 1 467 ? 6.422 6.283 -15.270 1.00 92.38 467 ALA A CA 1
ATOM 3800 C C . ALA A 1 467 ? 7.111 6.652 -13.940 1.00 92.38 467 ALA A C 1
ATOM 3802 O O . ALA A 1 467 ? 7.101 5.867 -12.984 1.00 92.38 467 ALA A O 1
ATOM 3803 N N . LEU A 1 468 ? 7.667 7.865 -13.838 1.00 91.19 468 LEU A N 1
ATOM 3804 C CA . LEU A 1 468 ? 8.265 8.375 -12.601 1.00 91.19 468 LEU A CA 1
ATOM 3805 C C . LEU A 1 468 ? 7.219 8.558 -11.493 1.00 91.19 468 LEU A C 1
ATOM 3807 O O . LEU A 1 468 ? 7.477 8.179 -10.350 1.00 91.19 468 LEU A O 1
ATOM 3811 N N . SER A 1 469 ? 6.026 9.058 -11.827 1.00 88.38 469 SER A N 1
ATOM 3812 C CA . SER A 1 469 ? 4.934 9.274 -10.867 1.00 88.38 469 SER A CA 1
ATOM 3813 C C . SER A 1 469 ? 4.380 7.976 -10.261 1.00 88.38 469 SER A C 1
ATOM 3815 O O . SER A 1 469 ? 3.995 7.960 -9.092 1.00 88.38 469 SER A O 1
ATOM 3817 N N . ILE A 1 470 ? 4.422 6.868 -11.009 1.00 88.44 470 ILE A N 1
ATOM 3818 C CA . ILE A 1 470 ? 4.071 5.523 -10.516 1.00 88.44 470 ILE A CA 1
ATOM 3819 C C . ILE A 1 470 ? 5.121 4.987 -9.538 1.00 88.44 470 ILE A C 1
ATOM 3821 O O . ILE A 1 470 ? 4.817 4.133 -8.700 1.00 88.44 470 ILE A O 1
ATOM 3825 N N . GLY A 1 471 ? 6.349 5.502 -9.608 1.00 89.44 471 GLY A N 1
ATOM 3826 C CA . GLY A 1 471 ? 7.452 5.106 -8.742 1.00 89.44 471 GLY A CA 1
ATOM 3827 C C . GLY A 1 471 ? 8.381 4.071 -9.369 1.00 89.44 471 GLY A C 1
ATOM 3828 O O . GLY A 1 471 ? 8.898 3.216 -8.656 1.00 89.44 471 GLY A O 1
ATOM 3829 N N . ILE A 1 472 ? 8.624 4.138 -10.681 1.00 91.69 472 ILE A N 1
ATOM 3830 C CA . ILE A 1 472 ? 9.557 3.224 -11.359 1.00 91.69 472 ILE A CA 1
ATOM 3831 C C . ILE A 1 472 ? 11.027 3.452 -10.976 1.00 91.69 472 ILE A C 1
ATOM 3833 O O . ILE A 1 472 ? 11.848 2.536 -11.033 1.00 91.69 472 ILE A O 1
ATOM 3837 N N . PHE A 1 473 ? 11.354 4.677 -10.557 1.00 92.25 473 PHE A N 1
ATOM 3838 C CA . PHE A 1 473 ? 12.724 5.148 -10.369 1.00 92.25 473 PHE A CA 1
ATOM 3839 C C . PHE A 1 473 ? 13.583 4.273 -9.430 1.00 92.25 473 PHE A C 1
ATOM 3841 O O . PHE A 1 473 ? 14.670 3.863 -9.836 1.00 92.25 473 PHE A O 1
ATOM 3848 N N . PRO A 1 474 ? 13.124 3.878 -8.222 1.00 90.56 474 PRO A N 1
ATOM 3849 C CA . PRO A 1 474 ? 13.931 3.039 -7.333 1.00 90.56 474 PRO A CA 1
ATOM 3850 C C . PRO A 1 474 ? 14.283 1.671 -7.935 1.00 90.56 474 PRO A C 1
ATOM 3852 O O . PRO A 1 474 ? 15.322 1.097 -7.607 1.00 90.56 474 PRO A O 1
ATOM 3855 N N . TYR A 1 475 ? 13.434 1.140 -8.819 1.00 90.31 475 TYR A N 1
ATOM 3856 C CA . TYR A 1 475 ? 13.656 -0.152 -9.463 1.00 90.31 475 TYR A CA 1
ATOM 3857 C C . TYR A 1 475 ? 14.720 -0.051 -10.555 1.00 90.31 475 TYR A C 1
ATOM 3859 O O . TYR A 1 475 ? 15.633 -0.874 -10.585 1.00 90.31 475 TYR A O 1
ATOM 3867 N N . VAL A 1 476 ? 14.655 0.978 -11.406 1.00 92.56 476 VAL A N 1
ATOM 3868 C CA . VAL A 1 476 ? 15.662 1.193 -12.461 1.00 92.56 476 VAL A CA 1
ATOM 3869 C C . VAL A 1 476 ? 17.034 1.553 -11.888 1.00 92.56 476 VAL A C 1
ATOM 3871 O O . VAL A 1 476 ? 18.038 1.101 -12.428 1.00 92.56 476 VAL A O 1
ATOM 3874 N N . VAL A 1 477 ? 17.096 2.266 -10.757 1.00 93.06 477 VAL A N 1
ATOM 3875 C CA . VAL A 1 477 ? 18.351 2.487 -10.014 1.00 93.06 477 VAL A CA 1
ATOM 3876 C C . VAL A 1 477 ? 18.934 1.160 -9.537 1.00 93.06 477 VAL A C 1
ATOM 3878 O O . VAL A 1 477 ? 20.084 0.845 -9.833 1.00 93.06 477 VAL A O 1
ATOM 3881 N N . LYS A 1 478 ? 18.128 0.324 -8.874 1.00 91.56 478 LYS A N 1
ATOM 3882 C CA . LYS A 1 478 ? 18.588 -0.978 -8.371 1.00 91.56 478 LYS A CA 1
ATOM 3883 C C . LYS A 1 478 ? 19.054 -1.917 -9.491 1.00 91.56 478 LYS A C 1
ATOM 3885 O O . LYS A 1 478 ? 19.966 -2.713 -9.283 1.00 91.56 478 LYS A O 1
ATOM 3890 N N . LEU A 1 479 ? 18.454 -1.832 -10.679 1.00 91.94 479 LEU A N 1
ATOM 3891 C CA . LEU A 1 479 ? 18.841 -2.647 -11.833 1.00 91.94 479 LEU A CA 1
ATOM 3892 C C . LEU A 1 479 ? 20.226 -2.299 -12.399 1.00 91.94 479 LEU A C 1
ATOM 3894 O O . LEU A 1 479 ? 20.825 -3.168 -13.027 1.00 91.94 479 LEU A O 1
ATOM 3898 N N . LEU A 1 480 ? 20.778 -1.110 -12.123 1.00 92.50 480 LEU A N 1
ATOM 3899 C CA . LEU A 1 480 ? 22.164 -0.772 -12.491 1.00 92.50 480 LEU A CA 1
ATOM 3900 C C . LEU A 1 480 ? 23.203 -1.648 -11.778 1.00 92.50 480 LEU A C 1
ATOM 3902 O O . LEU A 1 480 ? 24.317 -1.805 -12.262 1.00 92.50 480 LEU A O 1
ATOM 3906 N N . GLN A 1 481 ? 22.837 -2.259 -10.649 1.00 90.38 481 GLN A N 1
ATOM 3907 C CA . GLN A 1 481 ? 23.697 -3.194 -9.916 1.00 90.38 481 GLN A CA 1
ATOM 3908 C C . GLN A 1 481 ? 23.629 -4.625 -10.483 1.00 90.38 481 GLN A C 1
ATOM 3910 O O . GLN A 1 481 ? 24.284 -5.531 -9.971 1.00 90.38 481 GLN A O 1
ATOM 3915 N N . SER A 1 482 ? 22.810 -4.871 -11.512 1.00 89.50 482 SER A N 1
ATOM 3916 C CA . SER A 1 482 ? 22.676 -6.195 -12.118 1.00 89.50 482 SER A CA 1
ATOM 3917 C C . SER A 1 482 ? 23.879 -6.540 -12.999 1.00 89.50 482 SER A C 1
ATOM 3919 O O . SER A 1 482 ? 24.296 -5.747 -13.836 1.00 89.50 482 SER A O 1
ATOM 3921 N N . ALA A 1 483 ? 24.389 -7.768 -12.874 1.00 87.56 483 ALA A N 1
ATOM 3922 C CA . ALA A 1 483 ? 25.468 -8.284 -13.722 1.00 87.56 483 ALA A CA 1
ATOM 3923 C C . ALA A 1 483 ? 24.997 -8.770 -15.115 1.00 87.56 483 ALA A C 1
ATOM 3925 O O . ALA A 1 483 ? 25.823 -9.126 -15.961 1.00 87.56 483 ALA A O 1
ATOM 3926 N N . ALA A 1 484 ? 23.681 -8.813 -15.362 1.00 89.19 484 ALA A N 1
ATOM 3927 C CA . ALA A 1 484 ? 23.098 -9.366 -16.582 1.00 89.19 484 ALA A CA 1
ATOM 3928 C C . ALA A 1 484 ? 23.366 -8.466 -17.803 1.00 89.19 484 ALA A C 1
ATOM 3930 O O . ALA A 1 484 ? 22.841 -7.358 -17.909 1.00 89.19 484 ALA A O 1
ATOM 3931 N N . GLN A 1 485 ? 24.168 -8.962 -18.751 1.00 88.69 485 GLN A N 1
ATOM 3932 C CA . GLN A 1 485 ? 24.613 -8.186 -19.918 1.00 88.69 485 GLN A CA 1
ATOM 3933 C C . GLN A 1 485 ? 23.469 -7.828 -20.877 1.00 88.69 485 GLN A C 1
ATOM 3935 O O . GLN A 1 485 ? 23.475 -6.749 -21.464 1.00 88.69 485 GLN A O 1
ATOM 3940 N N . GLU A 1 486 ? 22.464 -8.697 -20.989 1.00 89.94 486 GLU A N 1
ATOM 3941 C CA . GLU A 1 486 ? 21.263 -8.499 -21.814 1.00 89.94 486 GLU A CA 1
ATOM 3942 C C . GLU A 1 486 ? 20.437 -7.261 -21.421 1.00 89.94 486 GLU A C 1
ATOM 3944 O O . GLU A 1 486 ? 19.703 -6.720 -22.244 1.00 89.94 486 GLU A O 1
ATOM 3949 N N . LEU A 1 487 ? 20.580 -6.769 -20.184 1.00 91.06 487 LEU A N 1
ATOM 3950 C CA . LEU A 1 487 ? 19.853 -5.592 -19.706 1.00 91.06 487 LEU A CA 1
ATOM 3951 C C . LEU A 1 487 ? 20.518 -4.278 -20.133 1.00 91.06 487 LEU A C 1
ATOM 3953 O O . LEU A 1 487 ? 19.843 -3.250 -20.193 1.00 91.06 487 LEU A O 1
ATOM 3957 N N . LYS A 1 488 ? 21.825 -4.290 -20.439 1.00 91.62 488 LYS A N 1
ATOM 3958 C CA . LYS A 1 488 ? 22.612 -3.083 -20.745 1.00 91.62 488 LYS A CA 1
ATOM 3959 C C . LYS A 1 488 ? 21.976 -2.180 -21.804 1.00 91.62 488 LYS A C 1
ATOM 3961 O O . LYS A 1 488 ? 21.797 -1.004 -21.489 1.00 91.62 488 LYS A O 1
ATOM 3966 N N . PRO A 1 489 ? 21.587 -2.674 -22.996 1.00 91.94 489 PRO A N 1
ATOM 3967 C CA . PRO A 1 489 ? 21.057 -1.812 -24.053 1.00 91.94 489 PRO A CA 1
ATOM 3968 C C . PRO A 1 489 ? 19.794 -1.067 -23.607 1.00 91.94 489 PRO A C 1
ATOM 3970 O O . PRO A 1 489 ? 19.684 0.153 -23.729 1.00 91.94 489 PRO A O 1
ATOM 3973 N N . VAL A 1 490 ? 18.870 -1.801 -22.988 1.00 93.50 490 VAL A N 1
ATOM 3974 C CA . VAL A 1 490 ? 17.576 -1.270 -22.557 1.00 93.50 490 VAL A CA 1
ATOM 3975 C C . VAL A 1 490 ? 17.730 -0.312 -21.374 1.00 93.50 490 VAL A C 1
ATOM 3977 O O . VAL A 1 490 ? 17.085 0.733 -21.337 1.00 93.50 490 VAL A O 1
ATOM 3980 N N . MET A 1 491 ? 18.627 -0.621 -20.433 1.00 94.56 491 MET A N 1
ATOM 3981 C CA . MET A 1 491 ? 18.927 0.250 -19.294 1.00 94.56 491 MET A CA 1
ATOM 3982 C C . MET A 1 491 ? 19.546 1.579 -19.730 1.00 94.56 491 MET A C 1
ATOM 3984 O O . MET A 1 491 ? 19.146 2.621 -19.216 1.00 94.56 491 MET A O 1
ATOM 3988 N N . VAL A 1 492 ? 20.479 1.561 -20.689 1.00 94.62 492 VAL A N 1
ATOM 3989 C CA . VAL A 1 492 ? 21.059 2.785 -21.268 1.00 94.62 492 VAL A CA 1
ATOM 3990 C C . VAL A 1 492 ? 19.963 3.655 -21.877 1.00 94.62 492 VAL A C 1
ATOM 3992 O O . VAL A 1 492 ? 19.883 4.842 -21.568 1.00 94.62 492 VAL A O 1
ATOM 3995 N N . PHE A 1 493 ? 19.067 3.060 -22.667 1.00 94.88 493 PHE A N 1
ATOM 3996 C CA . PHE A 1 493 ? 17.965 3.795 -23.280 1.00 94.88 493 PHE A CA 1
ATOM 3997 C C . PHE A 1 493 ? 17.017 4.411 -22.239 1.00 94.88 493 PHE A C 1
ATOM 3999 O O . PHE A 1 493 ? 16.700 5.597 -22.315 1.00 94.88 493 PHE A O 1
ATOM 4006 N N . ILE A 1 494 ? 16.586 3.630 -21.240 1.00 96.00 494 ILE A N 1
ATOM 4007 C CA . ILE A 1 494 ? 15.696 4.104 -20.167 1.00 96.00 494 ILE A CA 1
ATOM 4008 C C . ILE A 1 494 ? 16.319 5.301 -19.437 1.00 96.00 494 ILE A C 1
ATOM 4010 O O . ILE A 1 494 ? 15.654 6.319 -19.244 1.00 96.00 494 ILE A O 1
ATOM 4014 N N . TRP A 1 495 ? 17.594 5.205 -19.056 1.00 96.06 495 TRP A N 1
ATOM 4015 C CA . TRP A 1 495 ? 18.281 6.276 -18.335 1.00 96.06 495 TRP A CA 1
ATOM 4016 C C . TRP A 1 495 ? 18.504 7.522 -19.184 1.00 96.06 495 TRP A C 1
ATOM 4018 O O . TRP A 1 495 ? 18.307 8.626 -18.679 1.00 96.06 495 TRP A O 1
ATOM 4028 N N . ALA A 1 496 ? 18.817 7.369 -20.473 1.00 95.25 496 ALA A N 1
ATOM 4029 C CA . ALA A 1 496 ? 18.906 8.499 -21.391 1.00 95.25 496 ALA A CA 1
ATOM 4030 C C . ALA A 1 496 ? 17.570 9.259 -21.465 1.00 95.25 496 ALA A C 1
ATOM 4032 O O . ALA A 1 496 ? 17.552 10.485 -21.381 1.00 95.25 496 ALA A O 1
ATOM 4033 N N . ARG A 1 497 ? 16.434 8.547 -21.528 1.00 94.75 497 ARG A N 1
ATOM 4034 C CA . ARG A 1 497 ? 15.099 9.174 -21.525 1.00 94.75 497 ARG A CA 1
ATOM 4035 C C . ARG A 1 497 ? 14.766 9.864 -20.206 1.00 94.75 497 ARG A C 1
ATOM 4037 O O . ARG A 1 497 ? 14.247 10.975 -20.231 1.00 94.75 497 ARG A O 1
ATOM 4044 N N . ILE A 1 498 ? 15.089 9.247 -19.068 1.00 93.88 498 ILE A N 1
ATOM 4045 C CA . ILE A 1 498 ? 14.867 9.855 -17.746 1.00 93.88 498 ILE A CA 1
ATOM 4046 C C . ILE A 1 498 ? 15.700 11.134 -17.594 1.00 93.88 498 ILE A C 1
ATOM 4048 O O . ILE A 1 498 ? 15.147 12.172 -17.246 1.00 93.88 498 ILE A O 1
ATOM 4052 N N . MET A 1 499 ? 17.001 11.087 -17.894 1.00 92.12 499 MET A N 1
ATOM 4053 C CA . MET A 1 499 ? 17.905 12.232 -17.718 1.00 92.12 499 MET A CA 1
ATOM 4054 C C . MET A 1 499 ? 17.651 13.368 -18.709 1.00 92.12 499 MET A C 1
ATOM 4056 O O . MET A 1 499 ? 17.914 14.524 -18.385 1.00 92.12 499 MET A O 1
ATOM 4060 N N . ALA A 1 500 ? 17.100 13.062 -19.887 1.00 90.38 500 ALA A N 1
ATOM 4061 C CA . ALA A 1 500 ? 16.633 14.082 -20.820 1.00 90.38 500 ALA A CA 1
ATOM 4062 C C . ALA A 1 500 ? 15.453 14.902 -20.268 1.00 90.38 500 ALA A C 1
ATOM 4064 O O . ALA A 1 500 ? 15.285 16.053 -20.663 1.00 90.38 500 ALA A O 1
ATOM 4065 N N . VAL A 1 501 ? 14.651 14.328 -19.363 1.00 88.94 501 VAL A N 1
ATOM 4066 C CA . VAL A 1 501 ? 13.477 14.980 -18.761 1.00 88.94 501 VAL A CA 1
ATOM 4067 C C . VAL A 1 501 ? 13.800 15.588 -17.395 1.00 88.94 501 VAL A C 1
ATOM 4069 O O . VAL A 1 501 ? 13.451 16.737 -17.138 1.00 88.94 501 VAL A O 1
ATOM 4072 N N . ASP A 1 502 ? 14.481 14.848 -16.518 1.00 88.56 502 ASP A N 1
ATOM 4073 C CA . ASP A 1 502 ? 14.839 15.292 -15.170 1.00 88.56 502 ASP A CA 1
ATOM 4074 C C . ASP A 1 502 ? 16.310 14.985 -14.860 1.00 88.56 502 ASP A C 1
ATOM 4076 O O . ASP A 1 502 ? 16.677 13.868 -14.498 1.00 88.56 502 ASP A O 1
ATOM 4080 N N . HIS A 1 503 ? 17.161 16.007 -14.957 1.00 86.81 503 HIS A N 1
ATOM 4081 C CA . HIS A 1 503 ? 18.594 15.907 -14.667 1.00 86.81 503 HIS A CA 1
ATOM 4082 C C . HIS A 1 503 ? 18.911 15.860 -13.160 1.00 86.81 503 HIS A C 1
ATOM 4084 O O . HIS A 1 503 ? 20.026 15.506 -12.778 1.00 86.81 503 HIS A O 1
ATOM 4090 N N . THR A 1 504 ? 17.951 16.148 -12.268 1.00 88.44 504 THR A N 1
ATOM 4091 C CA . THR A 1 504 ? 18.191 16.129 -10.810 1.00 88.44 504 THR A CA 1
ATOM 4092 C C . THR A 1 504 ? 18.530 14.732 -10.283 1.00 88.44 504 THR A C 1
ATOM 4094 O O . THR A 1 504 ? 19.087 14.597 -9.190 1.00 88.44 504 THR A O 1
ATOM 4097 N N . VAL A 1 505 ? 18.228 13.686 -11.063 1.00 91.06 505 VAL A N 1
ATOM 4098 C CA . VAL A 1 505 ? 18.561 12.278 -10.781 1.00 91.06 505 VAL A CA 1
ATOM 4099 C C . VAL A 1 505 ? 20.067 12.004 -10.702 1.00 91.06 505 VAL A C 1
ATOM 4101 O O . VAL A 1 505 ? 20.463 10.946 -10.217 1.00 91.06 505 VAL A O 1
ATOM 4104 N N . GLN A 1 506 ? 20.916 12.962 -11.095 1.00 91.94 506 GLN A N 1
ATOM 4105 C CA . GLN A 1 506 ? 22.369 12.897 -10.907 1.00 91.94 506 GLN A CA 1
ATOM 4106 C C . GLN A 1 506 ? 22.777 12.625 -9.449 1.00 91.94 506 GLN A C 1
ATOM 4108 O O . GLN A 1 506 ? 23.702 11.856 -9.202 1.00 91.94 506 GLN A O 1
ATOM 4113 N N . ASN A 1 507 ? 22.045 13.168 -8.468 1.00 91.06 507 ASN A N 1
ATOM 4114 C CA . ASN A 1 507 ? 22.340 12.937 -7.050 1.00 91.06 507 ASN A CA 1
ATOM 4115 C C . ASN A 1 507 ? 22.170 11.458 -6.664 1.00 91.06 507 ASN A C 1
ATOM 4117 O O . ASN A 1 507 ? 22.948 10.916 -5.880 1.00 91.06 507 ASN A O 1
ATOM 4121 N N . ASP A 1 508 ? 21.148 10.806 -7.220 1.00 91.75 508 ASP A N 1
ATOM 4122 C CA . ASP A 1 508 ? 20.843 9.401 -6.968 1.00 91.75 508 ASP A CA 1
ATOM 4123 C C . ASP A 1 508 ? 21.878 8.485 -7.653 1.00 91.75 508 ASP A C 1
ATOM 4125 O O . ASP A 1 508 ? 22.361 7.533 -7.040 1.00 91.75 508 ASP A O 1
ATOM 4129 N N . LEU A 1 509 ? 22.296 8.823 -8.882 1.00 92.81 509 LEU A N 1
ATOM 4130 C CA . LEU A 1 509 ? 23.374 8.119 -9.589 1.00 92.81 509 LEU A CA 1
ATOM 4131 C C . LEU A 1 509 ? 24.723 8.224 -8.869 1.00 92.81 509 LEU A C 1
ATOM 4133 O O . LEU A 1 509 ? 25.461 7.240 -8.838 1.00 92.81 509 LEU A O 1
ATOM 4137 N N . LEU A 1 510 ? 25.045 9.387 -8.293 1.00 92.75 510 LEU A N 1
ATOM 4138 C CA . LEU A 1 510 ? 26.273 9.563 -7.519 1.00 92.75 510 LEU A CA 1
ATOM 4139 C C . LEU A 1 510 ? 26.237 8.713 -6.246 1.00 92.75 510 LEU A C 1
ATOM 4141 O O . LEU A 1 510 ? 27.186 7.992 -5.955 1.00 92.75 510 LEU A O 1
ATOM 4145 N N . LYS A 1 511 ? 25.132 8.784 -5.497 1.00 90.75 511 LYS A N 1
ATOM 4146 C CA . LYS A 1 511 ? 24.991 8.112 -4.201 1.00 90.75 511 LYS A CA 1
ATOM 4147 C C . LYS A 1 511 ? 25.182 6.596 -4.286 1.00 90.75 511 LYS A C 1
ATOM 4149 O O . LYS A 1 511 ? 25.814 6.023 -3.402 1.00 90.75 511 LYS A O 1
ATOM 4154 N N . ASP A 1 512 ? 24.653 5.968 -5.333 1.00 87.69 512 ASP A N 1
ATOM 4155 C CA . ASP A 1 512 ? 24.724 4.515 -5.521 1.00 87.69 512 ASP A CA 1
ATOM 4156 C C . ASP A 1 512 ? 25.873 4.084 -6.456 1.00 87.69 512 ASP A C 1
ATOM 4158 O O . ASP A 1 512 ? 25.913 2.930 -6.886 1.00 87.69 512 ASP A O 1
ATOM 4162 N N . ASN A 1 513 ? 26.805 4.992 -6.789 1.00 90.25 513 ASN A N 1
ATOM 4163 C CA . ASN A 1 513 ? 27.893 4.773 -7.756 1.00 90.25 513 ASN A CA 1
ATOM 4164 C C . ASN A 1 513 ? 27.405 4.258 -9.129 1.00 90.25 513 ASN A C 1
ATOM 4166 O O . ASN A 1 513 ? 28.145 3.609 -9.872 1.00 90.25 513 ASN A O 1
ATOM 4170 N N . GLY A 1 514 ? 26.154 4.561 -9.487 1.00 92.06 514 GLY A N 1
ATOM 4171 C CA . GLY A 1 514 ? 25.495 4.072 -10.697 1.00 92.06 514 GLY A CA 1
ATOM 4172 C C . GLY A 1 514 ? 26.111 4.616 -11.985 1.00 92.06 514 GLY A C 1
ATOM 4173 O O . GLY A 1 514 ? 26.016 3.967 -13.023 1.00 92.06 514 GLY A O 1
ATOM 4174 N N . ILE A 1 515 ? 26.796 5.764 -11.934 1.00 93.38 515 ILE A N 1
ATOM 4175 C CA . ILE A 1 515 ? 27.435 6.372 -13.113 1.00 93.38 515 ILE A CA 1
ATOM 4176 C C . ILE A 1 515 ? 28.511 5.470 -13.743 1.00 93.38 515 ILE A C 1
ATOM 4178 O O . ILE A 1 515 ? 28.646 5.428 -14.968 1.00 93.38 515 ILE A O 1
ATOM 4182 N N . HIS A 1 516 ? 29.213 4.666 -12.934 1.00 92.50 516 HIS A N 1
ATOM 4183 C CA . HIS A 1 516 ? 30.230 3.731 -13.426 1.00 92.50 516 HIS A CA 1
ATOM 4184 C C . HIS A 1 516 ? 29.656 2.669 -14.367 1.00 92.50 516 HIS A C 1
ATOM 4186 O O . HIS A 1 516 ? 30.367 2.191 -15.251 1.00 92.50 516 HIS A O 1
ATOM 4192 N N . TYR A 1 517 ? 28.364 2.347 -14.238 1.00 93.38 517 TYR A N 1
ATOM 4193 C CA . TYR A 1 517 ? 27.674 1.462 -15.171 1.00 93.38 517 TYR A CA 1
ATOM 4194 C C . TYR A 1 517 ? 27.781 1.989 -16.608 1.00 93.38 517 TYR A C 1
ATOM 4196 O O . TYR A 1 517 ? 28.181 1.252 -17.508 1.00 93.38 517 TYR A O 1
ATOM 4204 N N . PHE A 1 518 ? 27.520 3.280 -16.822 1.00 94.00 518 PHE A N 1
ATOM 4205 C CA . PHE A 1 518 ? 27.555 3.907 -18.147 1.00 94.00 518 PHE A CA 1
ATOM 4206 C C . PHE A 1 518 ? 28.979 4.165 -18.638 1.00 94.00 518 PHE A C 1
ATOM 4208 O O . PHE A 1 518 ? 29.264 3.917 -19.808 1.00 94.00 518 PHE A O 1
ATOM 4215 N N . ILE A 1 519 ? 29.891 4.563 -17.743 1.00 91.56 519 ILE A N 1
ATOM 4216 C CA . ILE A 1 519 ? 31.321 4.720 -18.061 1.00 91.56 519 ILE A CA 1
ATOM 4217 C C . ILE A 1 519 ? 31.902 3.389 -18.565 1.00 91.56 519 ILE A C 1
ATOM 4219 O O . ILE A 1 519 ? 32.588 3.351 -19.585 1.00 91.56 519 ILE A O 1
ATOM 4223 N N . SER A 1 520 ? 31.556 2.272 -17.914 1.00 90.75 520 SER A N 1
ATOM 4224 C CA . SER A 1 520 ? 32.020 0.941 -18.326 1.00 90.75 520 SER A CA 1
ATOM 4225 C C . SER A 1 520 ? 31.520 0.523 -19.713 1.00 90.75 520 SER A C 1
ATOM 4227 O O . SER A 1 520 ? 32.201 -0.225 -20.411 1.00 90.75 520 SER A O 1
ATOM 4229 N N . ILE A 1 521 ? 30.336 0.987 -20.126 1.00 90.19 521 ILE A N 1
ATOM 4230 C CA . ILE A 1 521 ? 29.744 0.703 -21.444 1.00 90.19 521 ILE A CA 1
ATOM 4231 C C . ILE A 1 521 ? 30.334 1.628 -22.515 1.00 90.19 521 ILE A C 1
ATOM 4233 O O . ILE A 1 521 ? 30.461 1.228 -23.673 1.00 90.19 521 ILE A O 1
ATOM 4237 N N . LEU A 1 522 ? 30.714 2.851 -22.133 1.00 88.44 522 LEU A N 1
ATOM 4238 C CA . LEU A 1 522 ? 31.366 3.804 -23.022 1.00 88.44 522 LEU A CA 1
ATOM 4239 C C . LEU A 1 522 ? 32.766 3.334 -23.440 1.00 88.44 522 LEU A C 1
ATOM 4241 O O . LEU A 1 522 ? 33.211 3.683 -24.527 1.00 88.44 522 LEU A O 1
ATOM 4245 N N . ASN A 1 523 ? 33.446 2.506 -22.644 1.00 87.69 523 ASN A N 1
ATOM 4246 C CA . ASN A 1 523 ? 34.734 1.934 -23.035 1.00 87.69 523 ASN A CA 1
ATOM 4247 C C . ASN A 1 523 ? 34.613 1.137 -24.361 1.00 87.69 523 ASN A C 1
ATOM 4249 O O . ASN A 1 523 ? 33.821 0.191 -24.432 1.00 87.69 523 ASN A O 1
ATOM 4253 N N . PRO A 1 524 ? 35.417 1.452 -25.402 1.00 82.44 524 PRO A N 1
ATOM 4254 C CA . PRO A 1 524 ? 35.378 0.758 -26.688 1.00 82.44 524 PRO A CA 1
ATOM 4255 C C . PRO A 1 524 ? 35.557 -0.765 -26.621 1.00 82.44 524 PRO A C 1
ATOM 4257 O O . PRO A 1 524 ? 35.020 -1.474 -27.472 1.00 82.44 524 PRO A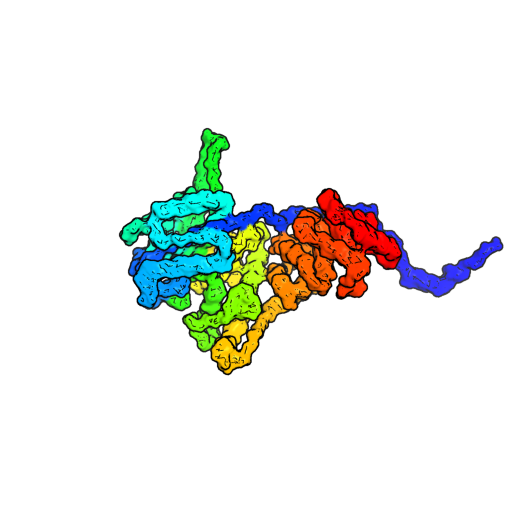 O 1
ATOM 4260 N N . ALA A 1 525 ? 36.279 -1.265 -25.615 1.00 83.00 525 ALA A N 1
ATOM 4261 C CA . ALA A 1 525 ? 36.517 -2.693 -25.406 1.00 83.00 525 ALA A CA 1
ATOM 4262 C C . ALA A 1 525 ? 35.331 -3.424 -24.745 1.00 83.00 525 ALA A C 1
ATOM 4264 O O . ALA A 1 525 ? 35.316 -4.651 -24.683 1.00 83.00 525 ALA A O 1
ATOM 4265 N N . SER A 1 526 ? 34.342 -2.687 -24.233 1.00 84.00 526 SER A N 1
ATOM 4266 C CA . SER A 1 526 ? 33.178 -3.252 -23.553 1.00 84.00 526 SER A CA 1
ATOM 4267 C C . SER A 1 526 ? 32.191 -3.837 -24.569 1.00 84.00 526 SER A C 1
ATOM 4269 O O . SER A 1 526 ? 31.735 -3.103 -25.460 1.00 84.00 526 SER A O 1
ATOM 4271 N N . PRO A 1 527 ? 31.834 -5.132 -24.462 1.00 78.94 527 PRO A N 1
ATOM 4272 C CA . PRO A 1 527 ? 30.866 -5.746 -25.356 1.00 78.94 527 PRO A CA 1
ATOM 4273 C C . PRO A 1 527 ? 29.450 -5.260 -25.025 1.00 78.94 527 PRO A C 1
ATOM 4275 O O . PRO A 1 527 ? 29.028 -5.250 -23.865 1.00 78.94 527 PRO A O 1
ATOM 4278 N N . ILE A 1 528 ? 28.699 -4.895 -26.064 1.00 78.62 528 ILE A N 1
ATOM 4279 C CA . ILE A 1 528 ? 27.266 -4.596 -25.984 1.00 78.62 528 ILE A CA 1
ATOM 4280 C C . ILE A 1 528 ? 26.555 -5.616 -26.882 1.00 78.62 528 ILE A C 1
ATOM 4282 O O . ILE A 1 528 ? 26.913 -5.717 -28.054 1.00 78.62 528 ILE A O 1
ATOM 4286 N N . PRO A 1 529 ? 25.578 -6.387 -26.375 1.00 76.31 529 PRO A N 1
ATOM 4287 C CA . PRO A 1 529 ? 24.949 -7.476 -27.126 1.00 76.31 529 PRO A CA 1
ATOM 4288 C C . PRO A 1 529 ? 23.905 -6.970 -28.147 1.00 76.31 529 PRO A C 1
ATOM 4290 O O . PRO A 1 529 ? 22.765 -7.423 -28.138 1.00 76.31 529 PRO A O 1
ATOM 4293 N N . VAL A 1 530 ? 24.259 -5.996 -28.997 1.00 75.31 530 VAL A N 1
ATOM 4294 C CA . VAL A 1 530 ? 23.389 -5.400 -30.034 1.00 75.31 530 VAL A CA 1
ATOM 4295 C C . VAL A 1 530 ? 24.193 -4.968 -31.263 1.00 75.31 530 VAL A C 1
ATOM 4297 O O . VAL A 1 530 ? 25.358 -4.600 -31.141 1.00 75.31 530 VAL A O 1
ATOM 4300 N N . GLY A 1 531 ? 23.552 -4.953 -32.439 1.00 69.69 531 GLY A N 1
ATOM 4301 C CA . GLY A 1 531 ? 24.176 -4.501 -33.692 1.00 69.69 531 GLY A CA 1
ATOM 4302 C C . GLY A 1 531 ? 24.539 -3.008 -33.711 1.00 69.69 531 GLY A C 1
ATOM 4303 O O . GLY A 1 531 ? 25.576 -2.640 -34.250 1.00 69.69 531 GLY A O 1
ATOM 4304 N N . ASN A 1 532 ? 23.750 -2.154 -33.045 1.00 77.00 532 ASN A N 1
ATOM 4305 C CA . ASN A 1 532 ? 23.948 -0.696 -33.012 1.00 77.00 532 ASN A CA 1
ATOM 4306 C C . ASN A 1 532 ? 24.692 -0.247 -31.742 1.00 77.00 532 ASN A C 1
ATOM 4308 O O . ASN A 1 532 ? 24.165 0.503 -30.911 1.00 77.00 532 ASN A O 1
ATOM 4312 N N . ALA A 1 533 ? 25.911 -0.747 -31.539 1.00 81.75 533 ALA A N 1
ATOM 4313 C CA . ALA A 1 533 ? 26.699 -0.417 -30.349 1.00 81.75 533 ALA A CA 1
ATOM 4314 C C . ALA A 1 533 ? 27.060 1.082 -30.264 1.00 81.75 533 ALA A C 1
ATOM 4316 O O . ALA A 1 533 ? 27.123 1.631 -29.163 1.00 81.75 533 ALA A O 1
ATOM 4317 N N . SER A 1 534 ? 27.250 1.756 -31.405 1.00 82.00 534 SER A N 1
ATOM 4318 C CA . SER A 1 534 ? 27.571 3.189 -31.476 1.00 82.00 534 SER A CA 1
ATOM 4319 C C . SER A 1 534 ? 26.453 4.062 -30.893 1.00 82.00 534 SER A C 1
ATOM 4321 O O . SER A 1 534 ? 26.710 4.870 -30.005 1.00 82.00 534 SER A O 1
ATOM 4323 N N . GLU A 1 535 ? 25.194 3.840 -31.276 1.00 83.81 535 GLU A N 1
ATOM 4324 C CA . GLU A 1 535 ? 24.038 4.592 -30.753 1.00 83.81 535 GLU A CA 1
ATOM 4325 C C . GLU A 1 535 ? 23.923 4.493 -29.224 1.00 83.81 535 GLU A C 1
ATOM 4327 O O . GLU A 1 535 ? 23.685 5.486 -28.534 1.00 83.81 535 GLU A O 1
ATOM 4332 N N . HIS A 1 536 ? 24.159 3.301 -28.669 1.00 86.81 536 HIS A N 1
ATOM 4333 C CA . HIS A 1 536 ? 24.148 3.092 -27.221 1.00 86.81 536 HIS A CA 1
ATOM 4334 C C . HIS A 1 536 ? 25.314 3.799 -26.530 1.00 86.81 536 HIS A C 1
ATOM 4336 O O . HIS A 1 536 ? 25.137 4.365 -25.453 1.00 86.81 536 HIS A O 1
ATOM 4342 N N . ARG A 1 537 ? 26.493 3.836 -27.157 1.00 89.31 537 ARG A N 1
ATOM 4343 C CA . ARG A 1 537 ? 27.637 4.605 -26.650 1.00 89.31 537 ARG A CA 1
ATOM 4344 C C . ARG A 1 537 ? 27.385 6.111 -26.713 1.00 89.31 537 ARG A C 1
ATOM 4346 O O . ARG A 1 537 ? 27.730 6.800 -25.759 1.00 89.31 537 ARG A O 1
ATOM 4353 N N . ALA A 1 538 ? 26.713 6.613 -27.752 1.00 88.19 538 ALA A N 1
ATOM 4354 C CA . ALA A 1 538 ? 26.274 8.009 -27.813 1.00 88.19 538 ALA A CA 1
ATOM 4355 C C . ALA A 1 538 ? 25.304 8.350 -26.668 1.00 88.19 538 ALA A C 1
ATOM 4357 O O . ALA A 1 538 ? 25.455 9.380 -26.016 1.00 88.19 538 ALA A O 1
ATOM 4358 N N . MET A 1 539 ? 24.351 7.460 -26.364 1.00 91.81 539 MET A N 1
ATOM 4359 C CA . MET A 1 539 ? 23.455 7.616 -25.212 1.00 91.81 539 MET A CA 1
ATOM 4360 C C . MET A 1 539 ? 24.211 7.591 -23.875 1.00 91.81 539 MET A C 1
ATOM 4362 O O . MET A 1 539 ? 23.899 8.386 -22.992 1.00 91.81 539 MET A O 1
ATOM 4366 N N . CYS A 1 540 ? 25.230 6.739 -23.720 1.00 92.69 540 CYS A N 1
ATOM 4367 C CA . CYS A 1 540 ? 26.101 6.763 -22.540 1.00 92.69 540 CYS A CA 1
ATOM 4368 C C . CYS A 1 540 ? 26.874 8.083 -22.420 1.00 92.69 540 CYS A C 1
ATOM 4370 O O . CYS A 1 540 ? 26.931 8.643 -21.328 1.00 92.69 540 CYS A O 1
ATOM 4372 N N . ALA A 1 541 ? 27.430 8.600 -23.520 1.00 91.50 541 ALA A N 1
ATOM 4373 C CA . ALA A 1 541 ? 28.103 9.899 -23.532 1.00 91.50 541 ALA A CA 1
ATOM 4374 C C . ALA A 1 541 ? 27.141 11.0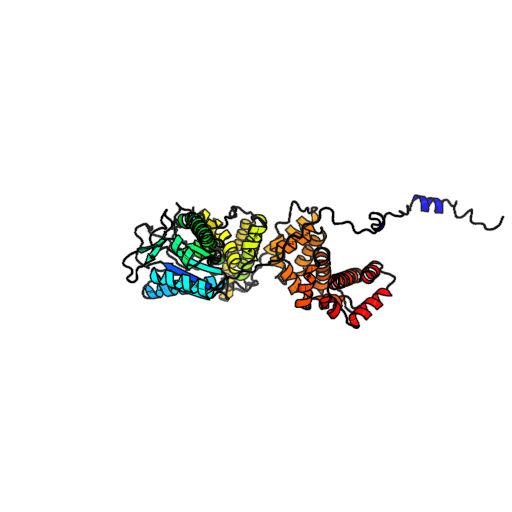29 -23.125 1.00 91.50 541 ALA A C 1
ATOM 4376 O O . ALA A 1 541 ? 27.486 11.854 -22.284 1.00 91.50 541 ALA A O 1
ATOM 4377 N N . PHE A 1 542 ? 25.902 11.005 -23.630 1.00 93.31 542 PHE A N 1
ATOM 4378 C CA . PHE A 1 542 ? 24.839 11.921 -23.210 1.00 93.31 542 PHE A CA 1
ATOM 4379 C C . PHE A 1 542 ? 24.511 11.812 -21.710 1.00 93.31 542 PHE A C 1
ATOM 4381 O O . PHE A 1 542 ? 24.387 12.820 -21.021 1.00 93.31 542 PHE A O 1
ATOM 4388 N N . ILE A 1 543 ? 24.384 10.597 -21.173 1.00 94.69 543 ILE A N 1
ATOM 4389 C CA . ILE A 1 543 ? 24.129 10.381 -19.740 1.00 94.69 543 ILE A CA 1
ATOM 4390 C C . ILE A 1 543 ? 25.259 10.981 -18.893 1.00 94.69 543 ILE A C 1
ATOM 4392 O O . ILE A 1 543 ? 24.993 11.693 -17.924 1.00 94.69 543 ILE A O 1
ATOM 4396 N N . VAL A 1 544 ? 26.513 10.722 -19.271 1.00 93.94 544 VAL A N 1
ATOM 4397 C CA . VAL A 1 544 ? 27.701 11.231 -18.572 1.00 93.94 544 VAL A CA 1
ATOM 4398 C C . VAL A 1 544 ? 27.792 12.757 -18.661 1.00 93.94 544 VAL A C 1
ATOM 4400 O O . VAL A 1 544 ? 28.083 13.404 -17.654 1.00 93.94 544 VAL A O 1
ATOM 4403 N N . SER A 1 545 ? 27.482 13.355 -19.815 1.00 91.62 545 SER A N 1
ATOM 4404 C CA . SER A 1 545 ? 27.507 14.812 -19.977 1.00 91.62 545 SER A CA 1
ATOM 4405 C C . SER A 1 545 ? 26.437 15.506 -19.138 1.00 91.62 545 SER A C 1
ATOM 4407 O O . SER A 1 545 ? 26.738 16.448 -18.403 1.00 91.62 545 SER A O 1
ATOM 4409 N N . ILE A 1 546 ? 25.199 14.998 -19.151 1.00 92.12 546 ILE A N 1
ATOM 4410 C CA . ILE A 1 546 ? 24.119 15.528 -18.310 1.00 92.12 546 ILE A CA 1
ATOM 4411 C C . ILE A 1 546 ? 24.423 15.324 -16.823 1.00 92.12 546 ILE A C 1
ATOM 4413 O O . ILE A 1 546 ? 24.142 16.221 -16.035 1.00 92.12 546 ILE A O 1
ATOM 4417 N N . PHE A 1 547 ? 25.044 14.206 -16.434 1.00 93.69 547 PHE A N 1
ATOM 4418 C CA . PHE A 1 547 ? 25.493 13.976 -15.057 1.00 93.69 547 PHE A CA 1
ATOM 4419 C C . PHE A 1 547 ? 26.542 14.999 -14.588 1.00 93.69 547 PHE A C 1
ATOM 4421 O O . PHE A 1 547 ? 26.571 15.361 -13.415 1.00 93.69 547 PHE A O 1
ATOM 4428 N N . CYS A 1 548 ? 27.407 15.479 -15.485 1.00 92.44 548 CYS A N 1
ATOM 4429 C CA . CYS A 1 548 ? 28.430 16.480 -15.164 1.00 92.44 548 CYS A CA 1
ATOM 4430 C C . CYS A 1 548 ? 27.911 17.928 -15.223 1.00 92.44 548 CYS A C 1
ATOM 4432 O O . CYS A 1 548 ? 28.560 18.849 -14.709 1.00 92.44 548 CYS A O 1
ATOM 4434 N N . LYS A 1 549 ? 26.756 18.162 -15.856 1.00 89.12 549 LYS A N 1
ATOM 4435 C CA . LYS A 1 549 ? 26.220 19.499 -16.125 1.00 89.12 549 LYS A CA 1
ATOM 4436 C C . LYS A 1 549 ? 25.885 20.235 -14.827 1.00 89.12 549 LYS A C 1
ATOM 4438 O O . LYS A 1 549 ? 24.962 19.870 -14.108 1.00 89.12 549 LYS A O 1
ATOM 4443 N N . ASN A 1 550 ? 26.597 21.334 -14.562 1.00 88.94 550 ASN A N 1
ATOM 4444 C CA . ASN A 1 550 ? 26.418 22.169 -13.366 1.00 88.94 550 ASN A CA 1
ATOM 4445 C C . ASN A 1 550 ? 26.481 21.376 -12.041 1.00 88.94 550 ASN A C 1
ATOM 4447 O O . ASN A 1 550 ? 25.832 21.752 -11.064 1.00 88.94 550 ASN A O 1
ATOM 4451 N N . TYR A 1 551 ? 27.259 20.286 -11.996 1.00 91.88 551 TYR A N 1
ATOM 4452 C CA . TYR A 1 551 ? 27.344 19.402 -10.833 1.00 91.88 551 TYR A CA 1
ATOM 4453 C C . TYR A 1 551 ? 28.801 19.051 -10.474 1.00 91.88 551 TYR A C 1
ATOM 4455 O O . TYR A 1 551 ? 29.331 18.039 -10.936 1.00 91.88 551 TYR A O 1
ATOM 4463 N N . PRO A 1 552 ? 29.468 19.856 -9.616 1.00 93.44 552 PRO A N 1
ATOM 4464 C CA . PRO A 1 552 ? 30.893 19.685 -9.302 1.00 93.44 552 PRO A CA 1
ATOM 4465 C C . PRO A 1 552 ? 31.249 18.320 -8.702 1.00 93.44 552 PRO A C 1
ATOM 4467 O O . PRO A 1 552 ? 32.307 17.767 -8.986 1.00 93.44 552 PRO A O 1
ATOM 4470 N N . GLN A 1 553 ? 30.361 17.745 -7.885 1.00 92.50 553 GLN A N 1
ATOM 4471 C CA . GLN A 1 553 ? 30.585 16.416 -7.308 1.00 92.50 553 GLN A CA 1
ATOM 4472 C C . GLN A 1 553 ? 30.617 15.331 -8.393 1.00 92.50 553 GLN A C 1
ATOM 4474 O O . GLN A 1 553 ? 31.482 14.459 -8.356 1.00 92.50 553 GLN A O 1
ATOM 4479 N N . GLY A 1 554 ? 29.718 15.412 -9.379 1.00 89.88 554 GLY A N 1
ATOM 4480 C CA . GLY A 1 554 ? 29.692 14.491 -10.512 1.00 89.88 554 GLY A CA 1
ATOM 4481 C C . GLY A 1 554 ? 30.898 14.653 -11.434 1.00 89.88 554 GLY A C 1
ATOM 4482 O O . GLY A 1 554 ? 31.489 13.652 -11.836 1.00 89.88 554 GLY A O 1
ATOM 4483 N N . GLN A 1 555 ? 31.317 15.898 -11.689 1.00 92.62 555 GLN A N 1
ATOM 4484 C CA . GLN A 1 555 ? 32.539 16.200 -12.445 1.00 92.62 555 GLN A CA 1
ATOM 4485 C C . GLN A 1 555 ? 33.759 15.542 -11.799 1.00 92.62 555 GLN A C 1
ATOM 4487 O O . GLN A 1 555 ? 34.493 14.833 -12.475 1.00 92.62 555 GLN A O 1
ATOM 4492 N N . ASN A 1 556 ? 33.924 15.680 -10.480 1.00 91.56 556 ASN A N 1
ATOM 4493 C CA . ASN A 1 556 ? 35.039 15.067 -9.756 1.00 91.56 556 ASN A CA 1
ATOM 4494 C C . ASN A 1 556 ? 35.087 13.539 -9.892 1.00 91.56 556 ASN A C 1
ATOM 4496 O O . ASN A 1 556 ? 36.171 12.976 -10.008 1.00 91.56 556 ASN A O 1
ATOM 4500 N N . VAL A 1 557 ? 33.934 12.863 -9.907 1.00 90.62 557 VAL A N 1
ATOM 4501 C CA . VAL A 1 557 ? 33.874 11.404 -10.113 1.00 90.62 557 VAL A CA 1
ATOM 4502 C C . VAL A 1 557 ? 34.190 11.014 -11.556 1.00 90.62 557 VAL A C 1
ATOM 4504 O O . VAL A 1 557 ? 34.809 9.979 -11.793 1.00 90.62 557 VAL A O 1
ATOM 4507 N N . CYS A 1 558 ? 33.797 11.843 -12.522 1.00 90.50 558 CYS A N 1
ATOM 4508 C CA . CYS A 1 558 ? 34.064 11.603 -13.939 1.00 90.50 558 CYS A CA 1
ATOM 4509 C C . CYS A 1 558 ? 35.473 12.044 -14.375 1.00 90.50 558 CYS A C 1
ATOM 4511 O O . CYS A 1 558 ? 35.878 11.741 -15.492 1.00 90.50 558 CYS A O 1
ATOM 4513 N N . LEU A 1 559 ? 36.261 12.696 -13.512 1.00 88.06 559 LEU A N 1
ATOM 4514 C CA . LEU A 1 559 ? 37.667 13.038 -13.764 1.00 88.06 559 LEU A CA 1
ATOM 4515 C C . LEU A 1 559 ? 38.589 11.801 -13.675 1.00 88.06 559 LEU A C 1
ATOM 4517 O O . LEU A 1 559 ? 39.553 11.776 -12.912 1.00 88.06 559 LEU A O 1
ATOM 4521 N N . SER A 1 560 ? 38.304 10.755 -14.454 1.00 86.81 560 SER A N 1
ATOM 4522 C CA . SER A 1 560 ? 39.132 9.550 -14.554 1.00 86.81 560 SER A CA 1
ATOM 4523 C C . SER A 1 560 ? 39.836 9.478 -15.910 1.00 86.81 560 SER A C 1
ATOM 4525 O O . SER A 1 560 ? 39.229 9.721 -16.953 1.00 86.81 560 SER A O 1
ATOM 4527 N N . GLY A 1 561 ? 41.125 9.113 -15.913 1.00 83.75 561 GLY A N 1
ATOM 4528 C CA . GLY A 1 561 ? 41.904 8.978 -17.155 1.00 83.75 561 GLY A CA 1
ATOM 4529 C C . GLY A 1 561 ? 41.270 7.998 -18.148 1.00 83.75 561 GLY A C 1
ATOM 4530 O O . GLY A 1 561 ? 41.234 8.263 -19.344 1.00 83.75 561 GLY A O 1
ATOM 4531 N N . GLU A 1 562 ? 40.657 6.926 -17.642 1.00 85.12 562 GLU A N 1
ATOM 4532 C CA . GLU A 1 562 ? 39.958 5.925 -18.455 1.00 85.12 562 GLU A CA 1
ATOM 4533 C C . GLU A 1 562 ? 38.755 6.489 -19.223 1.00 85.12 562 GLU A C 1
ATOM 4535 O O . GLU A 1 562 ? 38.493 6.072 -20.358 1.00 85.12 562 GLU A O 1
ATOM 4540 N N . LEU A 1 563 ? 38.008 7.424 -18.621 1.00 88.12 563 LEU A N 1
ATOM 4541 C CA . LEU A 1 563 ? 36.871 8.057 -19.280 1.00 88.12 563 LEU A CA 1
ATOM 4542 C C . LEU A 1 563 ? 37.353 8.973 -20.406 1.00 88.12 563 LEU A C 1
ATOM 4544 O O . LEU A 1 563 ? 36.850 8.864 -21.523 1.00 88.12 563 LEU A O 1
ATOM 4548 N N . PHE A 1 564 ? 38.355 9.815 -20.140 1.00 87.38 564 PHE A N 1
ATOM 4549 C CA . PHE A 1 564 ? 38.946 10.685 -21.159 1.00 87.38 564 PHE A CA 1
ATOM 4550 C C . PHE A 1 564 ? 39.529 9.884 -22.323 1.00 87.38 564 PHE A C 1
ATOM 4552 O O . PHE A 1 564 ? 39.225 10.188 -23.473 1.00 87.38 564 PHE A O 1
ATOM 4559 N N . ASP A 1 565 ? 40.280 8.818 -22.044 1.00 86.69 565 ASP A N 1
ATOM 4560 C CA . ASP A 1 565 ? 40.821 7.930 -23.076 1.00 86.69 565 ASP A CA 1
ATOM 4561 C C . ASP A 1 565 ? 39.710 7.288 -23.916 1.00 86.69 565 ASP A C 1
ATOM 4563 O O . ASP A 1 565 ? 39.821 7.189 -25.140 1.00 86.69 565 ASP A O 1
ATOM 4567 N N . SER A 1 566 ? 38.617 6.861 -23.275 1.00 85.88 566 SER A N 1
ATOM 4568 C CA . SER A 1 566 ? 37.459 6.291 -23.972 1.00 85.88 566 SER A CA 1
ATOM 4569 C C . SER A 1 566 ? 36.786 7.325 -24.877 1.00 85.88 566 SER A C 1
ATOM 4571 O O . SER A 1 566 ? 36.509 7.026 -26.038 1.00 85.88 566 SER A O 1
ATOM 4573 N N . CYS A 1 567 ? 36.574 8.547 -24.383 1.00 86.19 567 CYS A N 1
ATOM 4574 C CA . CYS A 1 567 ? 36.017 9.661 -25.150 1.00 86.19 567 CYS A CA 1
ATOM 4575 C C . CYS A 1 567 ? 36.908 10.049 -26.343 1.00 86.19 567 CYS A C 1
ATOM 4577 O O . CYS A 1 567 ? 36.410 10.199 -27.456 1.00 86.19 567 CYS A O 1
ATOM 4579 N N . LEU A 1 568 ? 38.227 10.148 -26.139 1.00 85.12 568 LEU A N 1
ATOM 4580 C CA . LEU A 1 568 ? 39.199 10.483 -27.185 1.00 85.12 568 LEU A CA 1
ATOM 4581 C C . LEU A 1 568 ? 39.241 9.432 -28.297 1.00 85.12 568 LEU A C 1
ATOM 4583 O O . LEU A 1 568 ? 39.326 9.783 -29.472 1.00 85.12 568 LEU A O 1
ATOM 4587 N N . ARG A 1 569 ? 39.142 8.144 -27.948 1.00 82.62 569 ARG A N 1
ATOM 4588 C CA . ARG A 1 569 ? 39.082 7.063 -28.943 1.00 82.62 569 ARG A CA 1
ATOM 4589 C C . ARG A 1 569 ? 37.833 7.152 -29.816 1.00 82.62 569 ARG A C 1
ATOM 4591 O O . ARG A 1 569 ? 37.940 6.941 -31.018 1.00 82.62 569 ARG A O 1
ATOM 4598 N N . HIS A 1 570 ? 36.681 7.493 -29.239 1.00 80.88 570 HIS A N 1
ATOM 4599 C CA . HIS A 1 570 ? 35.443 7.689 -30.005 1.00 80.88 570 HIS A CA 1
ATOM 4600 C C . HIS A 1 570 ? 35.454 8.964 -30.851 1.00 80.88 570 HIS A C 1
ATOM 4602 O O . HIS A 1 570 ? 34.792 9.007 -31.878 1.00 80.88 570 HIS A O 1
ATOM 4608 N N . LEU A 1 571 ? 36.221 9.989 -30.467 1.00 75.50 571 LEU A N 1
ATOM 4609 C CA . LEU A 1 571 ? 36.378 11.207 -31.271 1.00 75.50 571 LEU A CA 1
ATOM 4610 C C . LEU A 1 571 ? 37.106 10.943 -32.604 1.00 75.50 571 LEU A C 1
ATOM 4612 O O . LEU A 1 571 ? 36.902 11.670 -33.572 1.00 75.50 571 LEU A O 1
ATOM 4616 N N . GLY A 1 572 ? 37.941 9.901 -32.658 1.00 69.38 572 GLY A N 1
ATOM 4617 C CA . GLY A 1 572 ? 38.601 9.442 -33.884 1.00 69.38 572 GLY A CA 1
ATOM 4618 C C . GLY A 1 572 ? 37.710 8.612 -34.818 1.00 69.38 572 GLY A C 1
ATOM 4619 O O . GLY A 1 572 ? 38.151 8.282 -35.918 1.00 69.38 572 GLY A O 1
ATOM 4620 N N . ASP A 1 573 ? 36.487 8.267 -34.403 1.00 66.50 573 ASP A N 1
ATOM 4621 C CA . ASP A 1 573 ? 35.529 7.492 -35.195 1.00 66.50 573 ASP A CA 1
ATOM 4622 C C . ASP A 1 573 ? 34.718 8.424 -36.119 1.00 66.50 573 ASP A C 1
ATOM 4624 O O . ASP A 1 573 ? 33.761 9.084 -35.710 1.00 66.50 573 ASP A O 1
ATOM 4628 N N . VAL A 1 574 ? 35.141 8.514 -37.384 1.00 57.53 574 VAL A N 1
ATOM 4629 C CA . VAL A 1 574 ? 34.560 9.410 -38.405 1.00 57.53 574 VAL A CA 1
ATOM 4630 C C . VAL A 1 574 ? 33.228 8.871 -38.957 1.00 57.53 574 VAL A C 1
ATOM 4632 O O . VAL A 1 574 ? 32.472 9.613 -39.583 1.00 57.53 574 VAL A O 1
ATOM 4635 N N . GLU A 1 575 ? 32.899 7.598 -38.711 1.00 55.22 575 GLU A N 1
ATOM 4636 C CA . GLU A 1 575 ? 31.731 6.932 -39.304 1.00 55.22 575 GLU A CA 1
ATOM 4637 C C . GLU A 1 575 ? 30.417 7.204 -38.544 1.00 55.22 575 GLU A C 1
ATOM 4639 O O . GLU A 1 575 ? 29.338 7.003 -39.102 1.00 55.22 575 GLU A O 1
ATOM 4644 N N . ASN A 1 576 ? 30.466 7.722 -37.305 1.00 57.62 576 ASN A N 1
ATOM 4645 C CA . ASN A 1 576 ? 29.280 7.943 -36.459 1.00 57.62 576 ASN A CA 1
ATOM 4646 C C . ASN A 1 576 ? 29.175 9.379 -35.892 1.00 57.62 576 ASN A C 1
ATOM 4648 O O . ASN A 1 576 ? 29.507 9.625 -34.726 1.00 57.62 576 ASN A O 1
ATOM 4652 N N . PRO A 1 577 ? 28.608 10.342 -36.648 1.00 56.28 577 PRO A N 1
ATOM 4653 C CA . PRO A 1 577 ? 28.514 11.742 -36.221 1.00 56.28 577 PRO A CA 1
ATOM 4654 C C . PRO A 1 577 ? 27.666 11.970 -34.956 1.00 56.28 577 PRO A C 1
ATOM 4656 O O . PRO A 1 577 ? 27.878 12.953 -34.248 1.00 56.28 577 PRO A O 1
ATOM 4659 N N . CYS A 1 578 ? 26.735 11.072 -34.610 1.00 50.44 578 CYS A N 1
ATOM 4660 C CA . CYS A 1 578 ? 25.959 11.168 -33.365 1.00 50.44 578 CYS A CA 1
ATOM 4661 C C . CYS A 1 578 ? 26.797 10.895 -32.103 1.00 50.44 578 CYS A C 1
ATOM 4663 O O . CYS A 1 578 ? 26.581 11.557 -31.087 1.00 50.44 578 CYS A O 1
ATOM 4665 N N . CYS A 1 579 ? 27.765 9.971 -32.161 1.00 45.72 579 CYS A N 1
ATOM 4666 C CA . CYS A 1 579 ? 28.725 9.753 -31.073 1.00 45.72 579 CYS A CA 1
ATOM 4667 C C . CYS A 1 579 ? 29.632 10.974 -30.910 1.00 45.72 579 CYS A C 1
ATOM 4669 O O . CYS A 1 579 ? 29.780 11.472 -29.796 1.00 45.72 579 CYS A O 1
ATOM 4671 N N . GLY A 1 580 ? 30.152 11.499 -32.026 1.00 46.75 580 GLY A N 1
ATOM 4672 C CA . GLY A 1 580 ? 30.953 12.723 -32.049 1.00 46.75 580 GLY A CA 1
ATOM 4673 C C . GLY A 1 580 ? 30.205 13.928 -31.475 1.00 46.75 580 GLY A C 1
ATOM 4674 O O . GLY A 1 580 ? 30.713 14.588 -30.581 1.00 46.75 580 GLY A O 1
ATOM 4675 N N . ASN A 1 581 ? 28.959 14.177 -31.885 1.00 49.09 581 ASN A N 1
ATOM 4676 C CA . ASN A 1 581 ? 28.166 15.302 -31.370 1.00 49.09 581 ASN A CA 1
ATOM 4677 C C . ASN A 1 581 ? 27.806 15.162 -29.879 1.00 49.09 581 ASN A C 1
ATOM 4679 O O . ASN A 1 581 ? 27.808 16.157 -29.157 1.00 49.09 581 ASN A O 1
ATOM 4683 N N . GLY A 1 582 ? 27.532 13.942 -29.397 1.00 45.69 582 GLY A N 1
ATOM 4684 C CA . GLY A 1 582 ? 27.325 13.680 -27.967 1.00 45.69 582 GLY A CA 1
ATOM 4685 C C . GLY A 1 582 ? 28.579 13.930 -27.119 1.00 45.69 582 GLY A C 1
ATOM 4686 O O . GLY A 1 582 ? 28.455 14.379 -25.985 1.00 45.69 582 GLY A O 1
ATOM 4687 N N . LEU A 1 583 ? 29.765 13.689 -27.689 1.00 45.34 583 LEU A N 1
ATOM 4688 C CA . LEU A 1 583 ? 31.079 13.955 -27.089 1.00 45.34 583 LEU A CA 1
ATOM 4689 C C . LEU A 1 583 ? 31.517 15.422 -27.200 1.00 45.34 583 LEU A C 1
ATOM 4691 O O . LEU A 1 583 ? 32.262 15.883 -26.352 1.00 45.34 583 LEU A O 1
ATOM 4695 N N . VAL A 1 584 ? 31.064 16.154 -28.220 1.00 41.03 584 VAL A N 1
ATOM 4696 C CA . VAL A 1 584 ? 31.346 17.593 -28.404 1.00 41.03 584 VAL A CA 1
ATOM 4697 C C . VAL A 1 584 ? 30.492 18.461 -27.468 1.00 41.03 584 VAL A C 1
ATOM 4699 O O . VAL A 1 584 ? 30.881 19.576 -27.131 1.00 41.03 584 VAL A O 1
ATOM 4702 N N . CYS A 1 585 ? 29.324 17.965 -27.043 1.00 35.38 585 CYS A N 1
ATOM 4703 C CA . CYS A 1 585 ? 28.489 18.606 -26.022 1.00 35.38 585 CYS A CA 1
ATOM 4704 C C . CYS A 1 585 ? 28.831 18.195 -24.575 1.00 35.38 585 CYS A C 1
ATOM 4706 O O . CYS A 1 585 ? 28.307 18.824 -23.652 1.00 35.38 585 CYS A O 1
ATOM 4708 N N . ALA A 1 586 ? 29.621 17.130 -24.387 1.00 32.47 586 ALA A N 1
ATOM 4709 C CA . ALA A 1 586 ? 30.158 16.679 -23.099 1.00 32.47 586 ALA A CA 1
ATOM 4710 C C . ALA A 1 586 ? 31.427 17.459 -22.749 1.00 32.47 586 ALA A C 1
ATOM 4712 O O . ALA A 1 586 ? 31.605 17.748 -21.544 1.00 32.47 586 ALA A O 1
#